Protein AF-0000000066665441 (afdb_homodimer)

Sequence (392 aa):
MKVRSIVLSLPLTESAHLGPLEPWQAEEFAAHLDRAREHIRPWVSAAFVTDDVAGARGTLRRYADGQAADGRRLYGIWRHGVLVGGVLFVDFDATTGSCELGCWLEPAGEGHGLVTAACGALLDWAFGVRGLHRAEWHCRADNERSSAVAERLGMTLEGVSRAAWRYGGAWHDEQIWAILATEWTAPSAITRGTGRMKVRSIVLSLPLTESAHLGPLEPWQAEEFAAHLDRAREHIRPWVSAAFVTDDVAGARGTLRRYADGQAADGRRLYGIWRHGVLVGGVLFVDFDATTGSCELGCWLEPAGEGHGLVTAACGALLDWAFGVRGLHRAEWHCRADNERSSAVAERLGMTLEGVSRAAWRYGGAWHDEQIWAILATEWTAPSAITRGTGR

pLDDT: mean 92.37, std 16.15, range [20.16, 98.88]

Radius of gyration: 22.3 Å; Cα contacts (8 Å, |Δi|>4): 744; chains: 2; bounding box: 41×68×62 Å

Nearest PDB structures (foldseek):
  1nsl-assembly1_F  TM=9.091E-01  e=3.702E-17  Bacillus subtilis
  1s7l-assembly1_A  TM=9.188E-01  e=3.556E-16  Salmonella enterica subsp. enterica serovar Typhimurium str. LT2
  1nsl-assembly1_E  TM=9.004E-01  e=3.136E-16  Bacillus subtilis
  1z9u-assembly1_A  TM=9.028E-01  e=3.637E-15  Salmonella enterica subsp. enterica serovar Typhimurium str. LT2
  3r96-assembly1_A  TM=8.700E-01  e=5.302E-15  Escherichia coli

Solvent-accessible surface area (backbone atoms only — not comparable to full-atom values): 21148 Å² total; per-residue (Å²): 127,80,70,79,57,58,63,40,37,29,79,70,50,98,54,26,32,38,30,81,48,51,38,86,43,13,62,62,50,27,55,40,33,71,73,18,41,82,75,39,54,87,76,49,61,71,84,72,63,52,92,38,45,68,48,30,24,50,51,28,35,54,28,33,51,24,40,42,67,58,36,21,34,55,34,27,28,29,46,79,85,35,70,30,36,34,41,29,33,76,35,39,36,73,88,84,17,37,34,25,48,46,71,50,56,24,79,91,44,59,93,67,59,52,65,56,50,52,50,49,40,51,48,42,21,42,35,71,70,68,59,28,48,37,41,32,39,72,40,50,64,83,40,60,72,59,53,50,45,42,49,74,72,64,34,42,81,76,47,69,41,76,62,66,38,80,51,95,90,38,66,32,38,25,31,37,28,34,41,41,43,91,71,62,68,73,74,67,69,81,67,76,73,74,77,128,126,79,69,77,55,56,64,41,36,30,78,68,50,97,55,26,33,37,30,80,50,52,37,86,44,15,61,62,49,30,57,39,33,72,74,18,41,82,76,37,51,87,75,48,61,72,86,71,62,52,91,39,46,69,48,30,25,50,51,29,35,53,28,33,51,24,40,42,68,60,35,21,33,55,33,29,28,28,46,79,86,37,72,32,35,32,41,30,34,76,35,40,36,72,88,83,17,37,34,26,49,46,72,50,57,24,80,90,45,59,93,68,59,52,64,56,51,51,50,49,40,52,49,42,21,41,36,71,70,66,58,28,48,38,39,31,38,71,41,51,64,83,40,57,71,58,54,48,44,42,49,75,72,64,34,42,80,75,46,71,42,75,62,66,37,79,51,94,90,38,67,31,38,25,30,38,28,32,40,41,43,91,71,62,67,74,74,66,69,80,66,74,72,74,76,127

Foldseek 3Di:
DPLPCDVDWADLDPFKIKFADALVCLVLQLVLLVQFVVVCVQKDDPQCRDNDSVSSSVNRVVQVVQVVVVWKHKMFMDGNNHTFKIKIFPTDDLVQLETEIDMGGGPVPPPPCRHLSRVLVVLCCSCVPSNGFKYKYKTFPPPPVRVVSLVSQVWDFPDKAFQPRDDPRGGTIMTMTMDTSVRGDRDPPPPPPPDD/DPQPCDVDWADLDPFKIKFADALVCLVLQLVLLVQAVVVCVQKDDPLCRDNDSVSSSVNRVVQVVQVVVVWKHKMFMDGNNHTFKTKIFPTDDLVQLETEIDMGGGPVPPPPCRHLSRVLVVLCCSCVPSNGFKYKYKTFPPPPVRVVSLVSQVWDFPDKAFQPRDDPRGGTIMTMTMDTSVRGDRDDPPPPPPPD

Secondary structure (DSSP, 8-state):
------SSBEEEETTEEEEE--GGGHHHHHHHHHHHHHHHTTTS-GGG--SSHHHHHHHHHHHHHHHHTTS-EEEEEEETTEEEEEEEEEEEETTTTEEEEEEEE-GGGTTSSHHHHHHHHHHIIIIIIS--SEEEEEEETT-HHHHHHHHHTT-EEEEEEEEEEEETTEEEEEEEEEEEGGG-------------/------SSBEEEETTEEEEE--GGGHHHHHHHHHHHHHHHTTTS-GGG--SSHHHHHHHHHHHHHHHHTTS-EEEEEEETTEEEEEEEEEEEETTTTEEEEEEEE-GGGTTSSHHHHHHHHHHIIIIIIS--SEEEEEEETT-HHHHHHHHHTT-EEEEEEEEEEEETTEEEEEEEEEEEGGG-------------

InterPro domains:
  IPR000182 GNAT domain [PF13302] (21-156)
  IPR000182 GNAT domain [PS51186] (27-182)
  IPR016181 Acyl-CoA N-acyltransferase [SSF55729] (13-180)
  IPR051908 Ribosomal-protein N-acetyltransferase [PTHR43441] (10-185)

Structure (mmCIF, N/CA/C/O backbone):
data_AF-0000000066665441-model_v1
#
loop_
_entity.id
_entity.type
_entity.pdbx_description
1 polymer Acetyltransferase
#
loop_
_atom_site.group_PDB
_atom_site.id
_atom_site.type_symbol
_atom_site.label_atom_id
_atom_site.label_alt_id
_atom_site.label_comp_id
_atom_site.label_asym_id
_atom_site.label_entity_id
_atom_site.label_seq_id
_atom_site.pdbx_PDB_ins_code
_atom_site.Cartn_x
_atom_site.Cartn_y
_atom_site.Cartn_z
_atom_site.occupancy
_atom_site.B_iso_or_equiv
_atom_site.auth_seq_id
_atom_site.auth_comp_id
_atom_site.auth_asym_id
_atom_site.auth_atom_id
_atom_site.pdbx_PDB_model_num
ATOM 1 N N . MET A 1 1 ? -15.273 -6.492 16.766 1 27.75 1 MET A N 1
ATOM 2 C CA . MET A 1 1 ? -15.508 -5.98 15.414 1 27.75 1 MET A CA 1
ATOM 3 C C . MET A 1 1 ? -14.289 -6.223 14.523 1 27.75 1 MET A C 1
ATOM 5 O O . MET A 1 1 ? -13.188 -5.773 14.836 1 27.75 1 MET A O 1
ATOM 9 N N . LYS A 1 2 ? -14.32 -7.27 13.852 1 37.88 2 LYS A N 1
ATOM 10 C CA . LYS A 1 2 ? -13.18 -7.73 13.07 1 37.88 2 LYS A CA 1
ATOM 11 C C . LYS A 1 2 ? -12.641 -6.613 12.18 1 37.88 2 LYS A C 1
ATOM 13 O O . LYS A 1 2 ? -13.391 -6 11.422 1 37.88 2 LYS A O 1
ATOM 18 N N . VAL A 1 3 ? -11.766 -5.77 12.664 1 45.25 3 VAL A N 1
ATOM 19 C CA . VAL A 1 3 ? -11.141 -4.777 11.805 1 45.25 3 VAL A CA 1
ATOM 20 C C . VAL A 1 3 ? -11.086 -5.293 10.367 1 45.25 3 VAL A C 1
ATOM 22 O O . VAL A 1 3 ? -10.656 -6.422 10.125 1 45.25 3 VAL A O 1
ATOM 25 N N . ARG A 1 4 ? -12.125 -4.824 9.633 1 53.47 4 ARG A N 1
ATOM 26 C CA . ARG A 1 4 ? -12.078 -5.141 8.203 1 53.47 4 ARG A CA 1
ATOM 27 C C . ARG A 1 4 ? -10.648 -5.133 7.684 1 53.47 4 ARG A C 1
ATOM 29 O O . ARG A 1 4 ? -9.914 -4.168 7.895 1 53.47 4 ARG A O 1
ATOM 36 N N . SER A 1 5 ? -10.125 -6.316 7.395 1 63.75 5 SER A N 1
ATOM 37 C CA . SER A 1 5 ? -8.758 -6.75 7.117 1 63.75 5 SER A CA 1
ATOM 38 C C . SER A 1 5 ? -8.195 -6.055 5.883 1 63.75 5 SER A C 1
ATOM 40 O O . SER A 1 5 ? -8.727 -6.219 4.781 1 63.75 5 SER A O 1
ATOM 42 N N . ILE A 1 6 ? -7.777 -4.754 6.074 1 75.94 6 ILE A N 1
ATOM 43 C CA . ILE A 1 6 ? -6.941 -4.203 5.012 1 75.94 6 ILE A CA 1
ATOM 44 C C . ILE A 1 6 ? -5.695 -5.066 4.84 1 75.94 6 ILE A C 1
ATOM 46 O O . ILE A 1 6 ? -5.195 -5.645 5.805 1 75.94 6 ILE A O 1
ATOM 50 N N . VAL A 1 7 ? -5.477 -5.254 3.592 1 86.81 7 VAL A N 1
ATOM 51 C CA . VAL A 1 7 ? -4.367 -6.16 3.314 1 86.81 7 VAL A CA 1
ATOM 52 C C . VAL A 1 7 ? -3.121 -5.691 4.062 1 86.81 7 VAL A C 1
ATOM 54 O O . VAL A 1 7 ? -2.518 -6.457 4.82 1 86.81 7 VAL A O 1
ATOM 57 N N . LEU A 1 8 ? -2.77 -4.484 3.889 1 94.5 8 LEU A N 1
ATOM 58 C CA . LEU A 1 8 ? -1.616 -3.877 4.543 1 94.5 8 LEU A CA 1
ATOM 59 C C . LEU A 1 8 ? -2.049 -2.738 5.457 1 94.5 8 LEU A C 1
ATOM 61 O O . LEU A 1 8 ? -2.801 -1.853 5.043 1 94.5 8 LEU A O 1
ATOM 65 N N . SER A 1 9 ? -1.646 -2.721 6.684 1 94.69 9 SER A N 1
ATOM 66 C CA . SER A 1 9 ? -2.006 -1.703 7.664 1 94.69 9 SER A CA 1
ATOM 67 C C . SER A 1 9 ? -0.915 -1.541 8.719 1 94.69 9 SER A C 1
ATOM 69 O O . SER A 1 9 ? -0.016 -2.379 8.82 1 94.69 9 SER A O 1
ATOM 71 N N . LEU A 1 10 ? -0.913 -0.447 9.391 1 95.5 10 LEU A N 1
ATOM 72 C CA . LEU A 1 10 ? -0.065 -0.165 10.539 1 95.5 10 LEU A CA 1
ATOM 73 C C . LEU A 1 10 ? -0.902 0.264 11.742 1 95.5 10 LEU A C 1
ATOM 75 O O . LEU A 1 10 ? -1.534 1.322 11.719 1 95.5 10 LEU A O 1
ATOM 79 N N . PRO A 1 11 ? -0.963 -0.6 12.742 1 94.88 11 PRO A N 1
ATOM 80 C CA . PRO A 1 11 ? -1.656 -0.128 13.938 1 94.88 11 PRO A CA 1
ATOM 81 C C . PRO A 1 11 ? -1.008 1.114 14.547 1 94.88 11 PRO A C 1
ATOM 83 O O . PRO A 1 11 ? 0.215 1.164 14.703 1 94.88 11 PRO A O 1
ATOM 86 N N . LEU A 1 12 ? -1.784 2.139 14.812 1 96.31 12 LEU A N 1
ATOM 87 C CA . LEU A 1 12 ? -1.301 3.352 15.461 1 96.31 12 LEU A CA 1
ATOM 88 C C . LEU A 1 12 ? -1.604 3.322 16.953 1 96.31 12 LEU A C 1
ATOM 90 O O . LEU A 1 12 ? -0.764 3.711 17.766 1 96.31 12 LEU A O 1
ATOM 94 N N . THR A 1 13 ? -2.826 3.008 17.266 1 95.5 13 THR A N 1
ATOM 95 C CA . THR A 1 13 ? -3.318 2.725 18.609 1 95.5 13 THR A CA 1
ATOM 96 C C . THR A 1 13 ? -4.156 1.449 18.625 1 95.5 13 THR A C 1
ATOM 98 O O . THR A 1 13 ? -4.25 0.752 17.609 1 95.5 13 THR A O 1
ATOM 101 N N . GLU A 1 14 ? -4.715 1.171 19.75 1 93.62 14 GLU A N 1
ATOM 102 C CA . GLU A 1 14 ? -5.566 -0.009 19.859 1 93.62 14 GLU A CA 1
ATOM 103 C C . GLU A 1 14 ? -6.789 0.108 18.953 1 93.62 14 GLU A C 1
ATOM 105 O O . GLU A 1 14 ? -7.316 -0.901 18.469 1 93.62 14 GLU A O 1
ATOM 110 N N . SER A 1 15 ? -7.148 1.348 18.734 1 95.38 15 SER A N 1
ATOM 111 C CA . SER A 1 15 ? -8.414 1.516 18.016 1 95.38 15 SER A CA 1
ATOM 112 C C . SER A 1 15 ? -8.211 2.242 16.688 1 95.38 15 SER A C 1
ATOM 114 O O . SER A 1 15 ? -9.188 2.646 16.047 1 95.38 15 SER A O 1
ATOM 116 N N . ALA A 1 16 ? -6.93 2.445 16.344 1 97.25 16 ALA A N 1
ATOM 117 C CA . ALA A 1 16 ? -6.688 3.223 15.125 1 97.25 16 ALA A CA 1
ATOM 118 C C . ALA A 1 16 ? -5.578 2.594 14.281 1 97.25 16 ALA A C 1
ATOM 120 O O . ALA A 1 16 ? -4.648 1.991 14.82 1 97.25 16 ALA A O 1
ATOM 121 N N . HIS A 1 17 ? -5.699 2.744 12.977 1 96.94 17 HIS A N 1
ATOM 122 C CA . HIS A 1 17 ? -4.676 2.213 12.078 1 96.94 17 HIS A CA 1
ATOM 123 C C . HIS A 1 17 ? -4.465 3.127 10.875 1 96.94 17 HIS A C 1
ATOM 125 O O . HIS A 1 17 ? -5.328 3.951 10.562 1 96.94 17 HIS A O 1
ATOM 131 N N . LEU A 1 18 ? -3.309 3.023 10.383 1 98 18 LEU A N 1
ATOM 132 C CA . LEU A 1 18 ? -2.924 3.645 9.117 1 98 18 LEU A CA 1
ATOM 133 C C . LEU A 1 18 ? -3.07 2.66 7.961 1 98 18 LEU A C 1
ATOM 135 O O . LEU A 1 18 ? -2.717 1.486 8.094 1 98 18 LEU A O 1
ATOM 139 N N . GLY A 1 19 ? -3.641 3.086 6.859 1 97.56 19 GLY A N 1
ATOM 140 C CA . GLY A 1 19 ? -3.779 2.219 5.699 1 97.56 19 GLY A CA 1
ATOM 141 C C . GLY A 1 19 ? -3.838 2.98 4.391 1 97.56 19 GLY A C 1
ATOM 142 O O . GLY A 1 19 ? -3.857 4.211 4.383 1 97.56 19 GLY A O 1
ATOM 143 N N . PRO A 1 20 ? -3.844 2.188 3.314 1 96.81 20 PRO A N 1
ATOM 144 C CA . PRO A 1 20 ? -3.996 2.855 2.02 1 96.81 20 PRO A CA 1
ATOM 145 C C . PRO A 1 20 ? -5.352 3.539 1.865 1 96.81 20 PRO A C 1
ATOM 147 O O . PRO A 1 20 ? -6.371 3.014 2.322 1 96.81 20 PRO A O 1
ATOM 150 N N . LEU A 1 21 ? -5.336 4.715 1.348 1 98 21 LEU A N 1
ATOM 151 C CA . LEU A 1 21 ? -6.535 5.41 0.896 1 98 21 LEU A CA 1
ATOM 152 C C . LEU A 1 21 ? -6.52 5.602 -0.617 1 98 21 LEU A C 1
ATOM 154 O O . LEU A 1 21 ? -5.793 6.453 -1.132 1 98 21 LEU A O 1
ATOM 158 N N . GLU A 1 22 ? -7.301 4.797 -1.301 1 97.69 22 GLU A N 1
ATOM 159 C CA . GLU A 1 22 ? -7.184 4.637 -2.748 1 97.69 22 GLU A CA 1
ATOM 160 C C . GLU A 1 22 ? -8.406 5.207 -3.465 1 97.69 22 GLU A C 1
ATOM 162 O O . GLU A 1 22 ? -9.438 5.465 -2.842 1 97.69 22 GLU A O 1
ATOM 167 N N . PRO A 1 23 ? -8.32 5.332 -4.816 1 97.94 23 PRO A N 1
ATOM 168 C CA . PRO A 1 23 ? -9.391 5.965 -5.59 1 97.94 23 PRO A CA 1
ATOM 169 C C . PRO A 1 23 ? -10.727 5.238 -5.445 1 97.94 23 PRO A C 1
ATOM 171 O O . PRO A 1 23 ? -11.789 5.871 -5.488 1 97.94 23 PRO A O 1
ATOM 174 N N . TRP A 1 24 ? -10.695 3.953 -5.211 1 96.62 24 TRP A N 1
ATOM 175 C CA . TRP A 1 24 ? -11.953 3.221 -5.102 1 96.62 24 TRP A CA 1
ATOM 176 C C . TRP A 1 24 ? -12.703 3.611 -3.832 1 96.62 24 TRP A C 1
ATOM 178 O O . TRP A 1 24 ? -13.898 3.354 -3.707 1 96.62 24 TRP A O 1
ATOM 188 N N . GLN A 1 25 ? -12.055 4.344 -2.91 1 98.06 25 GLN A N 1
ATOM 189 C CA . GLN A 1 25 ? -12.664 4.762 -1.655 1 98.06 25 GLN A CA 1
ATOM 190 C C . GLN A 1 25 ? -13.141 6.211 -1.733 1 98.06 25 GLN A C 1
ATOM 192 O O . GLN A 1 25 ? -13.297 6.875 -0.707 1 98.06 25 GLN A O 1
ATOM 197 N N . ALA A 1 26 ? -13.391 6.695 -2.908 1 98.38 26 ALA A N 1
ATOM 198 C CA . ALA A 1 26 ? -13.734 8.094 -3.139 1 98.38 26 ALA A CA 1
ATOM 199 C C . ALA A 1 26 ? -14.992 8.484 -2.365 1 98.38 26 ALA A C 1
ATOM 201 O O . ALA A 1 26 ? -15.086 9.586 -1.826 1 98.38 26 ALA A O 1
ATOM 202 N N . GLU A 1 27 ? -15.969 7.578 -2.312 1 98.19 27 GLU A N 1
ATOM 203 C CA . GLU A 1 27 ? -17.188 7.887 -1.583 1 98.19 27 GLU A CA 1
ATOM 204 C C . GLU A 1 27 ? -16.922 8.047 -0.091 1 98.19 27 GLU A C 1
ATOM 206 O O . GLU A 1 27 ? -17.438 8.969 0.543 1 98.19 27 GLU A O 1
ATOM 211 N N . GLU A 1 28 ? -16.125 7.148 0.439 1 98.25 28 GLU A N 1
ATOM 212 C CA . GLU A 1 28 ? -15.758 7.242 1.849 1 98.25 28 GLU A CA 1
ATOM 213 C C . GLU A 1 28 ? -14.992 8.531 2.135 1 98.25 28 GLU A C 1
ATOM 215 O O . GLU A 1 28 ? -15.242 9.203 3.137 1 98.25 28 GLU A O 1
ATOM 220 N N . PHE A 1 29 ? -14.117 8.883 1.244 1 98.69 29 PHE A N 1
ATOM 221 C CA . PHE A 1 29 ? -13.305 10.086 1.403 1 98.69 29 PHE A CA 1
ATOM 222 C C . PHE A 1 29 ? -14.164 11.336 1.288 1 98.69 29 PHE A C 1
ATOM 224 O O . PHE A 1 29 ? -14.016 12.281 2.072 1 98.69 29 PHE A O 1
ATOM 231 N N . ALA A 1 30 ? -15.047 11.359 0.371 1 98.5 30 ALA A N 1
ATOM 232 C CA . ALA A 1 30 ? -15.953 12.492 0.228 1 98.5 30 ALA A CA 1
ATOM 233 C C . ALA A 1 30 ? -16.797 12.68 1.482 1 98.5 30 ALA A C 1
ATOM 235 O O . ALA A 1 30 ? -16.984 13.805 1.955 1 98.5 30 ALA A O 1
ATOM 236 N N . ALA A 1 31 ? -17.312 11.547 2.008 1 98.19 31 ALA A N 1
ATOM 237 C CA . ALA A 1 31 ? -18.094 11.602 3.238 1 98.19 31 ALA A CA 1
ATOM 238 C C . ALA A 1 31 ? -17.25 12.148 4.395 1 98.19 31 ALA A C 1
ATOM 240 O O . ALA A 1 31 ? -17.75 12.93 5.211 1 98.19 31 ALA A O 1
ATOM 241 N N . HIS A 1 32 ? -16.062 11.758 4.469 1 98.5 32 HIS A N 1
ATOM 242 C CA . HIS A 1 32 ? -15.141 12.289 5.473 1 98.5 32 HIS A CA 1
ATOM 243 C C . HIS A 1 32 ? -14.953 13.789 5.309 1 98.5 32 HIS A C 1
ATOM 245 O O . HIS A 1 32 ? -14.984 14.539 6.289 1 98.5 32 HIS A O 1
ATOM 251 N N . LEU A 1 33 ? -14.758 14.188 4.082 1 97.69 33 LEU A N 1
ATOM 252 C CA . LEU A 1 33 ? -14.547 15.609 3.83 1 97.69 33 LEU A CA 1
ATOM 253 C C . LEU A 1 33 ? -15.789 16.422 4.191 1 97.69 33 LEU A C 1
ATOM 255 O O . LEU A 1 33 ? -15.68 17.562 4.637 1 97.69 33 LEU A O 1
ATOM 259 N N . ASP A 1 34 ? -16.938 15.805 4.062 1 96.81 34 ASP A N 1
ATOM 260 C CA . ASP A 1 34 ? -18.156 16.484 4.48 1 96.81 34 ASP A CA 1
ATOM 261 C C . ASP A 1 34 ? -18.109 16.844 5.965 1 96.81 34 ASP A C 1
ATOM 263 O O . ASP A 1 34 ? -18.609 17.891 6.367 1 96.81 34 ASP A O 1
ATOM 267 N N . ARG A 1 35 ? -17.484 15.992 6.691 1 97 35 ARG A N 1
ATOM 268 C CA . ARG A 1 35 ? -17.375 16.219 8.125 1 97 35 ARG A CA 1
ATOM 269 C C . ARG A 1 35 ? -16.188 17.141 8.445 1 97 35 ARG A C 1
ATOM 271 O O . ARG A 1 35 ? -16.234 17.891 9.43 1 97 35 ARG A O 1
ATOM 278 N N . ALA A 1 36 ? -15.18 17.109 7.598 1 97.44 36 ALA A N 1
ATOM 279 C CA . ALA A 1 36 ? -13.875 17.656 7.977 1 97.44 36 ALA A CA 1
ATOM 280 C C . ALA A 1 36 ? -13.617 18.984 7.277 1 97.44 36 ALA A C 1
ATOM 282 O O . ALA A 1 36 ? -12.789 19.781 7.727 1 97.44 36 ALA A O 1
ATOM 283 N N . ARG A 1 37 ? -14.25 19.234 6.152 1 95.44 37 ARG A N 1
ATOM 284 C CA . ARG A 1 37 ? -13.781 20.25 5.203 1 95.44 37 ARG A CA 1
ATOM 285 C C . ARG A 1 37 ? -13.719 21.625 5.848 1 95.44 37 ARG A C 1
ATOM 287 O O . ARG A 1 37 ? -12.734 22.344 5.688 1 95.44 37 ARG A O 1
ATOM 294 N N . GLU A 1 38 ? -14.711 22.016 6.629 1 95.25 38 GLU A N 1
ATOM 295 C CA . GLU A 1 38 ? -14.703 23.328 7.242 1 95.25 38 GLU A CA 1
ATOM 296 C C . GLU A 1 38 ? -13.578 23.453 8.273 1 95.25 38 GLU A C 1
ATOM 298 O O . GLU A 1 38 ? -12.977 24.516 8.414 1 95.25 38 GLU A O 1
ATOM 303 N N . HIS A 1 39 ? -13.344 22.375 8.891 1 96.69 39 HIS A N 1
ATOM 304 C CA . HIS A 1 39 ? -12.32 22.344 9.93 1 96.69 39 HIS A CA 1
ATOM 305 C C . HIS A 1 39 ? -10.922 22.422 9.336 1 96.69 39 HIS A C 1
ATOM 307 O O . HIS A 1 39 ? -10.031 23.062 9.906 1 96.69 39 HIS A O 1
ATOM 313 N N . ILE A 1 40 ? -10.672 21.859 8.125 1 97 40 ILE A N 1
ATOM 314 C CA . ILE A 1 40 ? -9.297 21.719 7.652 1 97 40 ILE A CA 1
ATOM 315 C C . ILE A 1 40 ? -9 22.781 6.598 1 97 40 ILE A C 1
ATOM 317 O O . ILE A 1 40 ? -7.84 23.047 6.285 1 97 40 ILE A O 1
ATOM 321 N N . ARG A 1 41 ? -9.914 23.516 6.109 1 95.69 41 ARG A N 1
ATOM 322 C CA . ARG A 1 41 ? -9.805 24.438 4.973 1 95.69 41 ARG A CA 1
ATOM 323 C C . ARG A 1 41 ? -8.719 25.484 5.207 1 95.69 41 ARG A C 1
ATOM 325 O O . ARG A 1 41 ? -7.957 25.797 4.297 1 95.69 41 ARG A O 1
ATOM 332 N N . PRO A 1 42 ? -8.625 25.969 6.41 1 95.94 42 PRO A N 1
ATOM 333 C CA . PRO A 1 42 ? -7.609 27 6.586 1 95.94 42 PRO A CA 1
ATOM 334 C C . PRO A 1 42 ? -6.188 26.453 6.523 1 95.94 42 PRO A C 1
ATOM 336 O O . PRO A 1 42 ? -5.23 27.219 6.395 1 95.94 42 PRO A O 1
ATOM 339 N N . TRP A 1 43 ? -6.074 25.141 6.562 1 96.62 43 TRP A N 1
ATOM 340 C CA . TRP A 1 43 ? -4.762 24.594 6.891 1 96.62 43 TRP A CA 1
ATOM 341 C C . TRP A 1 43 ? -4.207 23.781 5.723 1 96.62 43 TRP A C 1
ATOM 343 O O . TRP A 1 43 ? -3.031 23.406 5.719 1 96.62 43 TRP A O 1
ATOM 353 N N . VAL A 1 44 ? -5.07 23.469 4.75 1 95.44 44 VAL A N 1
ATOM 354 C CA . VAL A 1 44 ? -4.656 22.656 3.611 1 95.44 44 VAL A CA 1
ATOM 355 C C . VAL A 1 44 ? -4.844 23.438 2.316 1 95.44 44 VAL A C 1
ATOM 357 O O . VAL A 1 44 ? -5.492 24.5 2.307 1 95.44 44 VAL A O 1
ATOM 360 N N . SER A 1 45 ? -4.211 22.922 1.239 1 92 45 SER A N 1
ATOM 361 C CA . SER A 1 45 ? -4.379 23.562 -0.059 1 92 45 SER A CA 1
ATOM 362 C C . SER A 1 45 ? -5.84 23.547 -0.501 1 92 45 SER A C 1
ATOM 364 O O . SER A 1 45 ? -6.555 22.562 -0.248 1 92 45 SER A O 1
ATOM 366 N N . ALA A 1 46 ? -6.203 24.547 -1.203 1 89.94 46 ALA A N 1
ATOM 367 C CA . ALA A 1 46 ? -7.566 24.625 -1.723 1 89.94 46 ALA A CA 1
ATOM 368 C C . ALA A 1 46 ? -7.867 23.453 -2.648 1 89.94 46 ALA A C 1
ATOM 370 O O . ALA A 1 46 ? -9 22.953 -2.691 1 89.94 46 ALA A O 1
ATOM 371 N N . ALA A 1 47 ? -6.859 22.969 -3.305 1 90 47 ALA A N 1
ATOM 372 C CA . ALA A 1 47 ? -7.027 21.875 -4.266 1 90 47 ALA A CA 1
ATOM 373 C C . ALA A 1 47 ? -7.305 20.562 -3.555 1 90 47 ALA A C 1
ATOM 375 O O . ALA A 1 47 ? -7.789 19.609 -4.172 1 90 47 ALA A O 1
ATOM 376 N N . PHE A 1 48 ? -7.066 20.5 -2.293 1 93.62 48 PHE A N 1
ATOM 377 C CA . PHE A 1 48 ? -7.254 19.266 -1.53 1 93.62 48 PHE A CA 1
ATOM 378 C C . PHE A 1 48 ? -8.695 19.141 -1.055 1 93.62 48 PHE A C 1
ATOM 380 O O . PHE A 1 48 ? -9.195 18.031 -0.862 1 93.62 48 PHE A O 1
ATOM 387 N N . VAL A 1 49 ? -9.328 20.25 -0.847 1 92.5 49 VAL A N 1
ATOM 388 C CA . VAL A 1 49 ? -10.695 20.266 -0.33 1 92.5 49 VAL A CA 1
ATOM 389 C C . VAL A 1 49 ? -11.688 20.203 -1.488 1 92.5 49 VAL A C 1
ATOM 391 O O . VAL A 1 49 ? -11.758 21.125 -2.305 1 92.5 49 VAL A O 1
ATOM 394 N N . THR A 1 50 ? -12.359 19.109 -1.524 1 93.25 50 THR A N 1
ATOM 395 C CA . THR A 1 50 ? -13.344 18.922 -2.588 1 93.25 50 THR A CA 1
ATOM 396 C C . THR A 1 50 ? -14.75 18.797 -2.01 1 93.25 50 THR A C 1
ATOM 398 O O . THR A 1 50 ? -14.914 18.594 -0.808 1 93.25 50 THR A O 1
ATOM 401 N N . ASP A 1 51 ? -15.75 18.984 -2.957 1 93.19 51 ASP A N 1
ATOM 402 C CA . ASP A 1 51 ? -17.109 19.109 -2.449 1 93.19 51 ASP A CA 1
ATOM 403 C C . ASP A 1 51 ? -17.984 17.969 -2.941 1 93.19 51 ASP A C 1
ATOM 405 O O . ASP A 1 51 ? -19.188 17.922 -2.654 1 93.19 51 ASP A O 1
ATOM 409 N N . ASP A 1 52 ? -17.375 17.094 -3.73 1 96.5 52 ASP A N 1
ATOM 410 C CA . ASP A 1 52 ? -18.172 15.969 -4.203 1 96.5 52 ASP A CA 1
ATOM 411 C C . ASP A 1 52 ? -17.297 14.742 -4.445 1 96.5 52 ASP A C 1
ATOM 413 O O . ASP A 1 52 ? -16.062 14.805 -4.297 1 96.5 52 ASP A O 1
ATOM 417 N N . VAL A 1 53 ? -17.922 13.711 -4.793 1 98 53 VAL A N 1
ATOM 418 C CA . VAL A 1 53 ? -17.266 12.422 -4.938 1 98 53 VAL A CA 1
ATOM 419 C C . VAL A 1 53 ? -16.281 12.477 -6.105 1 98 53 VAL A C 1
ATOM 421 O O . VAL A 1 53 ? -15.188 11.898 -6.035 1 98 53 VAL A O 1
ATOM 424 N N . ALA A 1 54 ? -16.609 13.18 -7.188 1 97.81 54 ALA A N 1
ATOM 425 C CA . ALA A 1 54 ? -15.727 13.289 -8.344 1 97.81 54 ALA A CA 1
ATOM 426 C C . ALA A 1 54 ? -14.43 14.008 -7.98 1 97.81 54 ALA A C 1
ATOM 428 O O . ALA A 1 54 ? -13.344 13.586 -8.383 1 97.81 54 ALA A O 1
ATOM 429 N N . GLY A 1 55 ? -14.57 15.094 -7.246 1 97.44 55 GLY A N 1
ATOM 430 C CA . GLY A 1 55 ? -13.391 15.797 -6.762 1 97.44 55 GLY A CA 1
ATOM 431 C C . GLY A 1 55 ? -12.539 14.961 -5.824 1 97.44 55 GLY A C 1
ATOM 432 O O . GLY A 1 55 ? -11.312 14.953 -5.938 1 97.44 55 GLY A O 1
ATOM 433 N N . ALA A 1 56 ? -13.227 14.305 -4.914 1 98.06 56 ALA A N 1
ATOM 434 C CA . ALA A 1 56 ? -12.523 13.414 -3.992 1 98.06 56 ALA A CA 1
ATOM 435 C C . ALA A 1 56 ? -11.742 12.344 -4.75 1 98.06 56 ALA A C 1
ATOM 437 O O . ALA A 1 56 ? -10.578 12.078 -4.445 1 98.06 56 ALA A O 1
ATOM 438 N N . ARG A 1 57 ? -12.352 11.711 -5.727 1 98 57 ARG A N 1
ATOM 439 C CA . ARG A 1 57 ? -11.695 10.703 -6.555 1 98 57 ARG A CA 1
ATOM 440 C C . ARG A 1 57 ? -10.484 11.289 -7.273 1 98 57 ARG A C 1
ATOM 442 O O . ARG A 1 57 ? -9.445 10.633 -7.375 1 98 57 ARG A O 1
ATOM 449 N N . GLY A 1 58 ? -10.656 12.477 -7.793 1 97.75 58 GLY A N 1
ATOM 450 C CA . GLY A 1 58 ? -9.547 13.148 -8.453 1 97.75 58 GLY A CA 1
ATOM 451 C C . GLY A 1 58 ? -8.344 13.344 -7.555 1 97.75 58 GLY A C 1
ATOM 452 O O . GLY A 1 58 ? -7.207 13.102 -7.969 1 97.75 58 GLY A O 1
ATOM 453 N N . THR A 1 59 ? -8.625 13.773 -6.32 1 97.88 59 THR A N 1
ATOM 454 C CA . THR A 1 59 ? -7.547 13.945 -5.352 1 97.88 59 THR A CA 1
ATOM 455 C C . THR A 1 59 ? -6.84 12.617 -5.086 1 97.88 59 THR A C 1
ATOM 457 O O . THR A 1 59 ? -5.609 12.539 -5.16 1 97.88 59 THR A O 1
ATOM 460 N N . LEU A 1 60 ? -7.605 11.594 -4.828 1 98.44 60 LEU A N 1
ATOM 461 C CA . LEU A 1 60 ? -7.023 10.289 -4.531 1 98.44 60 LEU A CA 1
ATOM 462 C C . LEU A 1 60 ? -6.266 9.75 -5.738 1 98.44 60 LEU A C 1
ATOM 464 O O . LEU A 1 60 ? -5.211 9.125 -5.582 1 98.44 60 LEU A O 1
ATOM 468 N N . ARG A 1 61 ? -6.734 10.016 -6.934 1 97.94 61 ARG A N 1
ATOM 469 C CA . ARG A 1 61 ? -6.066 9.562 -8.148 1 97.94 61 ARG A CA 1
ATOM 470 C C . ARG A 1 61 ? -4.719 10.25 -8.32 1 97.94 61 ARG A C 1
ATOM 472 O O . ARG A 1 61 ? -3.738 9.625 -8.727 1 97.94 61 ARG A O 1
ATOM 479 N N . ARG A 1 62 ? -4.719 11.492 -8.055 1 97.44 62 ARG A N 1
ATOM 480 C CA . ARG A 1 62 ? -3.469 12.242 -8.164 1 97.44 62 ARG A CA 1
ATOM 481 C C . ARG A 1 62 ? -2.391 11.625 -7.273 1 97.44 62 ARG A C 1
ATOM 483 O O . ARG A 1 62 ? -1.249 11.453 -7.707 1 97.44 62 ARG A O 1
ATOM 490 N N . TYR A 1 63 ? -2.773 11.273 -6.121 1 98 63 TYR A N 1
ATOM 491 C CA . TYR A 1 63 ? -1.788 10.711 -5.203 1 98 63 TYR A CA 1
ATOM 492 C C . TYR A 1 63 ? -1.479 9.266 -5.559 1 98 63 TYR A C 1
ATOM 494 O O . TYR A 1 63 ? -0.348 8.805 -5.387 1 98 63 TYR A O 1
ATOM 502 N N . ALA A 1 64 ? -2.426 8.5 -6.051 1 97.88 64 ALA A N 1
ATOM 503 C CA . ALA A 1 64 ? -2.17 7.141 -6.531 1 97.88 64 ALA A CA 1
ATOM 504 C C . ALA A 1 64 ? -1.185 7.148 -7.695 1 97.88 64 ALA A C 1
ATOM 506 O O . ALA A 1 64 ? -0.255 6.34 -7.734 1 97.88 64 A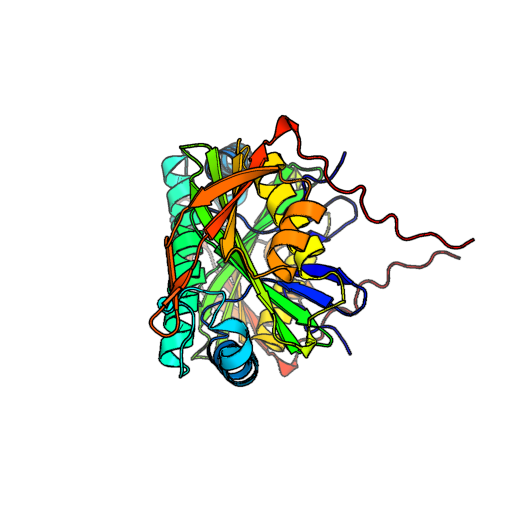LA A O 1
ATOM 507 N N . ASP A 1 65 ? -1.404 8.062 -8.602 1 97.5 65 ASP A N 1
ATOM 508 C CA . ASP A 1 65 ? -0.497 8.203 -9.734 1 97.5 65 ASP A CA 1
ATOM 509 C C . ASP A 1 65 ? 0.894 8.633 -9.273 1 97.5 65 ASP A C 1
ATOM 511 O O . ASP A 1 65 ? 1.902 8.164 -9.812 1 97.5 65 ASP A O 1
ATOM 515 N N . GLY A 1 66 ? 0.916 9.578 -8.352 1 97.94 66 GLY A N 1
ATOM 516 C CA . GLY A 1 66 ? 2.189 9.977 -7.773 1 97.94 66 GLY A CA 1
ATOM 517 C C . GLY A 1 66 ? 2.953 8.82 -7.16 1 97.94 66 GLY A C 1
ATOM 518 O O . GLY A 1 66 ? 4.16 8.688 -7.375 1 97.94 66 GLY A O 1
ATOM 519 N N . GLN A 1 67 ? 2.23 8.023 -6.391 1 97 67 GLN A N 1
ATOM 520 C CA . GLN A 1 67 ? 2.852 6.867 -5.754 1 97 67 GLN A CA 1
ATOM 521 C C . GLN A 1 67 ? 3.4 5.895 -6.793 1 97 67 GLN A C 1
ATOM 523 O O . GLN A 1 67 ? 4.516 5.387 -6.648 1 97 67 GLN A O 1
ATOM 528 N N . ALA A 1 68 ? 2.699 5.645 -7.84 1 95.81 68 ALA A N 1
ATOM 529 C CA . ALA A 1 68 ? 3.137 4.762 -8.914 1 95.81 68 ALA A CA 1
ATOM 530 C C . ALA A 1 68 ? 4.402 5.293 -9.586 1 95.81 68 ALA A C 1
ATOM 532 O O . ALA A 1 68 ? 5.23 4.52 -10.062 1 95.81 68 ALA A O 1
ATOM 533 N N . ALA A 1 69 ? 4.547 6.566 -9.516 1 96.12 69 ALA A N 1
ATOM 534 C CA . ALA A 1 69 ? 5.688 7.23 -10.141 1 96.12 69 ALA A CA 1
ATOM 535 C C . ALA A 1 69 ? 6.797 7.492 -9.125 1 96.12 69 ALA A C 1
ATOM 537 O O . ALA A 1 69 ? 7.738 8.242 -9.406 1 96.12 69 ALA A O 1
ATOM 538 N N . ASP A 1 70 ? 6.66 6.934 -7.98 1 96.75 70 ASP A N 1
ATOM 539 C CA . ASP A 1 70 ? 7.641 7.059 -6.906 1 96.75 70 ASP A CA 1
ATOM 540 C C . ASP A 1 70 ? 7.727 8.5 -6.398 1 96.75 70 ASP A C 1
ATOM 542 O O . ASP A 1 70 ? 8.82 9.008 -6.145 1 96.75 70 ASP A O 1
ATOM 546 N N . GLY A 1 71 ? 6.594 9.156 -6.297 1 97.38 71 GLY A N 1
ATOM 547 C CA . GLY A 1 71 ? 6.477 10.523 -5.805 1 97.38 71 GLY A CA 1
ATOM 548 C C . GLY A 1 71 ? 5.547 10.648 -4.613 1 97.38 71 GLY A C 1
ATOM 549 O O . GLY A 1 71 ? 5.648 9.883 -3.654 1 97.38 71 GLY A O 1
ATOM 550 N N . ARG A 1 72 ? 4.676 11.688 -4.633 1 97.75 72 ARG A N 1
ATOM 551 C CA . ARG A 1 72 ? 3.715 11.945 -3.566 1 97.75 72 ARG A CA 1
ATOM 552 C C . ARG A 1 72 ? 2.824 10.734 -3.322 1 97.75 72 ARG A C 1
ATOM 554 O O . ARG A 1 72 ? 2.533 9.969 -4.25 1 97.75 72 ARG A O 1
ATOM 561 N N . ARG A 1 73 ? 2.42 10.523 -2.109 1 97.62 73 ARG A N 1
ATOM 562 C CA . ARG A 1 73 ? 1.526 9.438 -1.721 1 97.62 73 ARG A CA 1
ATOM 563 C C . ARG A 1 73 ? 0.752 9.789 -0.455 1 97.62 73 ARG A C 1
ATOM 565 O O . ARG A 1 73 ? 1.187 10.633 0.328 1 97.62 73 ARG A O 1
ATOM 572 N N . LEU A 1 74 ? -0.407 9.188 -0.316 1 98 74 LEU A N 1
ATOM 573 C CA . LEU A 1 74 ? -1.395 9.539 0.698 1 98 74 LEU A CA 1
ATOM 574 C C . LEU A 1 74 ? -1.894 8.297 1.426 1 98 74 LEU A C 1
ATOM 576 O O . LEU A 1 74 ? -2.125 7.262 0.801 1 98 74 LEU A O 1
ATOM 580 N N . TYR A 1 75 ? -2.035 8.375 2.756 1 98.56 75 TYR A N 1
ATOM 581 C CA . TYR A 1 75 ? -2.561 7.316 3.615 1 98.56 75 TYR A CA 1
ATOM 582 C C . TYR A 1 75 ? -3.727 7.828 4.453 1 98.56 75 TYR A C 1
ATOM 584 O O . TYR A 1 75 ? -3.76 9 4.84 1 98.56 75 TYR A O 1
ATOM 592 N N . GLY A 1 76 ? -4.629 6.898 4.742 1 98.69 76 GLY A N 1
ATOM 593 C CA . GLY A 1 76 ? -5.746 7.23 5.613 1 98.69 76 GLY A CA 1
ATOM 594 C C . GLY A 1 76 ? -5.555 6.738 7.035 1 98.69 76 GLY A C 1
ATOM 595 O O . GLY A 1 76 ? -4.883 5.734 7.266 1 98.69 76 GLY A O 1
ATOM 596 N N . ILE A 1 77 ? -6.137 7.449 7.941 1 98.69 77 ILE A N 1
ATOM 597 C CA . ILE A 1 77 ? -6.215 7.039 9.336 1 98.69 77 ILE A CA 1
ATOM 598 C C . ILE A 1 77 ? -7.66 6.695 9.695 1 98.69 77 ILE A C 1
ATOM 600 O O . ILE A 1 77 ? -8.555 7.527 9.539 1 98.69 77 ILE A O 1
ATOM 604 N N . TRP A 1 78 ? -7.859 5.473 10.109 1 98.38 78 TRP A N 1
ATOM 605 C CA . TRP A 1 78 ? -9.172 5.051 10.586 1 98.38 78 TRP A CA 1
ATOM 606 C C . TRP A 1 78 ? -9.172 4.859 12.102 1 98.38 78 TRP A C 1
ATOM 608 O O . TRP A 1 78 ? -8.219 4.301 12.664 1 98.38 78 TRP A O 1
ATOM 618 N N . ARG A 1 79 ? -10.133 5.352 12.766 1 97.81 79 ARG A N 1
ATOM 619 C CA . ARG A 1 79 ? -10.398 5.125 14.188 1 97.81 79 ARG A CA 1
ATOM 620 C C . ARG A 1 79 ? -11.781 4.5 14.391 1 97.81 79 ARG A C 1
ATOM 622 O O . ARG A 1 79 ? -12.781 5.027 13.898 1 97.81 79 ARG A O 1
ATOM 629 N N . HIS A 1 80 ? -11.75 3.359 15.047 1 96.5 80 HIS A N 1
ATOM 630 C CA . HIS A 1 80 ? -12.984 2.598 15.234 1 96.5 80 HIS A CA 1
ATOM 631 C C . HIS A 1 80 ? -13.703 2.367 13.906 1 96.5 80 HIS A C 1
ATOM 633 O O . HIS A 1 80 ? -14.914 2.566 13.812 1 96.5 80 HIS A O 1
ATOM 639 N N . GLY A 1 81 ? -12.898 2.162 12.859 1 95.19 81 GLY A N 1
ATOM 640 C CA . GLY A 1 81 ? -13.43 1.779 11.562 1 95.19 81 GLY A CA 1
ATOM 641 C C . GLY A 1 81 ? -13.867 2.965 10.727 1 95.19 81 GLY A C 1
ATOM 642 O O . GLY A 1 81 ? -14.305 2.797 9.586 1 95.19 81 GLY A O 1
ATOM 643 N N . VAL A 1 82 ? -13.68 4.18 11.297 1 97.62 82 VAL A N 1
ATOM 644 C CA . VAL A 1 82 ? -14.117 5.387 10.594 1 97.62 82 VAL A CA 1
ATOM 645 C C . VAL A 1 82 ? -12.898 6.199 10.164 1 97.62 82 VAL A C 1
ATOM 647 O O . VAL A 1 82 ? -11.969 6.398 10.945 1 97.62 82 VAL A O 1
ATOM 650 N N . LEU A 1 83 ? -12.93 6.582 8.852 1 98.44 83 LEU A N 1
ATOM 651 C CA . LEU A 1 83 ? -11.867 7.461 8.367 1 98.44 83 LEU A CA 1
ATOM 652 C C . LEU A 1 83 ? -11.914 8.805 9.086 1 98.44 83 LEU A C 1
ATOM 654 O O . LEU A 1 83 ? -12.906 9.531 9 1 98.44 83 LEU A O 1
ATOM 658 N N . VAL A 1 84 ? -10.812 9.195 9.781 1 98.75 84 VAL A N 1
ATOM 659 C CA . VAL A 1 84 ? -10.852 10.422 10.578 1 98.75 84 VAL A CA 1
ATOM 660 C C . VAL A 1 84 ? -9.789 11.398 10.07 1 98.75 84 VAL A C 1
ATOM 662 O O . VAL A 1 84 ? -9.688 12.523 10.57 1 98.75 84 VAL A O 1
ATOM 665 N N . GLY A 1 85 ? -8.969 11.016 9.156 1 98.69 85 GLY A N 1
ATOM 666 C CA . GLY A 1 85 ? -7.918 11.859 8.617 1 98.69 85 GLY A CA 1
ATOM 667 C C . GLY A 1 85 ? -6.895 11.094 7.805 1 98.69 85 GLY A C 1
ATOM 668 O O . GLY A 1 85 ? -7.207 10.047 7.23 1 98.69 85 GLY A O 1
ATOM 669 N N . GLY A 1 86 ? -5.715 11.742 7.707 1 98.69 86 GLY A N 1
ATOM 670 C CA . GLY A 1 86 ? -4.648 11.117 6.938 1 98.69 86 GLY A CA 1
ATOM 671 C C . GLY A 1 86 ? -3.332 11.867 7.031 1 98.69 86 GLY A C 1
ATOM 672 O O . GLY A 1 86 ? -3.252 12.914 7.676 1 98.69 86 GLY A O 1
ATOM 673 N N . VAL A 1 87 ? -2.318 11.195 6.535 1 98.81 87 VAL A N 1
ATOM 674 C CA . VAL A 1 87 ? -0.986 11.758 6.348 1 98.81 87 VAL A CA 1
ATOM 675 C C . VAL A 1 87 ? -0.518 11.516 4.914 1 98.81 87 VAL A C 1
ATOM 677 O O . VAL A 1 87 ? -1.075 10.68 4.207 1 98.81 87 VAL A O 1
ATOM 680 N N . LEU A 1 88 ? 0.417 12.312 4.508 1 98.62 88 LEU A N 1
ATOM 681 C CA . LEU A 1 88 ? 0.867 12.164 3.127 1 98.62 88 LEU A CA 1
ATOM 682 C C . LEU A 1 88 ? 2.26 12.758 2.943 1 98.62 88 LEU A C 1
ATOM 684 O O . LEU A 1 88 ? 2.73 13.523 3.793 1 98.62 88 LEU A O 1
ATOM 688 N N . PHE A 1 89 ? 2.965 12.273 1.984 1 98.69 89 PHE A N 1
ATOM 689 C CA . PHE A 1 89 ? 4.031 13.07 1.382 1 98.69 89 PHE A CA 1
ATOM 690 C C . PHE A 1 89 ? 3.469 14.062 0.373 1 98.69 89 PHE A C 1
ATOM 692 O O . PHE A 1 89 ? 3.104 13.68 -0.742 1 98.69 89 PHE A O 1
ATOM 699 N N . VAL A 1 90 ? 3.416 15.336 0.762 1 98 90 VAL A N 1
ATOM 700 C CA . VAL A 1 90 ? 2.971 16.391 -0.137 1 98 90 VAL A CA 1
ATOM 701 C C . VAL A 1 90 ? 3.891 16.453 -1.355 1 98 90 VAL A C 1
ATOM 703 O O . VAL A 1 90 ? 3.428 16.672 -2.479 1 98 90 VAL A O 1
ATOM 706 N N . ASP A 1 91 ? 5.105 16.25 -1.021 1 97.69 91 ASP A N 1
ATOM 707 C CA . ASP A 1 91 ? 6.164 16.141 -2.02 1 97.69 91 ASP A CA 1
ATOM 708 C C . ASP A 1 91 ? 7.16 15.047 -1.646 1 97.69 91 ASP A C 1
ATOM 710 O O . ASP A 1 91 ? 7.434 14.828 -0.463 1 97.69 91 ASP A O 1
ATOM 714 N N . PHE A 1 92 ? 7.676 14.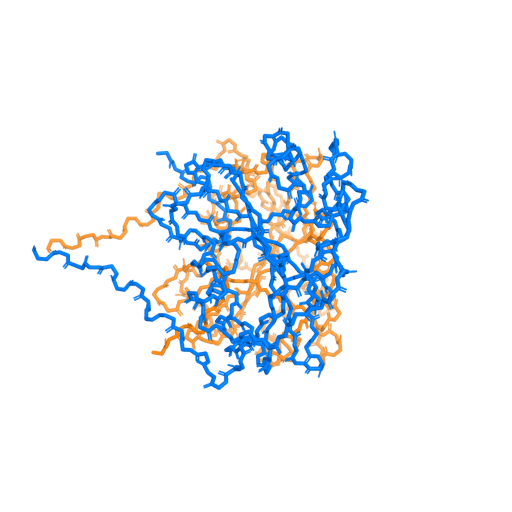391 -2.637 1 98.62 92 PHE A N 1
ATOM 715 C CA . PHE A 1 92 ? 8.648 13.32 -2.463 1 98.62 92 PHE A CA 1
ATOM 716 C C . PHE A 1 92 ? 9.57 13.219 -3.672 1 98.62 92 PHE A C 1
ATOM 718 O O . PHE A 1 92 ? 9.117 12.969 -4.789 1 98.62 92 PHE A O 1
ATOM 725 N N . ASP A 1 93 ? 10.797 13.445 -3.424 1 98 93 ASP A N 1
ATOM 726 C CA . ASP A 1 93 ? 11.789 13.406 -4.496 1 98 93 ASP A CA 1
ATOM 727 C C . ASP A 1 93 ? 13 12.562 -4.094 1 98 93 ASP A C 1
ATOM 729 O O . ASP A 1 93 ? 13.914 13.055 -3.432 1 98 93 ASP A O 1
ATOM 733 N N . ALA A 1 94 ? 13.047 11.383 -4.559 1 96.44 94 ALA A N 1
ATOM 734 C CA . ALA A 1 94 ? 14.125 10.453 -4.215 1 96.44 94 ALA A CA 1
ATOM 735 C C . ALA A 1 94 ? 15.453 10.906 -4.82 1 96.44 94 ALA A C 1
ATOM 737 O O . ALA A 1 94 ? 16.516 10.617 -4.273 1 96.44 94 ALA A O 1
ATOM 738 N N . THR A 1 95 ? 15.414 11.578 -5.914 1 96.31 95 THR A N 1
ATOM 739 C CA . THR A 1 95 ? 16.625 12.031 -6.586 1 96.31 95 THR A CA 1
ATOM 740 C C . THR A 1 95 ? 17.328 13.109 -5.766 1 96.31 95 THR A C 1
ATOM 742 O O . THR A 1 95 ? 18.531 13.023 -5.523 1 96.31 95 THR A O 1
ATOM 745 N N . THR A 1 96 ? 16.594 14.07 -5.262 1 96.75 96 THR A N 1
ATOM 746 C CA . THR A 1 96 ? 17.172 15.133 -4.461 1 96.75 96 THR A CA 1
ATOM 747 C C . THR A 1 96 ? 17.281 14.719 -2.996 1 96.75 96 THR A C 1
ATOM 749 O O . THR A 1 96 ? 17.938 15.383 -2.197 1 96.75 96 THR A O 1
ATOM 752 N N . GLY A 1 97 ? 16.578 13.586 -2.666 1 98 97 GLY A N 1
ATOM 753 C CA . GLY A 1 97 ? 16.625 13.055 -1.314 1 98 97 GLY A CA 1
ATOM 754 C C . GLY A 1 97 ? 15.82 13.867 -0.32 1 98 97 GLY A C 1
ATOM 755 O O . GLY A 1 97 ? 16.234 14.031 0.831 1 98 97 GLY A O 1
ATOM 756 N N . SER A 1 98 ? 14.656 14.406 -0.729 1 98.56 98 SER A N 1
ATOM 757 C CA . SER A 1 98 ? 13.859 15.258 0.153 1 98.56 98 SER A CA 1
ATOM 758 C C . SER A 1 98 ? 12.375 14.969 0.007 1 98.56 98 SER A C 1
ATOM 760 O O . SER A 1 98 ? 11.93 14.461 -1.028 1 98.56 98 SER A O 1
ATOM 762 N N . CYS A 1 99 ? 11.625 15.258 1.106 1 98.81 99 CYS A N 1
ATOM 763 C CA . CYS A 1 99 ? 10.172 15.156 1.06 1 98.81 99 CYS A CA 1
ATOM 764 C C . CYS A 1 99 ? 9.516 16.203 1.95 1 98.81 99 CYS A C 1
ATOM 766 O O . CYS A 1 99 ? 10.195 16.859 2.74 1 98.81 99 CYS A O 1
ATOM 768 N N . GLU A 1 100 ? 8.305 16.438 1.707 1 98.88 100 GLU A N 1
ATOM 769 C CA . GLU A 1 100 ? 7.434 17.234 2.564 1 98.88 100 GLU A CA 1
ATOM 770 C C . GLU A 1 100 ? 6.273 16.406 3.105 1 98.88 100 GLU A C 1
ATOM 772 O O . GLU A 1 100 ? 5.578 15.734 2.344 1 98.88 100 GLU A O 1
ATOM 777 N N . LEU A 1 101 ? 6.137 16.422 4.445 1 98.75 101 LEU A N 1
ATOM 778 C CA . LEU A 1 101 ? 5.016 15.727 5.074 1 98.75 101 LEU A CA 1
ATOM 779 C C . LEU A 1 101 ? 3.822 16.656 5.238 1 98.75 101 LEU A C 1
ATOM 781 O O . LEU A 1 101 ? 3.992 17.875 5.336 1 98.75 101 LEU A O 1
ATOM 785 N N . GLY A 1 102 ? 2.682 16.094 5.258 1 98.44 102 GLY A N 1
ATOM 786 C CA . GLY A 1 102 ? 1.432 16.766 5.574 1 98.44 102 GLY A CA 1
ATOM 787 C C . GLY A 1 102 ? 0.432 15.875 6.277 1 98.44 102 GLY A C 1
ATOM 788 O O . GLY A 1 102 ? 0.667 14.672 6.43 1 98.44 102 GLY A O 1
ATOM 789 N N . CYS A 1 103 ? -0.644 16.516 6.727 1 98.62 103 CYS A N 1
ATOM 790 C CA . CYS A 1 103 ? -1.682 15.781 7.438 1 98.62 103 CYS A CA 1
ATOM 791 C C . CYS A 1 103 ? -3 16.547 7.426 1 98.62 103 CYS A C 1
ATOM 793 O O . CYS A 1 103 ? -3.041 17.719 7.035 1 98.62 103 CYS A O 1
ATOM 795 N N . TRP A 1 104 ? -4.051 15.836 7.75 1 98.19 104 TRP A N 1
ATOM 796 C CA . TRP A 1 104 ? -5.336 16.438 8.086 1 98.19 104 TRP A CA 1
ATOM 797 C C . TRP A 1 104 ? -6.125 15.531 9.031 1 98.19 104 TRP A C 1
ATOM 799 O O . TRP A 1 104 ? -5.953 14.305 9.016 1 98.19 104 TRP A O 1
ATOM 809 N N . LEU A 1 105 ? -6.895 16.125 9.875 1 98.12 105 LEU A N 1
ATOM 810 C CA . LEU A 1 105 ? -7.797 15.398 10.766 1 98.12 105 LEU A CA 1
ATOM 811 C C . LEU A 1 105 ? -9.141 16.109 10.859 1 98.12 105 LEU A C 1
ATOM 813 O O . LEU A 1 105 ? -9.203 17.344 10.898 1 98.12 105 LEU A O 1
ATOM 817 N N . GLU A 1 106 ? -10.18 15.273 10.969 1 98.12 106 GLU A N 1
ATOM 818 C CA . GLU A 1 106 ? -11.406 15.836 11.531 1 98.12 106 GLU A CA 1
ATOM 819 C C . GLU A 1 106 ? -11.32 15.938 13.055 1 98.12 106 GLU A C 1
ATOM 821 O O . GLU A 1 106 ? -10.469 15.297 13.68 1 98.12 106 GLU A O 1
ATOM 826 N N . PRO A 1 107 ? -12.18 16.734 13.695 1 97.19 107 PRO A N 1
ATOM 827 C CA . PRO A 1 107 ? -12.094 16.938 15.141 1 97.19 107 PRO A CA 1
ATOM 828 C C . PRO A 1 107 ? -12.148 15.625 15.922 1 97.19 107 PRO A C 1
ATOM 830 O O . PRO A 1 107 ? -11.406 15.453 16.891 1 97.19 107 PRO A O 1
ATOM 833 N N . ALA A 1 108 ? -12.844 14.625 15.469 1 96.25 108 ALA A N 1
ATOM 834 C CA . ALA A 1 108 ? -13.016 13.359 16.172 1 96.25 108 ALA A CA 1
ATOM 835 C C . ALA A 1 108 ? -11.703 12.578 16.234 1 96.25 108 ALA A C 1
ATOM 837 O O . ALA A 1 108 ? -11.555 11.664 17.047 1 96.25 108 ALA A O 1
ATOM 838 N N . GLY A 1 109 ? -10.781 12.93 15.383 1 96.88 109 GLY A N 1
ATOM 839 C CA . GLY A 1 109 ? -9.5 12.234 15.352 1 96.88 109 GLY A CA 1
ATOM 840 C C . GLY A 1 109 ? -8.414 12.945 16.141 1 96.88 109 GLY A C 1
ATOM 841 O O . GLY A 1 109 ? -7.32 12.414 16.312 1 96.88 109 GLY A O 1
ATOM 842 N N . GLU A 1 110 ? -8.688 14.109 16.672 1 96.19 110 GLU A N 1
ATOM 843 C CA . GLU A 1 110 ? -7.672 14.93 17.328 1 96.19 110 GLU A CA 1
ATOM 844 C C . GLU A 1 110 ? -7.441 14.461 18.766 1 96.19 110 GLU A C 1
ATOM 846 O O . GLU A 1 110 ? -8.336 13.883 19.391 1 96.19 110 GLU A O 1
ATOM 851 N N . GLY A 1 111 ? -6.227 14.648 19.25 1 94.81 111 GLY A N 1
ATOM 852 C CA . GLY A 1 111 ? -5.938 14.453 20.656 1 94.81 111 GLY A CA 1
ATOM 853 C C . GLY A 1 111 ? -5.613 13.016 21 1 94.81 111 GLY A C 1
ATOM 854 O O . GLY A 1 111 ? -5.625 12.633 22.172 1 94.81 111 GLY A O 1
ATOM 855 N N . HIS A 1 112 ? -5.281 12.188 19.953 1 95.56 112 HIS A N 1
ATOM 856 C CA . HIS A 1 112 ? -5.023 10.773 20.188 1 95.56 112 HIS A CA 1
ATOM 857 C C . HIS A 1 112 ? -3.621 10.383 19.734 1 95.56 112 HIS A C 1
ATOM 859 O O . HIS A 1 112 ? -3.281 9.203 19.703 1 95.56 112 HIS A O 1
ATOM 865 N N . GLY A 1 113 ? -2.828 11.352 19.297 1 96.5 113 GLY A N 1
ATOM 866 C CA . GLY A 1 113 ? -1.46 11.094 18.891 1 96.5 113 GLY A CA 1
ATOM 867 C C . GLY A 1 113 ? -1.365 10.414 17.531 1 96.5 113 GLY A C 1
ATOM 868 O O . GLY A 1 113 ? -0.316 9.875 17.172 1 96.5 113 GLY A O 1
ATOM 869 N N . LEU A 1 114 ? -2.406 10.422 16.766 1 98 114 LEU A N 1
ATOM 870 C CA . LEU A 1 114 ? -2.486 9.648 15.539 1 98 114 LEU A CA 1
ATOM 871 C C . LEU A 1 114 ? -1.542 10.211 14.484 1 98 114 LEU A C 1
ATOM 873 O O . LEU A 1 114 ? -0.809 9.461 13.836 1 98 114 LEU A O 1
ATOM 877 N N . VAL A 1 115 ? -1.521 11.539 14.359 1 98.19 115 VAL A N 1
ATOM 878 C CA . VAL A 1 115 ? -0.723 12.172 13.312 1 98.19 115 VAL A CA 1
ATOM 879 C C . VAL A 1 115 ? 0.763 11.992 13.617 1 98.19 115 VAL A C 1
ATOM 881 O O . VAL A 1 115 ? 1.545 11.633 12.734 1 98.19 115 VAL A O 1
ATOM 884 N N . THR A 1 116 ? 1.135 12.219 14.852 1 97.38 116 THR A N 1
ATOM 885 C CA . THR A 1 116 ? 2.543 12.078 15.211 1 97.38 116 THR A CA 1
ATOM 886 C C . THR A 1 116 ? 3.023 10.648 14.969 1 97.38 116 THR A C 1
ATOM 888 O O . THR A 1 116 ? 4.09 10.438 14.391 1 97.38 116 THR A O 1
ATOM 891 N N . ALA A 1 117 ? 2.217 9.703 15.375 1 96.75 117 ALA A N 1
ATOM 892 C CA . ALA A 1 117 ? 2.566 8.297 15.172 1 96.75 117 ALA A CA 1
ATOM 893 C C . ALA A 1 117 ? 2.676 7.969 13.688 1 96.75 117 ALA A C 1
ATOM 895 O O . ALA A 1 117 ? 3.641 7.332 13.25 1 96.75 117 ALA A O 1
ATOM 896 N N . ALA A 1 118 ? 1.713 8.406 12.945 1 98.06 118 ALA A N 1
ATOM 897 C CA . ALA A 1 118 ? 1.678 8.109 11.516 1 98.06 118 ALA A CA 1
ATOM 898 C C . ALA A 1 118 ? 2.842 8.781 10.789 1 98.06 118 ALA A C 1
ATOM 900 O O . ALA A 1 118 ? 3.518 8.148 9.977 1 98.06 118 ALA A O 1
ATOM 901 N N . CYS A 1 119 ? 3.104 10.023 11.109 1 98.19 119 CYS A N 1
ATOM 902 C CA . CYS A 1 119 ? 4.207 10.742 10.477 1 98.19 119 CYS A CA 1
ATOM 903 C C . CYS A 1 119 ? 5.551 10.148 10.883 1 98.19 119 CYS A C 1
ATOM 905 O O . CYS A 1 119 ? 6.496 10.141 10.094 1 98.19 119 CYS A O 1
ATOM 907 N N . GLY A 1 120 ? 5.625 9.711 12.109 1 97.44 120 GLY A N 1
ATOM 908 C CA . GLY A 1 120 ? 6.828 9 12.516 1 97.44 120 GLY A CA 1
ATOM 909 C C . GLY A 1 120 ? 7.125 7.793 11.648 1 97.44 120 GLY A C 1
ATOM 910 O O . GLY A 1 120 ? 8.273 7.566 11.258 1 97.44 120 GLY A O 1
ATOM 911 N N . ALA A 1 121 ? 6.113 7.031 11.336 1 96.75 121 ALA A N 1
ATOM 912 C CA . ALA A 1 121 ? 6.277 5.863 10.477 1 96.75 121 ALA A CA 1
ATOM 913 C C . ALA A 1 121 ? 6.727 6.273 9.078 1 96.75 121 ALA A C 1
ATOM 915 O O . ALA A 1 121 ? 7.543 5.59 8.453 1 96.75 121 ALA A O 1
ATOM 916 N N . LEU A 1 122 ? 6.164 7.41 8.562 1 98.12 122 LEU A N 1
ATOM 917 C CA . LEU A 1 122 ? 6.562 7.895 7.246 1 98.12 122 LEU A CA 1
ATOM 918 C C . LEU A 1 122 ? 8.023 8.336 7.25 1 98.12 122 LEU A C 1
ATOM 920 O O . LEU A 1 122 ? 8.758 8.078 6.293 1 98.12 122 LEU A O 1
ATOM 924 N N . LEU A 1 123 ? 8.422 8.945 8.312 1 97.88 123 LEU A N 1
ATOM 925 C CA . LEU A 1 123 ? 9.805 9.391 8.414 1 97.88 123 LEU A CA 1
ATOM 926 C C . LEU A 1 123 ? 10.75 8.195 8.523 1 97.88 123 LEU A C 1
ATOM 928 O O . LEU A 1 123 ? 11.828 8.195 7.926 1 97.88 123 LEU A O 1
ATOM 932 N N . ASP A 1 124 ? 10.328 7.191 9.289 1 96.56 124 ASP A N 1
ATOM 933 C CA . ASP A 1 124 ? 11.125 5.969 9.375 1 96.56 124 ASP A CA 1
ATOM 934 C C . ASP A 1 124 ? 11.367 5.379 7.984 1 96.56 124 ASP A C 1
ATOM 936 O O . ASP A 1 124 ? 12.477 4.949 7.672 1 96.56 124 ASP A O 1
ATOM 940 N N . TRP A 1 125 ? 10.414 5.391 7.285 1 97.38 125 TRP A N 1
ATOM 941 C CA . TRP A 1 125 ? 10.5 4.828 5.941 1 97.38 125 TRP A CA 1
ATOM 942 C C . TRP A 1 125 ? 11.344 5.723 5.031 1 97.38 125 TRP A C 1
ATOM 944 O O . TRP A 1 125 ? 12.219 5.238 4.32 1 97.38 125 TRP A O 1
ATOM 954 N N . ALA A 1 126 ? 11.055 7.031 5.02 1 97.81 126 ALA A N 1
ATOM 955 C CA . ALA A 1 126 ? 11.734 7.98 4.145 1 97.81 126 ALA A CA 1
ATOM 956 C C . ALA A 1 126 ? 13.234 7.977 4.395 1 97.81 126 ALA A C 1
ATOM 958 O O . ALA A 1 126 ? 14.031 7.953 3.447 1 97.81 126 ALA A O 1
ATOM 959 N N . PHE A 1 127 ? 13.586 7.938 5.641 1 97.19 127 PHE A N 1
ATOM 960 C CA . PHE A 1 127 ? 15 8.016 5.98 1 97.19 127 PHE A CA 1
ATOM 961 C C . PHE A 1 127 ? 15.633 6.621 6.004 1 97.19 127 PHE A C 1
ATOM 963 O O . PHE A 1 127 ? 16.719 6.422 5.477 1 97.19 127 PHE A O 1
ATOM 970 N N . GLY A 1 128 ? 14.977 5.688 6.539 1 95 128 GLY A N 1
ATOM 971 C CA . GLY A 1 128 ? 15.555 4.371 6.77 1 95 128 GLY A CA 1
ATOM 972 C C . GLY A 1 128 ? 15.523 3.479 5.543 1 95 128 GLY A C 1
ATOM 973 O O . GLY A 1 128 ? 16.469 2.723 5.293 1 95 128 GLY A O 1
ATOM 974 N N . VAL A 1 129 ? 14.469 3.564 4.777 1 95.19 129 VAL A N 1
ATOM 975 C CA . VAL A 1 129 ? 14.266 2.654 3.652 1 95.19 129 VAL A CA 1
ATOM 976 C C . VAL A 1 129 ? 14.586 3.373 2.344 1 95.19 129 VAL A C 1
ATOM 978 O O . VAL A 1 129 ? 15.352 2.865 1.519 1 95.19 129 VAL A O 1
ATOM 981 N N . ARG A 1 130 ? 14.141 4.602 2.201 1 97.12 130 ARG A N 1
ATOM 982 C CA . ARG A 1 130 ? 14.289 5.305 0.93 1 97.12 130 ARG A CA 1
ATOM 983 C C . ARG A 1 130 ? 15.594 6.102 0.898 1 97.12 130 ARG A C 1
ATOM 985 O O . ARG A 1 130 ? 16.016 6.574 -0.161 1 97.12 130 ARG A O 1
ATOM 992 N N . GLY A 1 131 ? 16.156 6.254 2.059 1 96.88 131 GLY A N 1
ATOM 993 C CA . GLY A 1 131 ? 17.469 6.879 2.135 1 96.88 131 GLY A CA 1
ATOM 994 C C . GLY A 1 131 ? 17.438 8.367 1.861 1 96.88 131 GLY A C 1
ATOM 995 O O . GLY A 1 131 ? 18.406 8.93 1.353 1 96.88 131 GLY A O 1
ATOM 996 N N . LEU A 1 132 ? 16.344 9.031 2.113 1 98 132 LEU A N 1
ATOM 997 C CA . LEU A 1 132 ? 16.281 10.477 1.939 1 98 132 LEU A CA 1
ATOM 998 C C . LEU A 1 132 ? 17.156 11.188 2.969 1 98 132 LEU A C 1
ATOM 1000 O O . LEU A 1 132 ? 17.484 10.609 4.004 1 98 132 LEU A O 1
ATOM 1004 N N . HIS A 1 133 ? 17.453 12.445 2.689 1 98.25 133 HIS A N 1
ATOM 1005 C CA . HIS A 1 133 ? 18.359 13.211 3.539 1 98.25 133 HIS A CA 1
ATOM 1006 C C . HIS A 1 133 ? 17.594 14.227 4.379 1 98.25 133 HIS A C 1
ATOM 1008 O O . HIS A 1 133 ? 18.062 14.625 5.453 1 98.25 133 HIS A O 1
ATOM 1014 N N . ARG A 1 134 ? 16.406 14.633 3.836 1 98.75 134 ARG A N 1
ATOM 1015 C CA . ARG A 1 134 ? 15.727 15.781 4.434 1 98.75 134 ARG A CA 1
ATOM 1016 C C . ARG A 1 134 ? 14.211 15.664 4.297 1 98.75 134 ARG A C 1
ATOM 1018 O O . ARG A 1 134 ? 13.711 15.242 3.254 1 98.75 134 ARG A O 1
ATOM 1025 N N . ALA A 1 135 ? 13.492 15.984 5.367 1 98.88 135 ALA A N 1
ATOM 1026 C CA . ALA A 1 135 ? 12.031 16.094 5.344 1 98.88 135 ALA A CA 1
ATOM 1027 C C . ALA A 1 135 ? 11.578 17.453 5.855 1 98.88 135 ALA A C 1
ATOM 1029 O O . ALA A 1 135 ? 12.156 18 6.805 1 98.88 135 ALA A O 1
ATOM 1030 N N . GLU A 1 136 ? 10.523 17.953 5.234 1 98.88 136 GLU A N 1
ATOM 1031 C CA . GLU A 1 136 ? 10 19.266 5.602 1 98.88 136 GLU A CA 1
ATOM 1032 C C . GLU A 1 136 ? 8.539 19.172 6.051 1 98.88 136 GLU A C 1
ATOM 1034 O O . GLU A 1 136 ? 7.859 18.188 5.762 1 98.88 136 GLU A O 1
ATOM 1039 N N . TRP A 1 137 ? 8.141 20.156 6.797 1 98.81 137 TRP A N 1
ATOM 1040 C CA . TRP A 1 137 ? 6.789 20.406 7.277 1 98.81 137 TRP A CA 1
ATOM 1041 C C . TRP A 1 137 ? 6.438 21.891 7.164 1 98.81 137 TRP A C 1
ATOM 1043 O O . TRP A 1 137 ? 7.102 22.734 7.766 1 98.81 137 TRP A O 1
ATOM 1053 N N . HIS A 1 138 ? 5.453 22.141 6.312 1 98.69 138 HIS A N 1
ATOM 1054 C CA . HIS A 1 138 ? 4.984 23.516 6.129 1 98.69 138 HIS A CA 1
ATOM 1055 C C . HIS A 1 138 ? 3.613 23.719 6.766 1 98.69 138 HIS A C 1
ATOM 1057 O O . HIS A 1 138 ? 2.709 22.906 6.578 1 98.69 138 HIS A O 1
ATOM 1063 N N . CYS A 1 139 ? 3.496 24.781 7.527 1 98.5 139 CYS A N 1
ATOM 1064 C CA . CYS A 1 139 ? 2.191 25.078 8.109 1 98.5 139 CYS A CA 1
ATOM 1065 C C . CYS A 1 139 ? 2.018 26.578 8.297 1 98.5 139 CYS A C 1
ATOM 1067 O O . CYS A 1 139 ? 3 27.328 8.359 1 98.5 139 CYS A O 1
ATOM 1069 N N . ARG A 1 140 ? 0.797 26.953 8.289 1 98.12 140 ARG A N 1
ATOM 1070 C CA . ARG A 1 140 ? 0.529 28.344 8.648 1 98.12 140 ARG A CA 1
ATOM 1071 C C . ARG A 1 140 ? 1.048 28.672 10.047 1 98.12 140 ARG A C 1
ATOM 1073 O O . ARG A 1 140 ? 0.932 27.844 10.961 1 98.12 140 ARG A O 1
ATOM 1080 N N . ALA A 1 141 ? 1.522 29.875 10.234 1 98 141 ALA A N 1
ATOM 1081 C CA . ALA A 1 141 ? 2.271 30.219 11.445 1 98 141 ALA A CA 1
ATOM 1082 C C . ALA A 1 141 ? 1.362 30.219 12.672 1 98 141 ALA A C 1
ATOM 1084 O O . ALA A 1 141 ? 1.825 30.016 13.789 1 98 141 ALA A O 1
ATOM 1085 N N . ASP A 1 142 ? 0.079 30.391 12.422 1 97.31 142 ASP A N 1
ATOM 1086 C CA . ASP A 1 142 ? -0.836 30.438 13.555 1 97.31 142 ASP A CA 1
ATOM 1087 C C . ASP A 1 142 ? -1.469 29.078 13.812 1 97.31 142 ASP A C 1
ATOM 1089 O O . ASP A 1 142 ? -2.379 28.953 14.633 1 97.31 142 ASP A O 1
ATOM 1093 N N . ASN A 1 143 ? -1.118 28.062 13.07 1 97.81 143 ASN A N 1
ATOM 1094 C CA . ASN A 1 143 ? -1.577 26.703 13.32 1 97.81 143 ASN A CA 1
ATOM 1095 C C . ASN A 1 143 ? -0.723 26.016 14.375 1 97.81 143 ASN A C 1
ATOM 1097 O O . ASN A 1 143 ? 0.1 25.156 14.055 1 97.81 143 ASN A O 1
ATOM 1101 N N . GLU A 1 144 ? -1.003 26.312 15.594 1 97.25 144 GLU A N 1
ATOM 1102 C CA . GLU A 1 144 ? -0.205 25.812 16.719 1 97.25 144 GLU A CA 1
ATOM 1103 C C . GLU A 1 144 ? -0.248 24.297 16.797 1 97.25 144 GLU A C 1
ATOM 1105 O O . GLU A 1 144 ? 0.738 23.656 17.172 1 97.25 144 GLU A O 1
ATOM 1110 N N . ARG A 1 145 ? -1.382 23.766 16.5 1 96.62 145 ARG A N 1
ATOM 1111 C CA . ARG A 1 145 ? -1.499 22.312 16.531 1 96.62 145 ARG A CA 1
ATOM 1112 C C . ARG A 1 145 ? -0.553 21.672 15.523 1 96.62 145 ARG A C 1
ATOM 1114 O O . ARG A 1 145 ? 0.064 20.641 15.812 1 96.62 145 ARG A O 1
ATOM 1121 N N . SER A 1 146 ? -0.44 22.25 14.367 1 97.81 146 SER A N 1
ATOM 1122 C CA . SER A 1 146 ? 0.437 21.734 13.328 1 97.81 146 SER A CA 1
ATOM 1123 C C . SER A 1 146 ? 1.904 21.891 13.703 1 97.81 146 SER A C 1
ATOM 1125 O O . SER A 1 146 ? 2.691 20.953 13.57 1 97.81 146 SER A O 1
ATOM 1127 N N . SER A 1 147 ? 2.27 23.078 14.203 1 98.38 147 SER A N 1
ATOM 1128 C CA . SER A 1 147 ? 3.658 23.281 14.602 1 98.38 147 SER A CA 1
ATOM 1129 C C . SER A 1 147 ? 4.043 22.359 15.758 1 98.38 147 SER A C 1
ATOM 1131 O O . SER A 1 147 ? 5.188 21.922 15.859 1 98.38 147 SER A O 1
ATOM 1133 N N . ALA A 1 148 ? 3.121 22.047 16.609 1 98.25 148 ALA A N 1
ATOM 1134 C CA . ALA A 1 148 ? 3.381 21.125 17.719 1 98.25 148 ALA A CA 1
ATOM 1135 C C . ALA A 1 148 ? 3.742 19.734 17.203 1 98.25 148 ALA A C 1
ATOM 1137 O O . ALA A 1 148 ? 4.574 19.047 17.797 1 98.25 148 ALA A O 1
ATOM 1138 N N . VAL A 1 149 ? 3.133 19.281 16.109 1 97.88 149 VAL A N 1
ATOM 1139 C CA . VAL A 1 149 ? 3.479 18 15.5 1 97.88 149 VAL A CA 1
ATOM 1140 C C . VAL A 1 149 ? 4.93 18.016 15.023 1 97.88 149 VAL A C 1
ATOM 1142 O O . VAL A 1 149 ? 5.695 17.094 15.297 1 97.88 149 VAL A O 1
ATOM 1145 N N . ALA A 1 150 ? 5.301 19.078 14.336 1 98.31 150 ALA A N 1
ATOM 1146 C CA . ALA A 1 150 ? 6.672 19.219 13.852 1 98.31 150 ALA A CA 1
ATOM 1147 C C . ALA A 1 150 ? 7.668 19.156 15.008 1 98.31 150 ALA A C 1
ATOM 1149 O O . ALA A 1 150 ? 8.688 18.453 14.922 1 98.31 150 ALA A O 1
ATOM 1150 N N . GLU A 1 151 ? 7.301 19.828 16.062 1 98 151 GLU A N 1
ATOM 1151 C CA . GLU A 1 151 ? 8.156 19.828 17.25 1 98 151 GLU A CA 1
ATOM 1152 C C . GLU A 1 151 ? 8.273 18.422 17.828 1 98 151 GLU A C 1
ATOM 1154 O O . GLU A 1 151 ? 9.367 17.969 18.172 1 98 151 GLU A O 1
ATOM 1159 N N . ARG A 1 152 ? 7.133 17.719 17.969 1 97.12 152 ARG A N 1
ATOM 1160 C CA . ARG A 1 152 ? 7.133 16.375 18.531 1 97.12 152 ARG A CA 1
ATOM 1161 C C . ARG A 1 152 ? 7.953 15.422 17.656 1 97.12 152 ARG A C 1
ATOM 1163 O O . ARG A 1 152 ? 8.539 14.461 18.156 1 97.12 152 ARG A O 1
ATOM 1170 N N . LEU A 1 153 ? 8.039 15.711 16.422 1 97.38 153 LEU A N 1
ATOM 1171 C CA . LEU A 1 153 ? 8.781 14.875 15.484 1 97.38 153 LEU A CA 1
ATOM 1172 C C . LEU A 1 153 ? 10.266 15.227 15.508 1 97.38 153 LEU A C 1
ATOM 1174 O O . LEU A 1 153 ? 11.07 14.602 14.812 1 97.38 153 LEU A O 1
ATOM 1178 N N . GLY A 1 154 ? 10.617 16.25 16.266 1 97.69 154 GLY A N 1
ATOM 1179 C CA . GLY A 1 154 ? 12.016 16.625 16.422 1 97.69 154 GLY A CA 1
ATOM 1180 C C . GLY A 1 154 ? 12.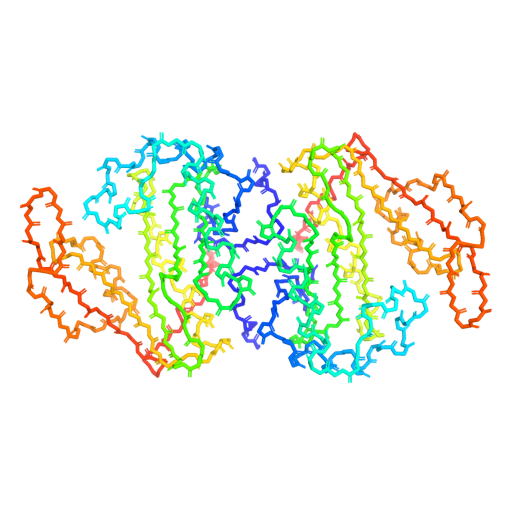5 17.578 15.344 1 97.69 154 GLY A C 1
ATOM 1181 O O . GLY A 1 154 ? 13.703 17.719 15.148 1 97.69 154 GLY A O 1
ATOM 1182 N N . MET A 1 155 ? 11.609 18.234 14.68 1 98.56 155 MET A N 1
ATOM 1183 C CA . MET A 1 155 ? 12.008 19.125 13.586 1 98.56 155 MET A CA 1
ATOM 1184 C C . MET A 1 155 ? 12.453 20.484 14.117 1 98.56 155 MET A C 1
ATOM 1186 O O . MET A 1 155 ? 12.078 20.875 15.219 1 98.56 155 MET A O 1
ATOM 1190 N N . THR A 1 156 ? 13.211 21.141 13.25 1 98.75 156 THR A N 1
ATOM 1191 C CA . THR A 1 156 ? 13.703 22.484 13.547 1 98.75 156 THR A CA 1
ATOM 1192 C C . THR A 1 156 ? 12.984 23.516 12.695 1 98.75 156 THR A C 1
ATOM 1194 O O . THR A 1 156 ? 12.789 23.328 11.5 1 98.75 156 THR A O 1
ATOM 1197 N N . LEU A 1 157 ? 12.57 24.578 13.312 1 98.81 157 LEU A N 1
ATOM 1198 C CA . LEU A 1 157 ? 12.039 25.703 12.547 1 98.81 157 LEU A CA 1
ATOM 1199 C C . LEU A 1 157 ? 13.141 26.406 11.773 1 98.81 157 LEU A C 1
ATOM 1201 O O . LEU A 1 157 ? 13.984 27.094 12.375 1 98.81 157 LEU A O 1
ATOM 1205 N N . GLU A 1 158 ? 13.07 26.266 10.539 1 98.62 158 GLU A N 1
ATOM 1206 C CA . GLU A 1 158 ? 14.156 26.812 9.742 1 98.62 158 GLU A CA 1
ATOM 1207 C C . GLU A 1 158 ? 13.828 28.234 9.266 1 98.62 158 GLU A C 1
ATOM 1209 O O . GLU A 1 158 ? 14.734 29 8.914 1 98.62 158 GLU A O 1
ATOM 1214 N N . GLY A 1 159 ? 12.508 28.562 9.156 1 98.38 159 GLY A N 1
ATOM 1215 C CA . GLY A 1 159 ? 12.18 29.922 8.734 1 98.38 159 GLY A CA 1
ATOM 1216 C C . GLY A 1 159 ? 10.688 30.172 8.664 1 98.38 159 GLY A C 1
ATOM 1217 O O . GLY A 1 159 ? 9.883 29.25 8.867 1 98.38 159 GLY A O 1
ATOM 1218 N N . VAL A 1 160 ? 10.422 31.422 8.539 1 98.38 160 VAL A N 1
ATOM 1219 C CA . VAL A 1 160 ? 9.055 31.891 8.352 1 98.38 160 VAL A CA 1
ATOM 1220 C C . VAL A 1 160 ? 8.953 32.688 7.051 1 98.38 160 VAL A C 1
ATOM 1222 O O . VAL A 1 160 ? 9.695 33.656 6.852 1 98.38 160 VAL A O 1
ATOM 1225 N N . SER A 1 161 ? 8.148 32.188 6.133 1 98.12 161 SER A N 1
ATOM 1226 C CA . SER A 1 161 ? 7.848 32.938 4.922 1 98.12 161 SER A CA 1
ATOM 1227 C C . SER A 1 161 ? 6.707 33.938 5.156 1 98.12 161 SER A C 1
ATOM 1229 O O . SER A 1 161 ? 5.578 33.531 5.441 1 98.12 161 SER A O 1
ATOM 1231 N N . ARG A 1 162 ? 7.039 35.188 4.98 1 98.06 162 ARG A N 1
ATOM 1232 C CA . ARG A 1 162 ? 6.031 36.219 5.23 1 98.06 162 ARG A CA 1
ATOM 1233 C C . ARG A 1 1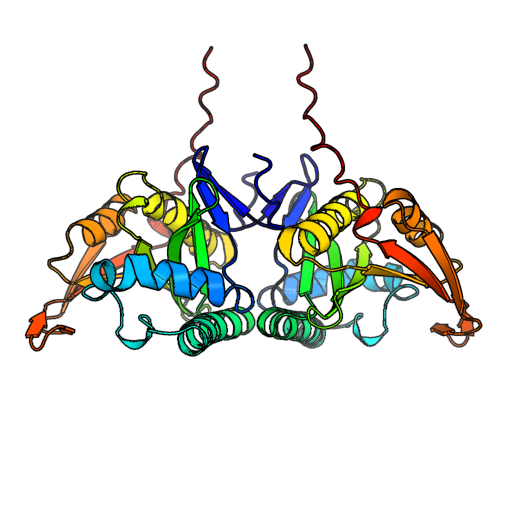62 ? 4.961 36.219 4.145 1 98.06 162 ARG A C 1
ATOM 1235 O O . ARG A 1 162 ? 5.277 36.125 2.955 1 98.06 162 ARG A O 1
ATOM 1242 N N . ALA A 1 163 ? 3.705 36.312 4.512 1 97.62 163 ALA A N 1
ATOM 1243 C CA . ALA A 1 163 ? 2.557 36.438 3.615 1 97.62 163 ALA A CA 1
ATOM 1244 C C . ALA A 1 163 ? 2.605 35.375 2.516 1 97.62 163 ALA A C 1
ATOM 1246 O O . ALA A 1 163 ? 2.457 35.688 1.334 1 97.62 163 ALA A O 1
ATOM 1247 N N . ALA A 1 164 ? 2.83 34.062 2.871 1 97.19 164 ALA A N 1
ATOM 1248 C CA . ALA A 1 164 ? 3.057 33 1.896 1 97.19 164 ALA A CA 1
ATOM 1249 C C . ALA A 1 164 ? 1.896 32.031 1.885 1 97.19 164 ALA A C 1
ATOM 1251 O O . ALA A 1 164 ? 1.866 31.094 1.068 1 97.19 164 ALA A O 1
ATOM 1252 N N . TRP A 1 165 ? 0.919 32.188 2.777 1 95.94 165 TRP A N 1
ATOM 1253 C CA . TRP A 1 165 ? -0.247 31.312 2.879 1 95.94 165 TRP A CA 1
ATOM 1254 C C . TRP A 1 165 ? -1.537 32.094 2.703 1 95.94 165 TRP A C 1
ATOM 1256 O O . TRP A 1 165 ? -1.938 32.844 3.596 1 95.94 165 TRP A O 1
ATOM 1266 N N . ARG A 1 166 ? -2.174 31.922 1.541 1 94.25 166 ARG A N 1
ATOM 1267 C CA . ARG A 1 166 ? -3.385 32.688 1.268 1 94.25 166 ARG A CA 1
ATOM 1268 C C . ARG A 1 166 ? -4.629 31.922 1.703 1 94.25 166 ARG A C 1
ATOM 1270 O O . ARG A 1 166 ? -4.836 30.781 1.29 1 94.25 166 ARG A O 1
ATOM 1277 N N . TYR A 1 167 ? -5.449 32.594 2.541 1 94.75 167 TYR A N 1
ATOM 1278 C CA . TYR A 1 167 ? -6.723 32.031 2.963 1 94.75 167 TYR A CA 1
ATOM 1279 C C . TYR A 1 167 ? -7.695 33.125 3.4 1 94.75 167 TYR A C 1
ATOM 1281 O O . TYR A 1 167 ? -7.312 34.062 4.109 1 94.75 167 TYR A O 1
ATOM 1289 N N . GLY A 1 168 ? -8.914 32.969 2.928 1 92.62 168 GLY A N 1
ATOM 1290 C CA . GLY A 1 168 ? -9.961 33.875 3.359 1 92.62 168 GLY A CA 1
ATOM 1291 C C . GLY A 1 168 ? -9.672 35.312 2.988 1 92.62 168 GLY A C 1
ATOM 1292 O O . GLY A 1 168 ? -9.914 36.219 3.785 1 92.62 168 GLY A O 1
ATOM 1293 N N . GLY A 1 169 ? -8.953 35.438 2.004 1 93.5 169 GLY A N 1
ATOM 1294 C CA . GLY A 1 169 ? -8.703 36.781 1.511 1 93.5 169 GLY A CA 1
ATOM 1295 C C . GLY A 1 169 ? -7.523 37.469 2.189 1 93.5 169 GLY A C 1
ATOM 1296 O O . GLY A 1 169 ? -7.219 38.625 1.909 1 93.5 169 GLY A O 1
ATOM 1297 N N . ALA A 1 170 ? -6.906 36.719 3.049 1 96.25 170 ALA A N 1
ATOM 1298 C CA . ALA A 1 170 ? -5.766 37.312 3.766 1 96.25 170 ALA A CA 1
ATOM 1299 C C . ALA A 1 170 ? -4.504 36.469 3.535 1 96.25 170 ALA A C 1
ATOM 1301 O O . ALA A 1 170 ? -4.586 35.281 3.188 1 96.25 170 ALA A O 1
ATOM 1302 N N . TRP A 1 171 ? -3.424 37.156 3.631 1 96.94 171 TRP A N 1
ATOM 1303 C CA . TRP A 1 171 ? -2.123 36.5 3.586 1 96.94 171 TRP A CA 1
ATOM 1304 C C . TRP A 1 171 ? -1.607 36.219 4.992 1 96.94 171 TRP A C 1
ATOM 1306 O O . TRP A 1 171 ? -1.646 37.094 5.863 1 96.94 171 TRP A O 1
ATOM 1316 N N . HIS A 1 172 ? -1.226 34.969 5.191 1 97.88 172 HIS A N 1
ATOM 1317 C CA . HIS A 1 172 ? -0.654 34.531 6.461 1 97.88 172 HIS A CA 1
ATOM 1318 C C . HIS A 1 172 ? 0.793 34.094 6.289 1 97.88 172 HIS A C 1
ATOM 1320 O O . HIS A 1 172 ? 1.209 33.719 5.184 1 97.88 172 HIS A O 1
ATOM 1326 N N . ASP A 1 173 ? 1.458 34.188 7.34 1 98.5 173 ASP A N 1
ATOM 1327 C CA . ASP A 1 173 ? 2.824 33.688 7.324 1 98.5 173 ASP A CA 1
ATOM 1328 C C . ASP A 1 173 ? 2.836 32.156 7.336 1 98.5 173 ASP A C 1
ATOM 1330 O O . ASP A 1 173 ? 1.892 31.531 7.816 1 98.5 173 ASP A O 1
ATOM 1334 N N . GLU A 1 174 ? 3.887 31.547 6.742 1 98.56 174 GLU A N 1
ATOM 1335 C CA . GLU A 1 174 ? 4.086 30.109 6.684 1 98.56 174 GLU A CA 1
ATOM 1336 C C . GLU A 1 174 ? 5.379 29.703 7.383 1 98.56 174 GLU A C 1
ATOM 1338 O O . GLU A 1 174 ? 6.445 30.266 7.105 1 98.56 174 GLU A O 1
ATOM 1343 N N . GLN A 1 175 ? 5.27 28.812 8.297 1 98.81 175 GLN A N 1
ATOM 1344 C CA . GLN A 1 175 ? 6.457 28.234 8.93 1 98.81 175 GLN A CA 1
ATOM 1345 C C . GLN A 1 175 ? 6.988 27.047 8.133 1 98.81 175 GLN A C 1
ATOM 1347 O O . GLN A 1 175 ? 6.215 26.234 7.633 1 98.81 175 GLN A O 1
ATOM 1352 N N . ILE A 1 176 ? 8.297 26.984 8.031 1 98.81 176 ILE A N 1
ATOM 1353 C CA . ILE A 1 176 ? 8.984 25.859 7.402 1 98.81 176 ILE A CA 1
ATOM 1354 C C . ILE A 1 176 ? 9.828 25.125 8.445 1 98.81 176 ILE A C 1
ATOM 1356 O O . ILE A 1 176 ? 10.789 25.688 8.984 1 98.81 176 ILE A O 1
ATOM 1360 N N . TRP A 1 177 ? 9.422 23.922 8.758 1 98.81 177 TRP A N 1
ATOM 1361 C CA . TRP A 1 177 ? 10.148 23.031 9.656 1 98.81 177 TRP A CA 1
ATOM 1362 C C . TRP A 1 177 ? 10.867 21.938 8.867 1 98.81 177 TRP A C 1
ATOM 1364 O O . TRP A 1 177 ? 10.414 21.547 7.793 1 98.81 177 TRP A O 1
ATOM 1374 N N . ALA A 1 178 ? 12 21.484 9.43 1 98.88 178 ALA A N 1
ATOM 1375 C CA . ALA A 1 178 ? 12.711 20.406 8.734 1 98.88 178 ALA A CA 1
ATOM 1376 C C . ALA A 1 178 ? 13.438 19.5 9.727 1 98.88 178 ALA A C 1
ATOM 1378 O O . ALA A 1 178 ? 13.688 19.891 10.867 1 98.88 178 ALA A O 1
ATOM 1379 N N . ILE A 1 179 ? 13.727 18.359 9.328 1 98.69 179 ILE A N 1
ATOM 1380 C CA . ILE A 1 179 ? 14.578 17.406 10.055 1 98.69 179 ILE A CA 1
ATOM 1381 C C . ILE A 1 179 ? 15.469 16.656 9.07 1 98.69 179 ILE A C 1
ATOM 1383 O O . ILE A 1 179 ? 15.039 16.328 7.961 1 98.69 179 ILE A O 1
ATOM 1387 N N . LEU A 1 180 ? 16.703 16.422 9.477 1 98.56 180 LEU A N 1
ATOM 1388 C CA . LEU A 1 180 ? 17.656 15.672 8.68 1 98.56 180 LEU A CA 1
ATOM 1389 C C . LEU A 1 180 ? 17.688 14.211 9.102 1 98.56 180 LEU A C 1
ATOM 1391 O O . LEU A 1 180 ? 17.453 13.891 10.266 1 98.56 180 LEU A O 1
ATOM 1395 N N . ALA A 1 181 ? 18.031 13.414 8.141 1 97.75 181 ALA A N 1
ATOM 1396 C CA . ALA A 1 181 ? 18.141 11.984 8.422 1 97.75 181 ALA A CA 1
ATOM 1397 C C . ALA A 1 181 ? 19.062 11.734 9.625 1 97.75 181 ALA A C 1
ATOM 1399 O O . ALA A 1 181 ? 18.781 10.852 10.438 1 97.75 181 ALA A O 1
ATOM 1400 N N . THR A 1 182 ? 20.094 12.469 9.812 1 97.31 182 THR A N 1
ATOM 1401 C CA . THR A 1 182 ? 21.078 12.281 10.867 1 97.31 182 THR A CA 1
ATOM 1402 C C . THR A 1 182 ? 20.5 12.664 12.227 1 97.31 182 THR A C 1
ATOM 1404 O O . THR A 1 182 ? 21.031 12.281 13.266 1 97.31 182 THR A O 1
ATOM 1407 N N . GLU A 1 183 ? 19.422 13.375 12.219 1 97.31 183 GLU A N 1
ATOM 1408 C CA . GLU A 1 183 ? 18.781 13.836 13.453 1 97.31 183 GLU A CA 1
ATOM 1409 C C . GLU A 1 183 ? 17.641 12.914 13.859 1 97.31 183 GLU A C 1
ATOM 1411 O O . GLU A 1 183 ? 17.172 12.945 15 1 97.31 183 GLU A O 1
ATOM 1416 N N . TRP A 1 184 ? 17.219 12.133 12.844 1 94.94 184 TRP A N 1
ATOM 1417 C CA . TRP A 1 184 ? 16.016 11.344 13.07 1 94.94 184 TRP A CA 1
ATOM 1418 C C . TRP A 1 184 ? 16.344 10.078 13.867 1 94.94 184 TRP A C 1
ATOM 1420 O O . TRP A 1 184 ? 17.266 9.336 13.516 1 94.94 184 TRP A O 1
ATOM 1430 N N . THR A 1 185 ? 15.688 9.953 15.008 1 84 185 THR A N 1
ATOM 1431 C CA . THR A 1 185 ? 15.734 8.727 15.797 1 84 185 THR A CA 1
ATOM 1432 C C . THR A 1 185 ? 14.344 8.094 15.883 1 84 185 THR A C 1
ATOM 1434 O O . THR A 1 185 ? 13.406 8.703 16.406 1 84 185 THR A O 1
ATOM 1437 N N . ALA A 1 186 ? 14.25 6.922 15.203 1 71.31 186 ALA A N 1
ATOM 1438 C CA . ALA A 1 186 ? 12.953 6.242 15.211 1 71.31 186 ALA A CA 1
ATOM 1439 C C . ALA A 1 186 ? 12.445 6.047 16.641 1 71.31 186 ALA A C 1
ATOM 1441 O O . ALA A 1 186 ? 13.211 5.68 17.531 1 71.31 186 ALA A O 1
ATOM 1442 N N . PRO A 1 187 ? 11.242 6.641 16.812 1 60.62 187 PRO A N 1
ATOM 1443 C CA . PRO A 1 187 ? 10.742 6.395 18.172 1 60.62 187 PRO A CA 1
ATOM 1444 C C . PRO A 1 187 ? 10.773 4.918 18.547 1 60.62 187 PRO A C 1
ATOM 1446 O O . PRO A 1 187 ? 10.609 4.051 17.688 1 60.62 187 PRO A O 1
ATOM 1449 N N . SER A 1 188 ? 11.578 4.547 19.578 1 50.12 188 SER A N 1
ATOM 1450 C CA . SER A 1 188 ? 11.562 3.168 20.047 1 50.12 188 SER A CA 1
ATOM 1451 C C . SER A 1 188 ? 10.172 2.555 19.922 1 50.12 188 SER A C 1
ATOM 1453 O O . SER A 1 188 ? 9.164 3.25 20.062 1 50.12 188 SER A O 1
ATOM 1455 N N . ALA A 1 189 ? 10.086 1.579 19.141 1 44.47 189 ALA A N 1
ATOM 1456 C CA . ALA A 1 189 ? 8.812 0.865 19.109 1 44.47 189 ALA A CA 1
ATOM 1457 C C . ALA A 1 189 ? 8.031 1.092 20.406 1 44.47 189 ALA A C 1
ATOM 1459 O O . ALA A 1 189 ? 8.609 1.049 21.5 1 44.47 189 ALA A O 1
ATOM 1460 N N . ILE A 1 190 ? 6.98 1.946 20.484 1 35.97 190 ILE A N 1
ATOM 1461 C CA . 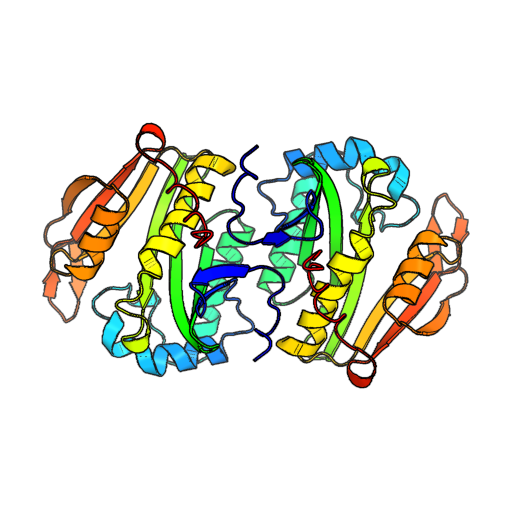ILE A 1 190 ? 6.227 1.872 21.734 1 35.97 190 ILE A CA 1
ATOM 1462 C C . ILE A 1 190 ? 6.266 0.446 22.266 1 35.97 190 ILE A C 1
ATOM 1464 O O . ILE A 1 190 ? 5.781 -0.486 21.625 1 35.97 190 ILE A O 1
ATOM 1468 N N . THR A 1 191 ? 7.281 0.029 22.906 1 31.48 191 THR A N 1
ATOM 1469 C CA . THR A 1 191 ? 7.184 -1.199 23.688 1 31.48 191 THR A CA 1
ATOM 1470 C C . THR A 1 191 ? 5.812 -1.314 24.359 1 31.48 191 THR A C 1
ATOM 1472 O O . THR A 1 191 ? 5.383 -0.406 25.062 1 31.48 191 THR A O 1
ATOM 1475 N N . ARG A 1 192 ? 4.859 -1.952 23.703 1 31.36 192 ARG A N 1
ATOM 1476 C CA . ARG A 1 192 ? 3.705 -2.42 24.469 1 31.36 192 ARG A CA 1
ATOM 1477 C C . ARG A 1 192 ? 4.113 -2.828 25.875 1 31.36 192 ARG A C 1
ATOM 1479 O O . ARG A 1 192 ? 5.031 -3.629 26.062 1 31.36 192 ARG A O 1
ATOM 1486 N N . GLY A 1 193 ? 4.074 -1.867 26.719 1 30.38 193 GLY A N 1
ATOM 1487 C CA . GLY A 1 193 ? 4.211 -2.168 28.125 1 30.38 193 GLY A CA 1
ATOM 1488 C C . GLY A 1 193 ? 3.605 -3.502 28.516 1 30.38 193 GLY A C 1
ATOM 1489 O O . GLY A 1 193 ? 2.439 -3.771 28.219 1 30.38 193 GLY A O 1
ATOM 1490 N N . THR A 1 194 ? 4.375 -4.582 28.516 1 27.09 194 THR A N 1
ATOM 1491 C CA . THR A 1 194 ? 4.02 -5.734 29.328 1 27.09 194 THR A CA 1
ATOM 1492 C C . THR A 1 194 ? 3.66 -5.297 30.75 1 27.09 194 THR A C 1
ATOM 1494 O O . THR A 1 194 ? 4.496 -4.738 31.469 1 27.09 194 THR A O 1
ATOM 1497 N N . GLY A 1 195 ? 2.564 -4.648 31.031 1 22.66 195 GLY A N 1
ATOM 1498 C CA . GLY A 1 195 ? 2.158 -4.68 32.438 1 22.66 195 GLY A CA 1
ATOM 1499 C C . GLY A 1 195 ? 2.404 -6.02 33.094 1 22.66 195 GLY A C 1
ATOM 1500 O O . GLY A 1 195 ? 1.987 -7.059 32.594 1 22.66 195 GLY A O 1
ATOM 1501 N N . ARG A 1 196 ? 3.406 -6.145 34 1 20.16 196 ARG A N 1
ATOM 1502 C CA . ARG A 1 196 ? 3.385 -7.035 35.156 1 20.16 196 ARG A CA 1
ATOM 1503 C C . ARG A 1 196 ? 2.111 -6.844 35.969 1 20.16 196 ARG A C 1
ATOM 1505 O O . ARG A 1 196 ? 1.682 -5.711 36.188 1 20.16 196 ARG A O 1
ATOM 1512 N N . MET B 1 1 ? 17.047 -7.68 14.461 1 29.64 1 MET B N 1
ATOM 1513 C CA . MET B 1 1 ? 17.156 -6.895 13.242 1 29.64 1 MET B CA 1
ATOM 1514 C C . MET B 1 1 ? 15.883 -6.113 12.969 1 29.64 1 MET B C 1
ATOM 1516 O O . MET B 1 1 ? 14.797 -6.695 12.891 1 29.64 1 MET B O 1
ATOM 1520 N N . LYS B 1 2 ? 15.883 -4.91 13.32 1 38.16 2 LYS B N 1
ATOM 1521 C CA . LYS B 1 2 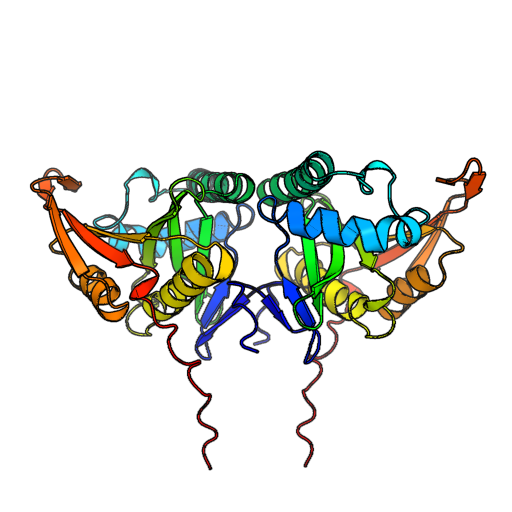? 14.695 -4.059 13.258 1 38.16 2 LYS B CA 1
ATOM 1522 C C . LYS B 1 2 ? 14.023 -4.152 11.891 1 38.16 2 LYS B C 1
ATOM 1524 O O . LYS B 1 2 ? 14.672 -3.973 10.859 1 38.16 2 LYS B O 1
ATOM 1529 N N . VAL B 1 3 ? 13.195 -5.082 11.656 1 44.75 3 VAL B N 1
ATOM 1530 C CA . VAL B 1 3 ? 12.438 -5.129 10.414 1 44.75 3 VAL B CA 1
ATOM 1531 C C . VAL B 1 3 ? 12.305 -3.725 9.828 1 44.75 3 VAL B C 1
ATOM 1533 O O . VAL B 1 3 ? 11.898 -2.791 10.523 1 44.75 3 VAL B O 1
ATOM 1536 N N . ARG B 1 4 ? 13.273 -3.516 8.891 1 53.41 4 ARG B N 1
ATOM 1537 C CA . ARG B 1 4 ? 13.141 -2.244 8.188 1 53.41 4 ARG B CA 1
ATOM 1538 C C . ARG B 1 4 ? 11.672 -1.907 7.938 1 53.41 4 ARG B C 1
ATOM 1540 O O . ARG B 1 4 ? 10.914 -2.748 7.453 1 53.41 4 ARG B O 1
ATOM 1547 N N . SER B 1 5 ? 11.188 -0.889 8.641 1 63.72 5 SER B N 1
ATOM 1548 C CA . SER B 1 5 ? 9.836 -0.402 8.906 1 63.72 5 SER B CA 1
ATOM 1549 C C . SER B 1 5 ? 9.141 0.016 7.613 1 63.72 5 SER B C 1
ATOM 1551 O O . SER B 1 5 ? 9.578 0.95 6.941 1 63.72 5 SER B O 1
ATOM 1553 N N . ILE B 1 6 ? 8.695 -1.025 6.828 1 76.38 6 ILE B N 1
ATOM 1554 C CA . ILE B 1 6 ? 7.75 -0.641 5.789 1 76.38 6 ILE B CA 1
ATOM 1555 C C . ILE B 1 6 ? 6.523 0.01 6.426 1 76.38 6 ILE B C 1
ATOM 1557 O O . ILE B 1 6 ? 6.133 -0.346 7.539 1 76.38 6 ILE B O 1
ATOM 1561 N N . VAL B 1 7 ? 6.191 1.045 5.773 1 87.06 7 VAL B N 1
ATOM 1562 C CA . VAL B 1 7 ? 5.094 1.807 6.359 1 87.06 7 VAL B CA 1
ATOM 1563 C C . VAL B 1 7 ? 3.902 0.885 6.613 1 87.06 7 VAL B C 1
ATOM 1565 O O . VAL B 1 7 ? 3.4 0.803 7.734 1 87.06 7 VAL B O 1
ATOM 1568 N N . LEU B 1 8 ? 3.492 0.198 5.625 1 94.56 8 LEU B N 1
ATOM 1569 C CA . LEU B 1 8 ? 2.383 -0.745 5.707 1 94.56 8 LEU B CA 1
ATOM 1570 C C . LEU B 1 8 ? 2.855 -2.166 5.426 1 94.56 8 LEU B C 1
ATOM 1572 O O . LEU B 1 8 ? 3.533 -2.414 4.426 1 94.56 8 LEU B O 1
ATOM 1576 N N . SER B 1 9 ? 2.559 -3.102 6.262 1 94.75 9 SER B N 1
ATOM 1577 C CA . SER B 1 9 ? 2.965 -4.496 6.121 1 94.75 9 SER B CA 1
ATOM 1578 C C . SER B 1 9 ? 1.972 -5.43 6.805 1 94.75 9 SER B C 1
ATOM 1580 O O . SER B 1 9 ? 1.124 -4.988 7.578 1 94.75 9 SER B O 1
ATOM 1582 N N . LEU B 1 10 ? 1.994 -6.672 6.438 1 95.44 10 LEU B N 1
ATOM 1583 C CA . LEU B 1 10 ? 1.244 -7.75 7.074 1 95.44 10 LEU B CA 1
ATOM 1584 C C . LEU B 1 10 ? 2.17 -8.898 7.477 1 95.44 10 LEU B C 1
ATOM 1586 O O . LEU B 1 10 ? 2.756 -9.555 6.617 1 95.44 10 LEU B O 1
ATOM 1590 N N . PRO B 1 11 ? 2.35 -9.055 8.773 1 94.81 11 PRO B N 1
ATOM 1591 C CA . PRO B 1 11 ? 3.129 -10.234 9.156 1 94.81 11 PRO B CA 1
ATOM 1592 C C . PRO B 1 11 ? 2.488 -11.539 8.695 1 94.81 11 PRO B C 1
ATOM 1594 O O . PRO B 1 11 ? 1.283 -11.742 8.867 1 94.81 11 PRO B O 1
ATOM 1597 N N . LEU B 1 12 ? 3.25 -12.383 8.047 1 96.38 12 LEU B N 1
ATOM 1598 C CA . LEU B 1 12 ? 2.779 -13.703 7.617 1 96.38 12 LEU B CA 1
ATOM 1599 C C . LEU B 1 12 ? 3.221 -14.781 8.602 1 96.38 12 LEU B C 1
ATOM 1601 O O . LEU B 1 12 ? 2.443 -15.68 8.93 1 96.38 12 LEU B O 1
ATOM 1605 N N . THR B 1 13 ? 4.477 -14.758 8.93 1 95.5 13 THR B N 1
ATOM 1606 C CA . THR B 1 13 ? 5.102 -15.547 9.984 1 95.5 13 THR B CA 1
ATOM 1607 C C . THR B 1 13 ? 5.988 -14.672 10.859 1 95.5 13 THR B C 1
ATOM 1609 O O . THR B 1 13 ? 6.016 -13.453 10.703 1 95.5 13 THR B O 1
ATOM 1612 N N . GLU B 1 14 ? 6.66 -15.305 11.758 1 93.5 14 GLU B N 1
ATOM 1613 C CA . GLU B 1 14 ? 7.562 -14.562 12.633 1 93.5 14 GLU B CA 1
ATOM 1614 C C . GLU B 1 14 ? 8.695 -13.914 11.836 1 93.5 14 GLU B C 1
ATOM 1616 O O . GLU B 1 14 ? 9.219 -12.867 12.227 1 93.5 14 GLU B O 1
ATOM 1621 N N . SER B 1 15 ? 8.977 -14.562 10.734 1 95.38 15 SER B N 1
ATOM 1622 C CA . SER B 1 15 ? 10.164 -14.094 10.023 1 95.38 15 SER B CA 1
ATOM 1623 C C . SER B 1 15 ? 9.812 -13.609 8.625 1 95.38 15 SER B C 1
ATOM 1625 O O . SER B 1 15 ? 10.703 -13.359 7.805 1 95.38 15 SER B O 1
ATOM 1627 N N . ALA B 1 16 ? 8.484 -13.523 8.359 1 97.19 16 ALA B N 1
ATOM 1628 C CA . ALA B 1 16 ? 8.102 -13.156 7 1 97.19 16 ALA B CA 1
ATOM 1629 C C . ALA B 1 16 ? 6.949 -12.156 7.008 1 97.19 16 ALA B C 1
ATOM 1631 O O . ALA B 1 16 ? 6.098 -12.188 7.898 1 97.19 16 ALA B O 1
ATOM 1632 N N . HIS B 1 17 ? 6.949 -11.281 6.016 1 96.88 17 HIS B N 1
ATOM 1633 C CA . HIS B 1 17 ? 5.875 -10.297 5.914 1 96.88 17 HIS B CA 1
ATOM 1634 C C . HIS B 1 17 ? 5.516 -10.023 4.457 1 96.88 17 HIS B C 1
ATOM 1636 O O . HIS B 1 17 ? 6.309 -10.305 3.553 1 96.88 17 HIS B O 1
ATOM 1642 N N . LEU B 1 18 ? 4.324 -9.625 4.301 1 98 18 LEU B N 1
ATOM 1643 C CA . LEU B 1 18 ? 3.797 -9.117 3.037 1 98 18 LEU B CA 1
ATOM 1644 C C . LEU B 1 18 ? 3.873 -7.598 2.988 1 98 18 LEU B C 1
ATOM 1646 O O . LEU B 1 18 ? 3.576 -6.922 3.979 1 98 18 LEU B O 1
ATOM 1650 N N . GLY B 1 19 ? 4.328 -7.047 1.89 1 97.5 19 GLY B N 1
ATOM 1651 C CA . GLY B 1 19 ? 4.391 -5.602 1.752 1 97.5 19 GLY B CA 1
ATOM 1652 C C . GLY B 1 19 ? 4.297 -5.133 0.311 1 97.5 19 GLY B C 1
ATOM 1653 O O . GLY B 1 19 ? 4.273 -5.953 -0.611 1 97.5 19 GLY B O 1
ATOM 1654 N N . PRO B 1 20 ? 4.227 -3.809 0.183 1 96.69 20 PRO B N 1
ATOM 1655 C CA . PRO B 1 20 ? 4.234 -3.285 -1.186 1 96.69 20 PRO B CA 1
ATOM 1656 C C . PRO B 1 20 ? 5.543 -3.57 -1.92 1 96.69 20 PRO B C 1
ATOM 1658 O O . PRO B 1 20 ? 6.617 -3.514 -1.317 1 96.69 20 PRO B O 1
ATOM 1661 N N . LEU B 1 21 ? 5.438 -3.967 -3.131 1 98 21 LEU B N 1
ATOM 1662 C CA . LEU B 1 21 ? 6.562 -4.047 -4.055 1 98 21 LEU B CA 1
ATOM 1663 C C . LEU B 1 21 ? 6.398 -3.045 -5.195 1 98 21 LEU B C 1
ATOM 1665 O O . LEU B 1 21 ? 5.598 -3.262 -6.109 1 98 21 LEU B O 1
ATOM 1669 N N . GLU B 1 22 ? 7.137 -1.967 -5.113 1 97.69 22 GLU B N 1
ATOM 1670 C CA . GLU B 1 22 ? 6.898 -0.788 -5.941 1 97.69 22 GLU B CA 1
ATOM 1671 C C . GLU B 1 22 ? 8.023 -0.586 -6.953 1 97.69 22 GLU B C 1
ATOM 1673 O O . GLU B 1 22 ? 9.102 -1.174 -6.82 1 97.69 22 GLU B O 1
ATOM 1678 N N . PRO B 1 23 ? 7.816 0.325 -7.938 1 97.94 23 PRO B N 1
ATOM 1679 C CA . PRO B 1 23 ? 8.789 0.523 -9.016 1 97.94 23 PRO B CA 1
ATOM 1680 C C . PRO B 1 23 ? 10.156 0.957 -8.508 1 97.94 23 PRO B C 1
ATOM 1682 O O . PRO B 1 23 ? 11.18 0.613 -9.102 1 97.94 23 PRO B O 1
ATOM 1685 N N . TRP B 1 24 ? 10.195 1.64 -7.391 1 96.62 24 TRP B N 1
ATOM 1686 C CA . TRP B 1 24 ? 11.484 2.1 -6.887 1 96.62 24 TRP B CA 1
ATOM 1687 C C . TRP B 1 24 ? 12.328 0.924 -6.41 1 96.62 24 TRP B C 1
ATOM 1689 O O . TRP B 1 24 ? 13.547 1.054 -6.242 1 96.62 24 TRP B O 1
ATOM 1699 N N . GLN B 1 25 ? 11.742 -0.281 -6.285 1 98.06 25 GLN B N 1
ATOM 1700 C CA . GLN B 1 25 ? 12.445 -1.471 -5.824 1 98.06 25 GLN B CA 1
ATOM 1701 C C . GLN B 1 25 ? 12.859 -2.357 -6.996 1 98.06 25 GLN B C 1
ATOM 1703 O O . GLN B 1 25 ? 13.078 -3.557 -6.824 1 98.06 25 GLN B O 1
ATOM 1708 N N . ALA B 1 26 ? 12.977 -1.791 -8.148 1 98.31 26 ALA B N 1
ATOM 1709 C CA . ALA B 1 26 ? 13.242 -2.537 -9.375 1 98.31 26 ALA B CA 1
ATOM 1710 C C . ALA B 1 26 ? 14.547 -3.32 -9.266 1 98.31 26 ALA B C 1
ATOM 1712 O O . ALA B 1 26 ? 14.641 -4.453 -9.742 1 98.31 26 ALA B O 1
ATOM 1713 N N . GLU B 1 27 ? 15.562 -2.715 -8.648 1 98.19 27 GLU B N 1
ATOM 1714 C CA . GLU B 1 27 ? 16.828 -3.412 -8.508 1 98.19 27 GLU B CA 1
ATOM 1715 C C . GLU B 1 27 ? 16.703 -4.641 -7.613 1 98.19 27 GLU B C 1
ATOM 1717 O O . GLU B 1 27 ? 17.234 -5.707 -7.926 1 98.19 27 GLU B O 1
ATOM 1722 N N . GLU B 1 28 ? 15.984 -4.473 -6.527 1 98.19 28 GLU B N 1
ATOM 1723 C CA . GLU B 1 28 ? 15.75 -5.598 -5.625 1 98.19 28 GLU B CA 1
ATOM 1724 C C . GLU B 1 28 ? 14.953 -6.699 -6.32 1 98.19 28 GLU B C 1
ATOM 1726 O O . GLU B 1 28 ? 15.273 -7.883 -6.176 1 98.19 28 GLU B O 1
ATOM 1731 N N . PHE B 1 29 ? 13.992 -6.32 -7.094 1 98.69 29 PHE B N 1
ATOM 1732 C CA . PHE B 1 29 ? 13.156 -7.273 -7.809 1 98.69 29 PHE B CA 1
ATOM 1733 C C . PHE B 1 29 ? 13.945 -7.988 -8.891 1 98.69 29 PHE B C 1
ATOM 1735 O O . PHE B 1 29 ? 13.836 -9.203 -9.062 1 98.69 29 PHE B O 1
ATOM 1742 N N . ALA B 1 30 ? 14.734 -7.277 -9.602 1 98.5 30 ALA B N 1
ATOM 1743 C CA . ALA B 1 30 ? 15.586 -7.883 -10.617 1 98.5 30 ALA B CA 1
ATOM 1744 C C . ALA B 1 30 ? 16.531 -8.906 -10 1 98.5 30 ALA B C 1
ATOM 1746 O O . ALA B 1 30 ? 16.719 -10 -10.539 1 98.5 30 ALA B O 1
ATOM 1747 N N . ALA B 1 31 ? 17.125 -8.523 -8.852 1 98.12 31 ALA B N 1
ATOM 1748 C CA . ALA B 1 31 ? 18.016 -9.445 -8.156 1 98.12 31 ALA B CA 1
ATOM 1749 C C . ALA B 1 31 ? 17.281 -10.703 -7.715 1 98.12 31 ALA B C 1
ATOM 1751 O O . ALA B 1 31 ? 17.812 -11.812 -7.801 1 98.12 31 ALA B O 1
ATOM 1752 N N . HIS B 1 32 ? 16.125 -10.547 -7.27 1 98.44 32 HIS B N 1
ATOM 1753 C CA . HIS B 1 32 ? 15.281 -11.688 -6.914 1 98.44 32 HIS B CA 1
ATOM 1754 C C . HIS B 1 32 ? 15.016 -12.578 -8.125 1 98.44 32 HIS B C 1
ATOM 1756 O O . HIS B 1 32 ? 15.109 -13.805 -8.031 1 98.44 32 HIS B O 1
ATOM 1762 N N . LEU B 1 33 ? 14.688 -11.938 -9.219 1 97.62 33 LEU B N 1
ATOM 1763 C CA . LEU B 1 33 ? 14.398 -12.703 -10.422 1 97.62 33 LEU B CA 1
ATOM 1764 C C . LEU B 1 33 ? 15.633 -13.461 -10.898 1 97.62 33 LEU B C 1
ATOM 1766 O O . LEU B 1 33 ? 15.523 -14.562 -11.445 1 97.62 33 LEU B O 1
ATOM 1770 N N . ASP B 1 34 ? 16.781 -12.914 -10.633 1 96.75 34 ASP B N 1
ATOM 1771 C CA . ASP B 1 34 ? 18.016 -13.625 -10.977 1 96.75 34 ASP B CA 1
ATOM 1772 C C . ASP B 1 34 ? 18.094 -14.969 -10.258 1 96.75 34 ASP B C 1
ATOM 1774 O O . ASP B 1 34 ? 18.594 -15.953 -10.812 1 96.75 34 ASP B O 1
ATOM 1778 N N . ARG B 1 35 ? 17.562 -14.961 -9.078 1 96.88 35 ARG B N 1
ATOM 1779 C CA . ARG B 1 35 ? 17.578 -16.188 -8.289 1 96.88 35 ARG B CA 1
ATOM 1780 C C . ARG B 1 35 ? 16.406 -17.094 -8.648 1 96.88 35 ARG B C 1
ATOM 1782 O O . ARG B 1 35 ? 16.5 -18.312 -8.547 1 96.88 35 ARG B O 1
ATOM 1789 N N . ALA B 1 36 ? 15.328 -16.484 -9.102 1 97.44 36 ALA B N 1
ATOM 1790 C CA . ALA B 1 36 ? 14.047 -17.188 -9.141 1 97.44 36 ALA B CA 1
ATOM 1791 C C . ALA B 1 36 ? 13.672 -17.578 -10.57 1 97.44 36 ALA B C 1
ATOM 1793 O O . ALA B 1 36 ? 12.852 -18.469 -10.781 1 97.44 36 ALA B O 1
ATOM 1794 N N . ARG B 1 37 ? 14.18 -16.875 -11.562 1 95.38 37 ARG B N 1
ATOM 1795 C CA . ARG B 1 37 ? 13.578 -16.859 -12.891 1 95.38 37 ARG B CA 1
ATOM 1796 C C . ARG B 1 37 ? 13.523 -18.266 -13.484 1 95.38 37 ARG B C 1
ATOM 1798 O O . ARG B 1 37 ? 12.5 -18.672 -14.039 1 95.38 37 ARG B O 1
ATOM 1805 N N . GLU B 1 38 ? 14.57 -19.062 -13.336 1 95.25 38 GLU B N 1
ATOM 1806 C CA . GLU B 1 38 ? 14.562 -20.406 -13.914 1 95.25 38 GLU B CA 1
ATOM 1807 C C . GLU B 1 38 ? 13.531 -21.297 -13.219 1 95.25 38 GLU B C 1
ATOM 1809 O O . GLU B 1 38 ? 12.898 -22.125 -13.867 1 95.25 38 GLU B O 1
ATOM 1814 N N . HIS B 1 39 ? 13.391 -21.047 -11.992 1 96.75 39 HIS B N 1
ATOM 1815 C CA . HIS B 1 39 ? 12.469 -21.844 -11.188 1 96.75 39 HIS B CA 1
ATOM 1816 C C . HIS B 1 39 ? 11.023 -21.5 -11.508 1 96.75 39 HIS B C 1
ATOM 1818 O O . HIS B 1 39 ? 10.164 -22.391 -11.531 1 96.75 39 HIS B O 1
ATOM 1824 N N . ILE B 1 40 ? 10.688 -20.25 -11.867 1 97 40 ILE B N 1
ATOM 1825 C CA . ILE B 1 40 ? 9.281 -19.859 -11.945 1 97 40 ILE B CA 1
ATOM 1826 C C . ILE B 1 40 ? 8.844 -19.797 -13.406 1 97 40 ILE B C 1
ATOM 1828 O O . ILE B 1 40 ? 7.645 -19.797 -13.703 1 97 40 ILE B O 1
ATOM 1832 N N . ARG B 1 41 ? 9.672 -19.891 -14.359 1 95.69 41 ARG B N 1
ATOM 1833 C CA . ARG B 1 41 ? 9.422 -19.656 -15.781 1 95.69 41 ARG B CA 1
ATOM 1834 C C . ARG B 1 41 ? 8.32 -20.562 -16.297 1 95.69 41 ARG B C 1
ATOM 1836 O O . ARG B 1 41 ? 7.465 -20.141 -17.078 1 95.69 41 ARG B O 1
ATOM 1843 N N . PRO B 1 42 ? 8.312 -21.797 -15.859 1 95.94 42 PRO B N 1
ATOM 1844 C CA . PRO B 1 42 ? 7.273 -22.656 -16.422 1 95.94 42 PRO B CA 1
ATOM 1845 C C . PRO B 1 42 ? 5.875 -22.312 -15.922 1 95.94 42 PRO B C 1
ATOM 1847 O O . PRO B 1 42 ? 4.879 -22.766 -16.484 1 95.94 42 PRO B O 1
ATOM 1850 N N . TRP B 1 43 ? 5.828 -21.453 -14.906 1 96.62 43 TRP B N 1
ATOM 1851 C CA . TRP B 1 43 ? 4.578 -21.391 -14.156 1 96.62 43 TRP B CA 1
ATOM 1852 C C . TRP B 1 43 ? 3.953 -20 -14.273 1 96.62 43 TRP B C 1
ATOM 1854 O O . TRP B 1 43 ? 2.797 -19.797 -13.891 1 96.62 43 TRP B O 1
ATOM 1864 N N . VAL B 1 44 ? 4.734 -19.047 -14.773 1 95.44 44 VAL B N 1
ATOM 1865 C CA . VAL B 1 44 ? 4.25 -17.672 -14.883 1 95.44 44 VAL B CA 1
ATOM 1866 C C . VAL B 1 44 ? 4.285 -17.219 -16.344 1 95.44 44 VAL B C 1
ATOM 1868 O O . VAL B 1 44 ? 4.895 -17.875 -17.188 1 95.44 44 VAL B O 1
ATOM 1871 N N . SER B 1 45 ? 3.566 -16.094 -16.609 1 91.75 45 SER B N 1
ATOM 1872 C CA . SER B 1 45 ? 3.588 -15.555 -17.969 1 91.75 45 SER B CA 1
ATOM 1873 C C . SER B 1 45 ? 4.996 -15.141 -18.375 1 91.75 45 SER B C 1
ATOM 1875 O O . SER B 1 45 ? 5.77 -14.648 -17.547 1 91.75 45 SER B O 1
ATOM 1877 N N . ALA B 1 46 ? 5.258 -15.273 -19.625 1 89.69 46 ALA B N 1
ATOM 1878 C CA . ALA B 1 46 ? 6.562 -14.883 -20.141 1 89.69 46 ALA B CA 1
ATOM 1879 C C . ALA B 1 46 ? 6.824 -13.391 -19.922 1 89.69 46 ALA B C 1
ATOM 1881 O O . ALA B 1 46 ? 7.965 -12.984 -19.688 1 89.69 46 ALA B O 1
ATOM 1882 N N . ALA B 1 47 ? 5.77 -12.617 -19.906 1 89.94 47 ALA B N 1
ATOM 1883 C CA . ALA B 1 47 ? 5.891 -11.172 -19.75 1 89.94 47 ALA B CA 1
ATOM 1884 C C . ALA B 1 47 ? 6.289 -10.805 -18.312 1 89.94 47 ALA B C 1
ATOM 1886 O O . ALA B 1 47 ? 6.75 -9.695 -18.062 1 89.94 47 ALA B O 1
ATOM 1887 N N . PHE B 1 48 ? 6.191 -11.734 -17.422 1 93.5 48 PHE B N 1
ATOM 1888 C CA . PHE B 1 48 ? 6.5 -11.477 -16.016 1 93.5 48 PHE B CA 1
ATOM 1889 C C . PHE B 1 48 ? 7.98 -11.688 -15.734 1 93.5 48 PHE B C 1
ATOM 1891 O O . PHE B 1 48 ? 8.539 -11.07 -14.828 1 93.5 48 PHE B O 1
ATOM 1898 N N . VAL B 1 49 ? 8.586 -12.539 -16.484 1 92.5 49 VAL B N 1
ATOM 1899 C CA . VAL B 1 49 ? 9.984 -12.883 -16.266 1 92.5 49 VAL B CA 1
ATOM 1900 C C . VAL B 1 49 ? 10.875 -11.938 -17.078 1 92.5 49 VAL B C 1
ATOM 1902 O O . VAL B 1 49 ? 10.828 -11.93 -18.312 1 92.5 49 VAL B O 1
ATOM 1905 N N . THR B 1 50 ? 11.578 -11.156 -16.359 1 93.19 50 THR B N 1
ATOM 1906 C CA . THR B 1 50 ? 12.469 -10.195 -17.016 1 93.19 50 THR B CA 1
ATOM 1907 C C . THR B 1 50 ? 13.922 -10.484 -16.672 1 93.19 50 THR B C 1
ATOM 1909 O O . THR B 1 50 ? 14.211 -11.219 -15.719 1 93.19 50 THR B O 1
ATOM 1912 N N . ASP B 1 51 ? 14.828 -9.859 -17.531 1 93.12 51 ASP B N 1
ATOM 1913 C CA . ASP B 1 51 ? 16.219 -10.266 -17.406 1 93.12 51 ASP B CA 1
ATOM 1914 C C . ASP B 1 51 ? 17.094 -9.102 -16.969 1 93.12 51 ASP B C 1
ATOM 1916 O O . ASP B 1 51 ? 18.312 -9.234 -16.859 1 93.12 51 ASP B O 1
ATOM 1920 N N . ASP B 1 52 ? 16.438 -7.957 -16.781 1 96.44 52 ASP B N 1
ATOM 1921 C CA . ASP B 1 52 ? 17.234 -6.82 -16.328 1 96.44 52 ASP B CA 1
ATOM 1922 C C . ASP B 1 52 ? 16.391 -5.855 -15.492 1 96.44 52 ASP B C 1
ATOM 1924 O O . ASP B 1 52 ? 15.18 -6.059 -15.328 1 96.44 52 ASP B O 1
ATOM 1928 N N . VAL B 1 53 ? 17.031 -4.891 -15.031 1 98.06 53 VAL B N 1
ATOM 1929 C CA . VAL B 1 53 ? 16.406 -3.945 -14.109 1 98.06 53 VAL B CA 1
ATOM 1930 C C . VAL B 1 53 ? 15.32 -3.156 -14.836 1 98.06 53 VAL B C 1
ATOM 1932 O O . VAL B 1 53 ? 14.266 -2.865 -14.258 1 98.06 53 VAL B O 1
ATOM 1935 N N . ALA B 1 54 ? 15.531 -2.805 -16.094 1 97.75 54 ALA B N 1
ATOM 1936 C CA . ALA B 1 54 ? 14.539 -2.059 -16.875 1 97.75 54 ALA B CA 1
ATOM 1937 C C . ALA B 1 54 ? 13.258 -2.861 -17.047 1 97.75 54 ALA B C 1
ATOM 1939 O O . ALA B 1 54 ? 12.156 -2.326 -16.891 1 97.75 54 ALA B O 1
ATOM 1940 N N . GLY B 1 55 ? 13.414 -4.121 -17.375 1 97.44 55 GLY B N 1
ATOM 1941 C CA . GLY B 1 55 ? 12.258 -5 -17.469 1 97.44 55 GLY B CA 1
ATOM 1942 C C . GLY B 1 55 ? 11.531 -5.176 -16.156 1 97.44 55 GLY B C 1
ATOM 1943 O O . GLY B 1 55 ? 10.297 -5.145 -16.109 1 97.44 55 GLY B O 1
ATOM 1944 N N . ALA B 1 56 ? 12.32 -5.391 -15.125 1 98.06 56 ALA B N 1
ATOM 1945 C CA . ALA B 1 56 ? 11.742 -5.512 -13.789 1 98.06 56 ALA B CA 1
ATOM 1946 C C . ALA B 1 56 ? 10.945 -4.266 -13.422 1 98.06 56 ALA B C 1
ATOM 1948 O O . ALA B 1 56 ? 9.82 -4.363 -12.914 1 98.06 56 ALA B O 1
ATOM 1949 N N . ARG B 1 57 ? 11.477 -3.096 -13.664 1 97.94 57 ARG B N 1
ATOM 1950 C CA . ARG B 1 57 ? 10.789 -1.835 -13.398 1 97.94 57 ARG B CA 1
ATOM 1951 C C . ARG B 1 57 ? 9.492 -1.739 -14.195 1 97.94 57 ARG B C 1
ATOM 1953 O O . ARG B 1 57 ? 8.477 -1.275 -13.688 1 97.94 57 ARG B O 1
ATOM 1960 N N . GLY B 1 58 ? 9.578 -2.141 -15.438 1 97.75 58 GLY B N 1
ATOM 1961 C CA . GLY B 1 58 ? 8.383 -2.141 -16.281 1 97.75 58 GLY B CA 1
ATOM 1962 C C . GLY B 1 58 ? 7.262 -2.99 -15.711 1 97.75 58 GLY B C 1
ATOM 1963 O O . GLY B 1 58 ? 6.105 -2.572 -15.703 1 97.75 58 GLY B O 1
ATOM 1964 N N . THR B 1 59 ? 7.645 -4.184 -15.242 1 97.88 59 THR B N 1
ATOM 1965 C CA . THR B 1 59 ? 6.66 -5.066 -14.633 1 97.88 59 THR B CA 1
ATOM 1966 C C . THR B 1 59 ? 6.031 -4.406 -13.406 1 97.88 59 THR B C 1
ATOM 1968 O O . THR B 1 59 ? 4.809 -4.352 -13.281 1 97.88 59 THR B O 1
ATOM 1971 N N . LEU B 1 60 ? 6.859 -3.877 -12.539 1 98.44 60 LEU B N 1
ATOM 1972 C CA . LEU B 1 60 ? 6.363 -3.25 -11.32 1 98.44 60 LEU B CA 1
ATOM 1973 C C . LEU B 1 60 ? 5.516 -2.023 -11.648 1 98.44 60 LEU B C 1
ATOM 1975 O O . LEU B 1 60 ? 4.504 -1.768 -10.984 1 98.44 60 LEU B O 1
ATOM 1979 N N . ARG B 1 61 ? 5.852 -1.29 -12.68 1 97.94 61 ARG B N 1
ATOM 1980 C CA . ARG B 1 61 ? 5.09 -0.113 -13.086 1 97.94 61 ARG B CA 1
ATOM 1981 C C . ARG B 1 61 ? 3.707 -0.504 -13.602 1 97.94 61 ARG B C 1
ATOM 1983 O O . ARG B 1 61 ? 2.721 0.175 -13.312 1 97.94 61 ARG B O 1
ATOM 1990 N N . ARG B 1 62 ? 3.691 -1.54 -14.336 1 97.44 62 ARG B N 1
ATOM 1991 C CA . ARG B 1 62 ? 2.408 -2.014 -14.844 1 97.44 62 ARG B CA 1
ATOM 1992 C C . ARG B 1 62 ? 1.44 -2.309 -13.703 1 97.44 62 ARG B C 1
ATOM 1994 O O . ARG B 1 62 ? 0.271 -1.92 -13.758 1 97.44 62 ARG B O 1
ATOM 2001 N N . TYR B 1 63 ? 1.935 -2.912 -12.719 1 97.94 63 TYR B N 1
ATOM 2002 C CA . TYR B 1 63 ? 1.062 -3.256 -11.602 1 97.94 63 TYR B CA 1
ATOM 2003 C C . TYR B 1 63 ? 0.78 -2.037 -10.727 1 97.94 63 TYR B C 1
ATOM 2005 O O . TYR B 1 63 ? -0.311 -1.903 -10.172 1 97.94 63 TYR B O 1
ATOM 2013 N N . ALA B 1 64 ? 1.706 -1.116 -10.578 1 97.88 64 ALA B N 1
ATOM 2014 C CA . ALA B 1 64 ? 1.465 0.134 -9.859 1 97.88 64 ALA B CA 1
ATOM 2015 C C . ALA B 1 64 ? 0.377 0.957 -10.547 1 97.88 64 ALA B C 1
ATOM 2017 O O . ALA B 1 64 ? -0.519 1.486 -9.883 1 97.88 64 ALA B O 1
ATOM 2018 N N . ASP B 1 65 ? 0.477 1.033 -11.852 1 97.5 65 ASP B N 1
ATOM 2019 C CA . ASP B 1 65 ? -0.535 1.744 -12.625 1 97.5 65 ASP B CA 1
ATOM 2020 C C . ASP B 1 65 ? -1.895 1.059 -12.516 1 97.5 65 ASP B C 1
ATOM 2022 O O . ASP B 1 65 ? -2.928 1.726 -12.43 1 97.5 65 ASP B O 1
ATOM 2026 N N . GLY B 1 66 ? -1.868 -0.259 -12.602 1 97.94 66 GLY B N 1
ATOM 2027 C CA . GLY B 1 66 ? -3.098 -1.008 -12.391 1 97.94 66 GLY B CA 1
ATOM 2028 C C . GLY B 1 66 ? -3.754 -0.721 -11.055 1 97.94 66 GLY B C 1
ATOM 2029 O O . GLY B 1 66 ? -4.969 -0.518 -10.984 1 97.94 66 GLY B O 1
ATOM 2030 N N . GLN B 1 67 ? -2.936 -0.735 -10.023 1 97 67 GLN B N 1
ATOM 2031 C CA . GLN B 1 67 ? -3.447 -0.465 -8.688 1 97 67 GLN B CA 1
ATOM 2032 C C . GLN B 1 67 ? -4.047 0.936 -8.602 1 97 67 GLN B C 1
ATOM 2034 O O . GLN B 1 67 ? -5.121 1.123 -8.023 1 97 67 GLN B O 1
ATOM 2039 N N . ALA B 1 68 ? -3.438 1.912 -9.172 1 95.81 68 ALA B N 1
ATOM 2040 C CA . ALA B 1 68 ? -3.936 3.285 -9.188 1 95.81 68 ALA B CA 1
ATOM 2041 C C . ALA B 1 68 ? -5.277 3.375 -9.914 1 95.81 68 ALA B C 1
ATOM 2043 O O . ALA B 1 68 ? -6.113 4.219 -9.578 1 95.81 68 ALA B O 1
ATOM 2044 N N . ALA B 1 69 ? -5.461 2.469 -10.805 1 96.12 69 ALA B N 1
ATOM 2045 C CA . ALA B 1 69 ? -6.684 2.449 -11.609 1 96.12 69 ALA B CA 1
ATOM 2046 C C . ALA B 1 69 ? -7.707 1.478 -11.023 1 96.12 69 ALA B C 1
ATOM 2048 O O . ALA B 1 69 ? -8.703 1.154 -11.68 1 96.12 69 ALA B O 1
ATOM 2049 N N . ASP B 1 70 ? -7.441 1 -9.867 1 96.75 70 ASP B N 1
ATOM 2050 C CA . ASP B 1 70 ? -8.32 0.081 -9.156 1 96.75 70 ASP B CA 1
ATOM 2051 C C . ASP B 1 70 ? -8.414 -1.262 -9.875 1 96.75 70 ASP B C 1
ATOM 2053 O O . ASP B 1 70 ? -9.5 -1.841 -9.977 1 96.75 70 ASP B O 1
ATOM 2057 N N . GLY B 1 71 ? -7.312 -1.735 -10.398 1 97.44 71 GLY B N 1
ATOM 2058 C CA . GLY B 1 71 ? -7.207 -3.008 -11.094 1 97.44 71 GLY B CA 1
ATOM 2059 C C . GLY B 1 71 ? -6.176 -3.939 -10.484 1 97.44 71 GLY B C 1
ATOM 2060 O O . GLY B 1 71 ? -6.156 -4.145 -9.266 1 97.44 71 GLY B O 1
ATOM 2061 N N . ARG B 1 72 ? -5.355 -4.578 -11.352 1 97.75 72 ARG B N 1
ATOM 2062 C CA . ARG B 1 72 ? -4.312 -5.508 -10.93 1 97.75 72 ARG B CA 1
ATOM 2063 C C . ARG B 1 72 ? -3.348 -4.844 -9.953 1 97.75 72 ARG B C 1
ATOM 2065 O O . ARG B 1 72 ? -3.104 -3.637 -10.039 1 97.75 72 ARG B O 1
ATOM 2072 N N . ARG B 1 73 ? -2.834 -5.586 -9.023 1 97.62 73 ARG B N 1
ATOM 2073 C CA . ARG B 1 73 ? -1.864 -5.109 -8.039 1 97.62 73 ARG B CA 1
ATOM 2074 C C . ARG B 1 73 ? -0.993 -6.258 -7.535 1 97.62 73 ARG B C 1
ATOM 2076 O O . ARG B 1 73 ? -1.391 -7.422 -7.602 1 97.62 73 ARG B O 1
ATOM 2083 N N . LEU B 1 74 ? 0.205 -5.914 -7.105 1 98 74 LEU B N 1
ATOM 2084 C CA . LEU B 1 74 ? 1.266 -6.863 -6.785 1 98 74 LEU B CA 1
ATOM 2085 C C . LEU B 1 74 ? 1.88 -6.555 -5.422 1 98 74 LEU B C 1
ATOM 2087 O O . LEU B 1 74 ? 2.102 -5.387 -5.086 1 98 74 LEU B O 1
ATOM 2091 N N . TYR B 1 75 ? 2.137 -7.594 -4.602 1 98.56 75 TYR B N 1
ATOM 2092 C CA . TYR B 1 75 ? 2.781 -7.508 -3.299 1 98.56 75 TYR B CA 1
ATOM 2093 C C . TYR B 1 75 ? 3.996 -8.422 -3.227 1 98.56 75 TYR B C 1
ATOM 2095 O O . TYR B 1 75 ? 4.012 -9.492 -3.844 1 98.56 75 TYR B O 1
ATOM 2103 N N . GLY B 1 76 ? 4.961 -7.973 -2.436 1 98.69 76 GLY B N 1
ATOM 2104 C CA . GLY B 1 76 ? 6.137 -8.797 -2.205 1 98.69 76 GLY B CA 1
ATOM 2105 C C . GLY B 1 76 ? 6.098 -9.531 -0.879 1 98.69 76 GLY B C 1
ATOM 2106 O O . GLY B 1 76 ? 5.488 -9.062 0.082 1 98.69 76 GLY B O 1
ATOM 2107 N N . ILE B 1 77 ? 6.734 -10.664 -0.854 1 98.69 77 ILE B N 1
ATOM 2108 C CA . ILE B 1 77 ? 6.957 -11.422 0.371 1 98.69 77 ILE B CA 1
ATOM 2109 C C . ILE B 1 77 ? 8.445 -11.398 0.728 1 98.69 77 ILE B C 1
ATOM 2111 O O . ILE B 1 77 ? 9.289 -11.805 -0.076 1 98.69 77 ILE B O 1
ATOM 2115 N N . TRP B 1 78 ? 8.727 -10.883 1.892 1 98.31 78 TRP B N 1
ATOM 2116 C CA . TRP B 1 78 ? 10.094 -10.906 2.402 1 98.31 78 TRP B CA 1
ATOM 2117 C C . TRP B 1 78 ? 10.227 -11.906 3.547 1 98.31 78 TRP B C 1
ATOM 2119 O O . TRP B 1 78 ? 9.359 -11.984 4.414 1 98.31 78 TRP B O 1
ATOM 2129 N N . ARG B 1 79 ? 11.234 -12.688 3.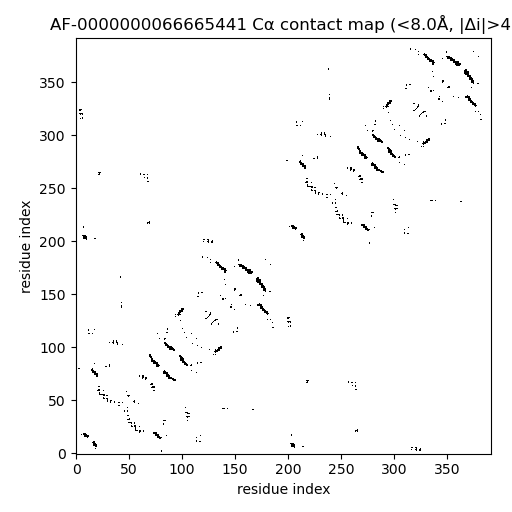531 1 97.81 79 ARG B N 1
ATOM 2130 C CA . ARG B 1 79 ? 11.641 -13.586 4.609 1 97.81 79 ARG B CA 1
ATOM 2131 C C . ARG B 1 79 ? 13.055 -13.258 5.086 1 97.81 79 ARG B C 1
ATOM 2133 O O . ARG B 1 79 ? 13.984 -13.211 4.281 1 97.81 79 ARG B O 1
ATOM 2140 N N . HIS B 1 80 ? 13.141 -12.992 6.379 1 96.5 80 HIS B N 1
ATOM 2141 C CA . HIS B 1 80 ? 14.414 -12.578 6.961 1 96.5 80 HIS B CA 1
ATOM 2142 C C . HIS B 1 80 ? 15.016 -11.406 6.191 1 96.5 80 HIS B C 1
ATOM 2144 O O . HIS B 1 80 ? 16.203 -11.422 5.867 1 96.5 80 HIS B O 1
ATOM 2150 N N . GLY B 1 81 ? 14.133 -10.531 5.707 1 95.12 81 GLY B N 1
ATOM 2151 C CA . GLY B 1 81 ? 14.562 -9.289 5.086 1 95.12 81 GLY B CA 1
ATOM 2152 C C . GLY B 1 81 ? 14.867 -9.438 3.609 1 95.12 81 GLY B C 1
ATOM 2153 O O . GLY B 1 81 ? 15.211 -8.453 2.939 1 95.12 81 GLY B O 1
ATOM 2154 N N . VAL B 1 82 ? 14.672 -10.672 3.107 1 97.56 82 VAL B N 1
ATOM 2155 C CA . VAL B 1 82 ? 14.992 -10.938 1.708 1 97.56 82 VAL B CA 1
ATOM 2156 C C . VAL B 1 82 ? 13.703 -11.203 0.929 1 97.56 82 VAL B C 1
ATOM 2158 O O . VAL B 1 82 ? 12.844 -11.961 1.382 1 97.56 82 VAL B O 1
ATOM 2161 N N . LEU B 1 83 ? 13.602 -10.477 -0.227 1 98.44 83 LEU B N 1
ATOM 2162 C CA . LEU B 1 83 ? 12.461 -10.75 -1.1 1 98.44 83 LEU B CA 1
ATOM 2163 C C . LEU B 1 83 ? 12.516 -12.172 -1.637 1 98.44 83 LEU B C 1
ATOM 2165 O O . LEU B 1 83 ? 13.469 -12.547 -2.328 1 98.44 83 LEU B O 1
ATOM 2169 N N . VAL B 1 84 ? 11.469 -13 -1.371 1 98.69 84 VAL B N 1
ATOM 2170 C CA . VAL B 1 84 ? 11.531 -14.406 -1.762 1 98.69 84 VAL B CA 1
ATOM 2171 C C . VAL B 1 84 ? 10.398 -14.727 -2.727 1 98.69 84 VAL B C 1
ATOM 2173 O O . VAL B 1 84 ? 10.289 -15.852 -3.219 1 98.69 84 VAL B O 1
ATOM 2176 N N . GLY B 1 85 ? 9.516 -13.836 -2.969 1 98.62 85 GLY B N 1
ATOM 2177 C CA . GLY B 1 85 ? 8.383 -14.039 -3.859 1 98.62 85 GLY B CA 1
ATOM 2178 C C . GLY B 1 85 ? 7.32 -12.969 -3.73 1 98.62 85 GLY B C 1
ATOM 2179 O O . GLY B 1 85 ? 7.617 -11.828 -3.361 1 98.62 85 GLY B O 1
ATOM 2180 N N . GLY B 1 86 ? 6.117 -13.383 -4.168 1 98.69 86 GLY B N 1
ATOM 2181 C CA . GLY B 1 86 ? 5.008 -12.445 -4.113 1 98.69 86 GLY B CA 1
ATOM 2182 C C . GLY B 1 86 ? 3.678 -13.062 -4.492 1 98.69 86 GLY B C 1
ATOM 2183 O O . GLY B 1 86 ? 3.613 -14.25 -4.828 1 98.69 86 GLY B O 1
ATOM 2184 N N . VAL B 1 87 ? 2.656 -12.273 -4.227 1 98.81 87 VAL B N 1
ATOM 2185 C CA . VAL B 1 87 ? 1.291 -12.562 -4.652 1 98.81 87 VAL B CA 1
ATOM 2186 C C . VAL B 1 87 ? 0.705 -11.352 -5.379 1 98.81 87 VAL B C 1
ATOM 2188 O O . VAL B 1 87 ? 1.229 -10.242 -5.27 1 98.81 87 VAL B O 1
ATOM 2191 N N . LEU B 1 88 ? -0.3 -11.625 -6.152 1 98.62 88 LEU B N 1
ATOM 2192 C CA . LEU B 1 88 ? -0.869 -10.523 -6.918 1 98.62 88 LEU B CA 1
ATOM 2193 C C . LEU B 1 88 ? -2.295 -10.844 -7.355 1 98.62 88 LEU B C 1
ATOM 2195 O O . LEU B 1 88 ? -2.715 -12 -7.32 1 98.62 88 LEU B O 1
ATOM 2199 N N . PHE B 1 89 ? -3.066 -9.836 -7.559 1 98.69 89 PHE B N 1
ATOM 2200 C CA . PHE B 1 89 ? -4.219 -9.961 -8.445 1 98.69 89 PHE B CA 1
ATOM 2201 C C . PHE B 1 89 ? -3.789 -9.852 -9.906 1 98.69 89 PHE B C 1
ATOM 2203 O O . PHE B 1 89 ? -3.508 -8.758 -10.391 1 98.69 89 PHE B O 1
ATOM 2210 N N . VAL B 1 90 ? -3.756 -10.992 -10.602 1 98 90 VAL B N 1
ATOM 2211 C CA . VAL B 1 90 ? -3.441 -11.016 -12.023 1 98 90 VAL B CA 1
ATOM 2212 C C . VAL B 1 90 ? -4.473 -10.188 -12.797 1 98 90 VAL B C 1
ATOM 2214 O O . VAL B 1 90 ? -4.125 -9.477 -13.742 1 98 90 VAL B O 1
ATOM 2217 N N . ASP B 1 91 ? -5.648 -10.352 -12.312 1 97.62 91 ASP B N 1
ATOM 2218 C CA . ASP B 1 91 ? -6.785 -9.57 -12.789 1 97.62 91 ASP B CA 1
ATOM 2219 C C . ASP B 1 91 ? -7.699 -9.164 -11.641 1 97.62 91 ASP B C 1
ATOM 2221 O O . ASP B 1 91 ? -7.852 -9.906 -10.664 1 97.62 91 ASP B O 1
ATOM 2225 N N . PHE B 1 92 ? -8.273 -8.008 -11.758 1 98.62 92 PHE B N 1
ATOM 2226 C CA . PHE B 1 92 ? -9.18 -7.465 -10.75 1 98.62 92 PHE B CA 1
ATOM 2227 C C . PHE B 1 92 ? -10.203 -6.543 -11.391 1 98.62 92 PHE B C 1
ATOM 2229 O O . PHE B 1 92 ? -9.844 -5.52 -11.984 1 98.62 92 PHE B O 1
ATOM 2236 N N . ASP B 1 93 ? -11.422 -6.918 -11.281 1 98 93 ASP B N 1
ATOM 2237 C CA . ASP B 1 93 ? -12.5 -6.133 -11.867 1 98 93 ASP B CA 1
ATOM 2238 C C . ASP B 1 93 ? -13.633 -5.922 -10.867 1 98 93 ASP B C 1
ATOM 2240 O O . ASP B 1 93 ? -14.5 -6.785 -10.711 1 98 93 ASP B O 1
ATOM 2244 N N . ALA B 1 94 ? -13.688 -4.801 -10.305 1 96.5 94 ALA B N 1
ATOM 2245 C CA . ALA B 1 94 ? -14.688 -4.48 -9.281 1 96.5 94 ALA B CA 1
ATOM 2246 C C . ALA B 1 94 ? -16.078 -4.383 -9.898 1 96.5 94 ALA B C 1
ATOM 2248 O O . ALA B 1 94 ? -17.078 -4.637 -9.219 1 96.5 94 ALA B O 1
ATOM 2249 N N . THR B 1 95 ? -16.156 -4.012 -11.133 1 96.38 95 THR B N 1
ATOM 2250 C CA . THR B 1 95 ? -17.453 -3.865 -11.805 1 96.38 95 THR B CA 1
ATOM 2251 C C . THR B 1 95 ? -18.109 -5.223 -11.992 1 96.38 95 THR B C 1
ATOM 2253 O O . THR B 1 95 ? -19.281 -5.398 -11.656 1 96.38 95 THR B O 1
ATOM 2256 N N . THR B 1 96 ? -17.375 -6.207 -12.438 1 96.81 96 THR B N 1
ATOM 2257 C CA . THR B 1 96 ? -17.922 -7.543 -12.648 1 96.81 96 THR B CA 1
ATOM 2258 C C . THR B 1 96 ? -17.875 -8.359 -11.359 1 96.81 96 THR B C 1
ATOM 2260 O O . THR B 1 96 ? -18.484 -9.422 -11.258 1 96.81 96 THR B O 1
ATOM 2263 N N . GLY B 1 97 ? -17.109 -7.82 -10.359 1 98 97 GLY B N 1
ATOM 2264 C CA . GLY B 1 97 ? -17.016 -8.469 -9.062 1 98 97 GLY B CA 1
ATOM 2265 C C . GLY B 1 97 ? -16.141 -9.719 -9.078 1 98 97 GLY B C 1
ATOM 2266 O O . GLY B 1 97 ? -16.453 -10.703 -8.406 1 98 97 GLY B O 1
ATOM 2267 N N . SER B 1 98 ? -15.047 -9.727 -9.875 1 98.56 98 SER B N 1
ATOM 2268 C CA . SER B 1 98 ? -14.211 -10.914 -9.992 1 98.56 98 SER B CA 1
ATOM 2269 C C . SER B 1 98 ? -12.734 -10.547 -10.016 1 98.56 98 SER B C 1
ATOM 2271 O O . SER B 1 98 ? -12.367 -9.43 -10.375 1 98.56 98 SER B O 1
ATOM 2273 N N . CYS B 1 99 ? -11.898 -11.531 -9.562 1 98.81 99 CYS B N 1
ATOM 2274 C CA . CYS B 1 99 ? -10.453 -11.359 -9.648 1 98.81 99 CYS B CA 1
ATOM 2275 C C . CYS B 1 99 ? -9.766 -12.695 -9.898 1 98.81 99 CYS B C 1
ATOM 2277 O O . CYS B 1 99 ? -10.398 -13.75 -9.805 1 98.81 99 CYS B O 1
ATOM 2279 N N . GLU B 1 100 ? -8.586 -12.617 -10.344 1 98.88 100 GLU B N 1
ATOM 2280 C CA . GLU B 1 100 ? -7.676 -13.75 -10.453 1 98.88 100 GLU B CA 1
ATOM 2281 C C . GLU B 1 100 ? -6.438 -13.555 -9.586 1 98.88 100 GLU B C 1
ATOM 2283 O O . GLU B 1 100 ? -5.785 -12.508 -9.656 1 98.88 100 GLU B O 1
ATOM 2288 N N . LEU B 1 101 ? -6.172 -14.555 -8.727 1 98.75 101 LEU B N 1
ATOM 2289 C CA . LEU B 1 101 ? -4.973 -14.516 -7.895 1 98.75 101 LEU B CA 1
ATOM 2290 C C . LEU B 1 101 ? -3.809 -15.211 -8.594 1 98.75 101 LEU B C 1
ATOM 2292 O O . LEU B 1 101 ? -4.016 -16.109 -9.414 1 98.75 101 LEU B O 1
ATOM 2296 N N . GLY B 1 102 ? -2.658 -14.797 -8.266 1 98.44 102 GLY B N 1
ATOM 2297 C CA . GLY B 1 102 ? -1.412 -15.422 -8.672 1 98.44 102 GLY B CA 1
ATOM 2298 C C . GLY B 1 102 ? -0.316 -15.305 -7.625 1 98.44 102 GLY B C 1
ATOM 2299 O O . GLY B 1 102 ? -0.487 -14.625 -6.613 1 98.44 102 GLY B O 1
ATOM 2300 N N . CYS B 1 103 ? 0.776 -16.047 -7.91 1 98.62 103 CYS B N 1
ATOM 2301 C CA . CYS B 1 103 ? 1.903 -16.031 -6.984 1 98.62 103 CYS B CA 1
ATOM 2302 C C . CYS B 1 103 ? 3.184 -16.484 -7.68 1 98.62 103 CYS B C 1
ATOM 2304 O O . CYS B 1 103 ? 3.143 -16.969 -8.805 1 98.62 103 CYS B O 1
ATOM 2306 N N . TRP B 1 104 ? 4.285 -16.203 -7.031 1 98.19 104 TRP B N 1
ATOM 2307 C CA . TRP B 1 104 ? 5.574 -16.797 -7.363 1 98.19 104 TRP B CA 1
ATOM 2308 C C . TRP B 1 104 ? 6.48 -16.859 -6.141 1 98.19 104 TRP B C 1
ATOM 2310 O O . TRP B 1 104 ? 6.355 -16.047 -5.227 1 98.19 104 TRP B O 1
ATOM 2320 N N . LEU B 1 105 ? 7.301 -17.859 -6.086 1 98.06 105 LEU B N 1
ATOM 2321 C CA . LEU B 1 105 ? 8.312 -18.016 -5.039 1 98.06 105 LEU B CA 1
ATOM 2322 C C . LEU B 1 105 ? 9.633 -18.5 -5.625 1 98.06 105 LEU B C 1
ATOM 2324 O O . LEU B 1 105 ? 9.641 -19.359 -6.516 1 98.06 105 LEU B O 1
ATOM 2328 N N . GLU B 1 106 ? 10.703 -17.984 -5.023 1 98.12 106 GLU B N 1
ATOM 2329 C CA . GLU B 1 106 ? 11.953 -18.719 -5.184 1 98.12 106 GLU B CA 1
ATOM 2330 C C . GLU B 1 106 ? 12.008 -19.922 -4.246 1 98.12 106 GLU B C 1
ATOM 2332 O O . GLU B 1 106 ? 11.242 -20 -3.283 1 98.12 106 GLU B O 1
ATOM 2337 N N . PRO B 1 107 ? 12.914 -20.875 -4.5 1 97.12 107 PRO B N 1
ATOM 2338 C CA . PRO B 1 107 ? 12.953 -22.094 -3.689 1 97.12 107 PRO B CA 1
ATOM 2339 C C . PRO B 1 107 ? 13.133 -21.812 -2.201 1 97.12 107 PRO B C 1
ATOM 2341 O O . PRO B 1 107 ? 12.484 -22.453 -1.363 1 97.12 107 PRO B O 1
ATOM 2344 N N . ALA B 1 108 ? 13.82 -20.766 -1.824 1 96.25 108 ALA B N 1
ATOM 2345 C CA . ALA B 1 108 ? 14.109 -20.438 -0.43 1 96.25 108 ALA B CA 1
ATOM 2346 C C . ALA B 1 108 ? 12.836 -20.031 0.308 1 96.25 108 ALA B C 1
ATOM 2348 O O . ALA B 1 108 ? 12.797 -20.031 1.541 1 96.25 108 ALA B O 1
ATOM 2349 N N . GLY B 1 109 ? 11.82 -19.672 -0.41 1 96.81 109 GLY B N 1
ATOM 2350 C CA . GLY B 1 109 ? 10.578 -19.234 0.2 1 96.81 109 GLY B CA 1
ATOM 2351 C C . GLY B 1 109 ? 9.539 -20.344 0.293 1 96.81 109 GLY B C 1
ATOM 2352 O O . GLY B 1 109 ? 8.492 -20.172 0.907 1 96.81 109 GLY B O 1
ATOM 2353 N N . GLU B 1 110 ? 9.812 -21.516 -0.248 1 96.19 110 GLU B N 1
ATOM 2354 C CA . GLU B 1 110 ? 8.836 -22.594 -0.326 1 96.19 110 GLU B CA 1
ATOM 2355 C C . GLU B 1 110 ? 8.75 -23.359 0.991 1 96.19 110 GLU B C 1
ATOM 2357 O O . GLU B 1 110 ? 9.719 -23.391 1.756 1 96.19 110 GLU B O 1
ATOM 2362 N N . GLY B 1 111 ? 7.57 -23.891 1.276 1 94.88 111 GLY B N 1
ATOM 2363 C CA . GLY B 1 111 ? 7.418 -24.812 2.385 1 94.88 111 GLY B CA 1
ATOM 2364 C C . GLY B 1 111 ? 7.18 -24.125 3.713 1 94.88 111 GLY B C 1
ATOM 2365 O O . GLY B 1 111 ? 7.309 -24.734 4.773 1 94.88 111 GLY B O 1
ATOM 2366 N N . HIS B 1 112 ? 6.789 -22.797 3.652 1 95.56 112 HIS B N 1
ATOM 2367 C CA . HIS B 1 112 ? 6.613 -22.047 4.887 1 95.56 112 HIS B CA 1
ATOM 2368 C C . HIS B 1 112 ? 5.191 -21.5 5.004 1 95.56 112 HIS B C 1
ATOM 2370 O O . HIS B 1 112 ? 4.898 -20.703 5.891 1 95.56 112 HIS B O 1
ATOM 2376 N N . GLY B 1 113 ? 4.32 -21.844 4.066 1 96.62 113 GLY B N 1
ATOM 2377 C CA . GLY B 1 113 ? 2.932 -21.422 4.109 1 96.62 113 GLY B CA 1
ATOM 2378 C C . GLY B 1 113 ? 2.742 -19.969 3.729 1 96.62 113 GLY B C 1
ATOM 2379 O O . GLY B 1 113 ? 1.687 -19.391 3.986 1 96.62 113 GLY B O 1
ATOM 2380 N N . LEU B 1 114 ? 3.709 -19.375 3.121 1 98 114 LEU B N 1
ATOM 2381 C CA . LEU B 1 114 ? 3.707 -17.938 2.871 1 98 114 LEU B CA 1
ATOM 2382 C C . LEU B 1 114 ? 2.648 -17.562 1.839 1 98 114 LEU B C 1
ATOM 2384 O O . LEU B 1 114 ? 1.891 -16.609 2.037 1 98 114 LEU B O 1
ATOM 2388 N N . VAL B 1 115 ? 2.564 -18.344 0.78 1 98.25 115 VAL B N 1
ATOM 2389 C CA . VAL B 1 115 ? 1.65 -18.016 -0.312 1 98.25 115 VAL B CA 1
ATOM 2390 C C . VAL B 1 115 ? 0.207 -18.188 0.153 1 98.25 115 VAL B C 1
ATOM 2392 O O . VAL B 1 115 ? -0.638 -17.328 -0.088 1 98.25 115 VAL B O 1
ATOM 2395 N N . THR B 1 116 ? -0.068 -19.281 0.834 1 97.44 116 THR B N 1
ATOM 2396 C CA . THR B 1 116 ? -1.431 -19.516 1.299 1 97.44 116 THR B CA 1
ATOM 2397 C C . THR B 1 116 ? -1.876 -18.406 2.248 1 97.44 116 THR B C 1
ATOM 2399 O O . THR B 1 116 ? -2.982 -17.875 2.117 1 97.44 116 THR B O 1
ATOM 2402 N N . ALA B 1 117 ? -0.996 -18.031 3.141 1 96.75 117 ALA B N 1
ATOM 2403 C CA . ALA B 1 117 ? -1.306 -16.969 4.082 1 96.75 117 ALA B CA 1
ATOM 2404 C C . ALA B 1 117 ? -1.537 -15.648 3.355 1 96.75 117 ALA B C 1
ATOM 2406 O O . ALA B 1 117 ? -2.512 -14.938 3.629 1 96.75 117 ALA B O 1
ATOM 2407 N N . ALA B 1 118 ? -0.657 -15.344 2.459 1 98 118 ALA B N 1
ATOM 2408 C CA . ALA B 1 118 ? -0.74 -14.078 1.728 1 98 118 ALA B CA 1
ATOM 2409 C C . ALA B 1 118 ? -1.991 -14.031 0.855 1 98 118 ALA B C 1
ATOM 2411 O O . ALA B 1 118 ? -2.713 -13.031 0.846 1 98 118 ALA B O 1
ATOM 2412 N N . CYS B 1 119 ? -2.281 -15.117 0.172 1 98.25 119 CYS B N 1
ATOM 2413 C CA . CYS B 1 119 ? -3.467 -15.172 -0.678 1 98.25 119 CYS B CA 1
ATOM 2414 C C . CYS B 1 119 ? -4.738 -15.133 0.157 1 98.25 119 CYS B C 1
ATOM 2416 O O . CYS B 1 119 ? -5.75 -14.578 -0.272 1 98.25 119 CYS B O 1
ATOM 2418 N N . GLY B 1 120 ? -4.695 -15.758 1.293 1 97.44 120 GLY B N 1
ATOM 2419 C CA . GLY B 1 120 ? -5.824 -15.633 2.201 1 97.44 120 GLY B CA 1
ATOM 2420 C C . GLY B 1 120 ? -6.148 -14.195 2.555 1 97.44 120 GLY B C 1
ATOM 2421 O O . GLY B 1 120 ? -7.316 -13.805 2.57 1 97.44 120 GLY B O 1
ATOM 2422 N N . ALA B 1 121 ? -5.133 -13.414 2.816 1 96.69 121 ALA B N 1
ATOM 2423 C CA . ALA B 1 121 ? -5.328 -12 3.129 1 96.69 121 ALA B CA 1
ATOM 2424 C C . ALA B 1 121 ? -5.918 -11.25 1.938 1 96.69 121 ALA B C 1
ATOM 2426 O O . ALA B 1 121 ? -6.762 -10.367 2.109 1 96.69 121 ALA B O 1
ATOM 2427 N N . LEU B 1 122 ? -5.453 -11.602 0.708 1 98.12 122 LEU B N 1
ATOM 2428 C CA . LEU B 1 122 ? -5.996 -10.961 -0.487 1 98.12 122 LEU B CA 1
ATOM 2429 C C . LEU B 1 122 ? -7.465 -11.312 -0.676 1 98.12 122 LEU B C 1
ATOM 2431 O O . LEU B 1 122 ? -8.273 -10.461 -1.051 1 98.12 122 LEU B O 1
ATOM 2435 N N . LEU B 1 123 ? -7.781 -12.523 -0.385 1 97.88 123 LEU B N 1
ATOM 2436 C CA . LEU B 1 123 ? -9.172 -12.953 -0.524 1 97.88 123 LEU B CA 1
ATOM 2437 C C . LEU B 1 123 ? -10.055 -12.281 0.522 1 97.88 123 LEU B C 1
ATOM 2439 O O . LEU B 1 123 ? -11.18 -11.883 0.227 1 97.88 123 LEU B O 1
ATOM 2443 N N . ASP B 1 124 ? -9.523 -12.164 1.736 1 96.5 124 ASP B N 1
ATOM 2444 C CA . ASP B 1 124 ? -10.258 -11.445 2.771 1 96.5 124 ASP B CA 1
ATOM 2445 C C . ASP B 1 124 ? -10.602 -10.031 2.314 1 96.5 124 ASP B C 1
ATOM 2447 O O . ASP B 1 124 ? -11.719 -9.555 2.529 1 96.5 124 ASP B O 1
ATOM 2451 N N . TRP B 1 125 ? -9.711 -9.484 1.745 1 97.38 125 TRP B N 1
ATOM 2452 C CA . TRP B 1 125 ? -9.906 -8.109 1.283 1 97.38 125 TRP B CA 1
ATOM 2453 C C . TRP B 1 125 ? -10.859 -8.062 0.093 1 97.38 125 TRP B C 1
ATOM 2455 O O . TRP B 1 125 ? -11.781 -7.25 0.06 1 97.38 125 TRP B O 1
ATOM 2465 N N . ALA B 1 126 ? -10.625 -8.906 -0.906 1 97.81 126 ALA B N 1
ATOM 2466 C CA . ALA B 1 126 ? -11.422 -8.922 -2.131 1 97.81 126 ALA B CA 1
ATOM 2467 C C . ALA B 1 126 ? -12.898 -9.164 -1.823 1 97.81 126 ALA B C 1
ATOM 2469 O O . ALA B 1 126 ? -13.773 -8.477 -2.357 1 97.81 126 ALA B O 1
ATOM 2470 N N . PHE B 1 127 ? -13.133 -10.078 -0.93 1 97.19 127 PHE B N 1
ATOM 2471 C CA . PHE B 1 127 ? -14.516 -10.438 -0.63 1 97.19 127 PHE B CA 1
ATOM 2472 C C . PHE B 1 127 ? -15.078 -9.555 0.476 1 97.19 127 PHE B C 1
ATOM 2474 O O . PHE B 1 127 ? -16.219 -9.078 0.38 1 97.19 127 PHE B O 1
ATOM 2481 N N . GLY B 1 128 ? -14.344 -9.305 1.456 1 94.88 128 GLY B N 1
ATOM 2482 C CA . GLY B 1 128 ? -14.844 -8.625 2.641 1 94.88 128 GLY B CA 1
ATOM 2483 C C . GLY B 1 128 ? -14.891 -7.113 2.482 1 94.88 128 GLY B C 1
ATOM 2484 O O . GLY B 1 128 ? -15.828 -6.465 2.947 1 94.88 128 GLY B O 1
ATOM 2485 N N . VAL B 1 129 ? -13.898 -6.555 1.822 1 95.06 129 VAL B N 1
ATOM 2486 C CA . VAL B 1 129 ? -13.773 -5.105 1.734 1 95.06 129 VAL B CA 1
ATOM 2487 C C . VAL B 1 129 ? -14.234 -4.625 0.361 1 95.06 129 VAL B C 1
ATOM 2489 O O . VAL B 1 129 ? -15.047 -3.701 0.261 1 95.06 129 VAL B O 1
ATOM 2492 N N . ARG B 1 130 ? -13.852 -5.328 -0.676 1 97.12 130 ARG B N 1
ATOM 2493 C CA . ARG B 1 130 ? -14.148 -4.859 -2.027 1 97.12 130 ARG B CA 1
ATOM 2494 C C . ARG B 1 130 ? -15.477 -5.426 -2.523 1 97.12 130 ARG B C 1
ATOM 2496 O O . ARG B 1 130 ? -16 -4.973 -3.541 1 97.12 130 ARG B O 1
ATOM 2503 N N . GLY B 1 131 ? -15.961 -6.41 -1.83 1 96.81 131 GLY B N 1
ATOM 2504 C CA . GLY B 1 131 ? -17.281 -6.938 -2.123 1 96.81 131 GLY B CA 1
ATOM 2505 C C . GLY B 1 131 ? -17.344 -7.73 -3.416 1 96.81 131 GLY B C 1
ATOM 2506 O O . GLY B 1 131 ? -18.375 -7.773 -4.082 1 96.81 131 GLY B O 1
ATOM 2507 N N . LEU B 1 132 ? -16.234 -8.305 -3.83 1 98 132 LEU B N 1
ATOM 2508 C CA . LEU B 1 132 ? -16.25 -9.141 -5.027 1 98 132 LEU B CA 1
ATOM 2509 C C . LEU B 1 132 ? -17.062 -10.422 -4.789 1 98 132 LEU B C 1
ATOM 2511 O O . LEU B 1 132 ? -17.281 -10.812 -3.641 1 98 132 LEU B O 1
ATOM 2515 N N . HIS B 1 133 ? -17.422 -11.062 -5.891 1 98.19 133 HIS B N 1
ATOM 2516 C CA . HIS B 1 133 ? -18.281 -12.242 -5.816 1 98.19 133 HIS B CA 1
ATOM 2517 C C . HIS B 1 133 ? -17.484 -13.516 -6.082 1 98.19 133 HIS B C 1
ATOM 2519 O O . HIS B 1 133 ? -17.859 -14.594 -5.617 1 98.19 133 HIS B O 1
ATOM 2525 N N . ARG B 1 134 ? -16.375 -13.328 -6.848 1 98.75 134 ARG B N 1
ATOM 2526 C CA . ARG B 1 134 ? -15.695 -14.516 -7.367 1 98.75 134 ARG B CA 1
ATOM 2527 C C . ARG B 1 134 ? -14.195 -14.273 -7.508 1 98.75 134 ARG B C 1
ATOM 2529 O O . ARG B 1 134 ? -13.773 -13.195 -7.934 1 98.75 134 ARG B O 1
ATOM 2536 N N . ALA B 1 135 ? -13.398 -15.25 -7.105 1 98.88 135 ALA B N 1
ATOM 2537 C CA . ALA B 1 135 ? -11.953 -15.25 -7.34 1 98.88 135 ALA B CA 1
ATOM 2538 C C . ALA B 1 135 ? -11.516 -16.516 -8.055 1 98.88 135 ALA B C 1
ATOM 2540 O O . ALA B 1 135 ? -12.023 -17.609 -7.773 1 98.88 135 ALA B O 1
ATOM 2541 N N . GLU B 1 136 ? -10.539 -16.344 -8.945 1 98.88 136 GLU B N 1
ATOM 2542 C CA . GLU B 1 136 ? -10.031 -17.469 -9.719 1 98.88 136 GLU B CA 1
ATOM 2543 C C . GLU B 1 136 ? -8.539 -17.688 -9.484 1 98.88 136 GLU B C 1
ATOM 2545 O O . GLU B 1 136 ? -7.848 -16.781 -9.008 1 98.88 136 GLU B O 1
ATOM 2550 N N . TRP B 1 137 ? -8.109 -18.891 -9.766 1 98.81 137 TRP B N 1
ATOM 2551 C CA . TRP B 1 137 ? -6.727 -19.344 -9.758 1 98.81 137 TRP B CA 1
ATOM 2552 C C . TRP B 1 137 ? -6.445 -20.25 -10.961 1 98.81 137 TRP B C 1
ATOM 2554 O O . TRP B 1 137 ? -7.09 -21.281 -11.141 1 98.81 137 TRP B O 1
ATOM 2564 N N . HIS B 1 138 ? -5.551 -19.734 -11.805 1 98.69 138 HIS B N 1
ATOM 2565 C CA . HIS B 1 138 ? -5.152 -20.5 -12.984 1 98.69 138 HIS B CA 1
ATOM 2566 C C . HIS B 1 138 ? -3.74 -21.047 -12.836 1 98.69 138 HIS B C 1
ATOM 2568 O O . HIS B 1 138 ? -2.824 -20.328 -12.438 1 98.69 138 HIS B O 1
ATOM 2574 N N . CYS B 1 139 ? -3.602 -22.328 -13.141 1 98.5 139 CYS B N 1
ATOM 2575 C CA . CYS B 1 139 ? -2.264 -22.906 -13.102 1 98.5 139 CYS B CA 1
ATOM 2576 C C . CYS B 1 139 ? -2.133 -24.047 -14.102 1 98.5 139 CYS B C 1
ATOM 2578 O O . CYS B 1 139 ? -3.135 -24.625 -14.523 1 98.5 139 CYS B O 1
ATOM 2580 N N . ARG B 1 140 ? -0.926 -24.234 -14.492 1 98.12 140 ARG B N 1
ATOM 2581 C CA . ARG B 1 140 ? -0.684 -25.422 -15.312 1 98.12 140 ARG B CA 1
ATOM 2582 C C . ARG B 1 140 ? -1.085 -26.688 -14.57 1 98.12 140 ARG B C 1
ATOM 2584 O O . ARG B 1 140 ? -0.854 -26.812 -13.367 1 98.12 140 ARG B O 1
ATOM 2591 N N . ALA B 1 141 ? -1.584 -27.672 -15.312 1 98 141 ALA B N 1
ATOM 2592 C CA . ALA B 1 141 ? -2.229 -28.828 -14.695 1 98 141 ALA B CA 1
ATOM 2593 C C . ALA B 1 141 ? -1.209 -29.688 -13.969 1 98 141 ALA B C 1
ATOM 2595 O O . ALA B 1 141 ? -1.557 -30.406 -13.023 1 98 141 ALA B O 1
ATOM 2596 N N . ASP B 1 142 ? 0.022 -29.562 -14.375 1 97.31 142 ASP B N 1
ATOM 2597 C CA . ASP B 1 142 ? 1.038 -30.406 -13.742 1 97.31 142 ASP B CA 1
ATOM 2598 C C . ASP B 1 142 ? 1.748 -29.656 -12.625 1 97.31 142 ASP B C 1
ATOM 2600 O O . ASP B 1 142 ? 2.738 -30.141 -12.07 1 97.31 142 ASP B O 1
ATOM 2604 N N . ASN B 1 143 ? 1.377 -28.438 -12.328 1 97.81 143 ASN B N 1
ATOM 2605 C CA . ASN B 1 143 ? 1.912 -27.703 -11.188 1 97.81 143 ASN B CA 1
ATOM 2606 C C . ASN B 1 143 ? 1.187 -28.062 -9.898 1 97.81 143 ASN B C 1
ATOM 2608 O O . ASN B 1 143 ? 0.367 -27.281 -9.398 1 97.81 143 ASN B O 1
ATOM 2612 N N . GLU B 1 144 ? 1.562 -29.141 -9.336 1 97.25 144 GLU B N 1
ATOM 2613 C CA . GLU B 1 144 ? 0.889 -29.688 -8.156 1 97.25 144 GLU B CA 1
ATOM 2614 C C . GLU B 1 144 ? 0.997 -28.719 -6.977 1 97.25 144 GLU B C 1
ATOM 2616 O O . GLU B 1 144 ? 0.074 -28.625 -6.164 1 97.25 144 GLU B O 1
ATOM 2621 N N . ARG B 1 145 ? 2.123 -28.109 -6.867 1 96.69 145 ARG B N 1
ATOM 2622 C CA . ARG B 1 145 ? 2.297 -27.156 -5.777 1 96.69 145 ARG B CA 1
ATOM 2623 C C . ARG B 1 145 ? 1.291 -26.016 -5.883 1 96.69 145 ARG B C 1
ATOM 2625 O O . ARG B 1 145 ? 0.745 -25.578 -4.871 1 96.69 145 ARG B O 1
ATOM 2632 N N . SER B 1 146 ? 1.044 -25.547 -7.066 1 97.81 146 SER B N 1
ATOM 2633 C CA . SER B 1 146 ? 0.095 -24.469 -7.297 1 97.81 146 SER B CA 1
ATOM 2634 C C . SER B 1 146 ? -1.337 -24.922 -7.027 1 97.81 146 SER B C 1
ATOM 2636 O O . SER B 1 146 ? -2.094 -24.234 -6.344 1 97.81 146 SER B O 1
ATOM 2638 N N . SER B 1 147 ? -1.695 -26.094 -7.547 1 98.44 147 SER B N 1
ATOM 2639 C CA . SER B 1 147 ? -3.049 -26.594 -7.305 1 98.44 147 SER B CA 1
ATOM 2640 C C . SER B 1 147 ? -3.285 -26.859 -5.82 1 98.44 147 SER B C 1
ATOM 2642 O O . SER B 1 147 ? -4.398 -26.672 -5.324 1 98.44 147 SER B O 1
ATOM 2644 N N . ALA B 1 148 ? -2.275 -27.219 -5.121 1 98.25 148 ALA B N 1
ATOM 2645 C CA . ALA B 1 148 ? -2.395 -27.453 -3.682 1 98.25 148 ALA B CA 1
ATOM 2646 C C . ALA B 1 148 ? -2.746 -26.156 -2.949 1 98.25 148 ALA B C 1
ATOM 2648 O O . ALA B 1 148 ? -3.488 -26.188 -1.965 1 98.25 148 ALA B O 1
ATOM 2649 N N . VAL B 1 149 ? -2.223 -25.016 -3.385 1 97.94 149 VAL B N 1
ATOM 2650 C CA . VAL B 1 149 ? -2.57 -23.719 -2.797 1 97.94 149 VAL B CA 1
ATOM 2651 C C . VAL B 1 149 ? -4.059 -23.453 -3 1 97.94 149 VAL B C 1
ATOM 2653 O O . VAL B 1 149 ? -4.762 -23.062 -2.061 1 97.94 149 VAL B O 1
ATOM 2656 N N . ALA B 1 150 ? -4.539 -23.656 -4.207 1 98.31 150 ALA B N 1
ATOM 2657 C CA . ALA B 1 150 ? -5.953 -23.453 -4.504 1 98.31 150 ALA B CA 1
ATOM 2658 C C . ALA B 1 150 ? -6.832 -24.312 -3.6 1 98.31 150 ALA B C 1
ATOM 2660 O O . ALA B 1 150 ? -7.824 -23.828 -3.047 1 98.31 150 ALA B O 1
ATOM 2661 N N . GLU B 1 151 ? -6.398 -25.516 -3.447 1 98 151 GLU B N 1
ATOM 2662 C CA . GLU B 1 151 ? -7.137 -26.438 -2.578 1 98 151 GLU B CA 1
ATOM 2663 C C . GLU B 1 151 ? -7.141 -25.938 -1.135 1 98 151 GLU B C 1
ATOM 2665 O O . GLU B 1 151 ? -8.188 -25.938 -0.479 1 98 151 GLU B O 1
ATOM 2670 N N . ARG B 1 152 ? -5.977 -25.531 -0.632 1 97.19 152 ARG B N 1
ATOM 2671 C CA . ARG B 1 152 ? -5.871 -25.031 0.74 1 97.19 152 ARG B CA 1
ATOM 2672 C C . ARG B 1 152 ? -6.727 -23.797 0.946 1 97.19 152 ARG B C 1
ATOM 2674 O O . ARG B 1 152 ? -7.223 -23.547 2.047 1 97.19 152 ARG B O 1
ATOM 2681 N N . LEU B 1 153 ? -6.938 -23.062 -0.087 1 97.38 153 LEU B N 1
ATOM 2682 C CA . LEU B 1 153 ? -7.734 -21.844 -0.011 1 97.38 153 LEU B CA 1
ATOM 2683 C C . LEU B 1 153 ? -9.219 -22.156 -0.125 1 97.38 153 LEU B C 1
ATOM 2685 O O . LEU B 1 153 ? -10.062 -21.266 -0.046 1 97.38 153 LEU B O 1
ATOM 2689 N N . GLY B 1 154 ? -9.539 -23.422 -0.335 1 97.75 154 GLY B N 1
ATOM 2690 C CA . GLY B 1 154 ? -10.93 -23.844 -0.381 1 97.75 154 GLY B CA 1
ATOM 2691 C C . GLY B 1 154 ? -11.547 -23.703 -1.758 1 97.75 154 GLY B C 1
ATOM 2692 O O . GLY B 1 154 ? -12.773 -23.703 -1.895 1 97.75 154 GLY B O 1
ATOM 2693 N N . MET B 1 155 ? -10.75 -23.609 -2.789 1 98.56 155 MET B N 1
ATOM 2694 C CA . MET B 1 155 ? -11.289 -23.406 -4.133 1 98.56 155 MET B CA 1
ATOM 2695 C C . MET B 1 155 ? -11.742 -24.719 -4.746 1 98.56 155 MET B C 1
ATOM 2697 O O . MET B 1 155 ? -11.273 -25.797 -4.352 1 98.56 155 MET B O 1
ATOM 2701 N N . THR B 1 156 ? -12.602 -24.547 -5.742 1 98.69 156 THR B N 1
ATOM 2702 C CA . THR B 1 156 ? -13.117 -25.688 -6.496 1 98.69 156 THR B CA 1
ATOM 2703 C C . THR B 1 156 ? -12.516 -25.719 -7.898 1 98.69 156 THR B C 1
ATOM 2705 O O . THR B 1 156 ? -12.422 -24.688 -8.562 1 98.69 156 THR B O 1
ATOM 2708 N N . LEU B 1 157 ? -12.094 -26.875 -8.305 1 98.81 157 LEU B N 1
ATOM 2709 C CA . LEU B 1 157 ? -11.672 -27.031 -9.695 1 98.81 157 LEU B CA 1
ATOM 2710 C C . LEU B 1 157 ? -12.875 -26.984 -10.633 1 98.81 157 LEU B C 1
ATOM 2712 O O . LEU B 1 157 ? -13.68 -27.922 -10.672 1 98.81 157 LEU B O 1
ATOM 2716 N N . GLU B 1 158 ? -12.906 -25.969 -11.352 1 98.62 158 GLU B N 1
ATOM 2717 C CA . GLU B 1 158 ? -14.086 -25.781 -12.195 1 98.62 158 GLU B CA 1
ATOM 2718 C C . GLU B 1 158 ? -13.867 -26.359 -13.586 1 98.62 158 GLU B C 1
ATOM 2720 O O . GLU B 1 158 ? -14.82 -26.656 -14.305 1 98.62 158 GLU B O 1
ATOM 2725 N N . GLY B 1 159 ? -12.57 -26.453 -14.031 1 98.38 159 GLY B N 1
ATOM 2726 C CA . GLY B 1 159 ? -12.336 -27.016 -15.344 1 98.38 159 GLY B CA 1
ATOM 2727 C C . GLY B 1 159 ? -10.867 -27.078 -15.719 1 98.38 159 GLY B C 1
ATOM 2728 O O . GLY B 1 159 ? -10.016 -26.578 -14.984 1 98.38 159 GLY B O 1
ATOM 2729 N N . VAL B 1 160 ? -10.672 -27.812 -16.75 1 98.38 160 VAL B N 1
ATOM 2730 C CA . VAL B 1 160 ? -9.352 -27.922 -17.344 1 98.38 160 VAL B CA 1
ATOM 2731 C C . VAL B 1 160 ? -9.406 -27.5 -18.812 1 98.38 160 VAL B C 1
ATOM 2733 O O . VAL B 1 160 ? -10.195 -28.031 -19.594 1 98.38 160 VAL B O 1
ATOM 2736 N N . SER B 1 161 ? -8.672 -26.453 -19.125 1 98.12 161 SER B N 1
ATOM 2737 C CA . SER B 1 161 ? -8.516 -26.047 -20.516 1 98.12 161 SER B CA 1
ATOM 2738 C C . SER B 1 161 ? -7.398 -26.828 -21.203 1 98.12 161 SER B C 1
ATOM 2740 O O . SER B 1 161 ? -6.234 -26.734 -20.812 1 98.12 161 SER B O 1
ATOM 2742 N N . ARG B 1 162 ? -7.789 -27.547 -22.219 1 98.06 162 ARG B N 1
ATOM 2743 C CA . ARG B 1 162 ? -6.809 -28.391 -22.906 1 98.06 162 ARG B CA 1
ATOM 2744 C C . ARG B 1 162 ? -5.844 -27.531 -23.719 1 98.06 162 ARG B C 1
ATOM 2746 O O . ARG B 1 162 ? -6.262 -26.594 -24.406 1 98.06 162 ARG B O 1
ATOM 2753 N N . ALA B 1 163 ? -4.555 -27.828 -23.672 1 97.62 163 ALA B N 1
ATOM 2754 C CA . ALA B 1 163 ? -3.5 -27.188 -24.469 1 97.62 163 ALA B CA 1
ATOM 2755 C C . ALA B 1 163 ? -3.605 -25.672 -24.406 1 97.62 163 ALA B C 1
ATOM 2757 O O . ALA B 1 163 ? -3.578 -25 -25.438 1 97.62 163 ALA B O 1
ATOM 2758 N N . ALA B 1 164 ? -3.746 -25.062 -23.188 1 97.19 164 ALA B N 1
ATOM 2759 C CA . ALA B 1 164 ? -4.016 -23.641 -23.031 1 97.19 164 ALA B CA 1
ATOM 2760 C C . ALA B 1 164 ? -2.82 -22.922 -22.406 1 97.19 164 ALA B C 1
ATOM 2762 O O . ALA B 1 164 ? -2.826 -21.688 -22.281 1 97.19 164 ALA B O 1
ATOM 2763 N N . TRP B 1 165 ? -1.775 -23.656 -22.016 1 95.88 165 TRP B N 1
ATOM 2764 C CA . TRP B 1 165 ? -0.572 -23.094 -21.406 1 95.88 165 TRP B CA 1
ATOM 2765 C C . TRP B 1 165 ? 0.665 -23.453 -22.234 1 95.88 165 TRP B C 1
ATOM 2767 O O . TRP B 1 165 ? 1.115 -24.594 -22.234 1 95.88 165 TRP B O 1
ATOM 2777 N N . ARG B 1 166 ? 1.195 -22.422 -22.922 1 94.19 166 ARG B N 1
ATOM 2778 C CA . ARG B 1 166 ? 2.346 -22.688 -23.781 1 94.19 166 ARG B CA 1
ATOM 2779 C C . ARG B 1 166 ? 3.652 -22.438 -23.031 1 94.19 166 ARG B C 1
ATOM 2781 O O . ARG B 1 166 ? 3.865 -21.359 -22.469 1 94.19 166 ARG B O 1
ATOM 2788 N N . TYR B 1 167 ? 4.52 -23.5 -23.062 1 94.69 167 TYR B N 1
ATOM 2789 C CA . TYR B 1 167 ? 5.848 -23.375 -22.469 1 94.69 167 TYR B CA 1
ATOM 2790 C C . TYR B 1 167 ? 6.809 -24.391 -23.078 1 94.69 167 TYR B C 1
ATOM 2792 O O . TYR B 1 167 ? 6.453 -25.562 -23.266 1 94.69 167 TYR B O 1
ATOM 2800 N N . GLY B 1 168 ? 7.984 -23.859 -23.391 1 92.62 168 GLY B N 1
ATOM 2801 C CA . GLY B 1 168 ? 9.023 -24.75 -23.891 1 92.62 168 GLY B CA 1
ATOM 2802 C C . GLY B 1 168 ? 8.648 -25.453 -25.172 1 92.62 168 GLY B C 1
ATOM 2803 O O . GLY B 1 168 ? 8.922 -26.641 -25.344 1 92.62 168 GLY B O 1
ATOM 2804 N N . GLY B 1 169 ? 7.84 -24.844 -25.844 1 93.56 169 GLY B N 1
ATOM 2805 C CA . GLY B 1 169 ? 7.492 -25.391 -27.141 1 93.56 169 GLY B CA 1
ATOM 2806 C C . GLY B 1 169 ? 6.355 -26.391 -27.094 1 93.56 169 GLY B C 1
ATOM 2807 O O . GLY B 1 169 ? 5.984 -26.969 -28.109 1 93.56 169 GLY B O 1
ATOM 2808 N N . ALA B 1 170 ? 5.852 -26.562 -25.922 1 96.25 170 ALA B N 1
ATOM 2809 C CA . ALA B 1 170 ? 4.762 -27.516 -25.766 1 96.25 170 ALA B CA 1
ATOM 2810 C C . ALA B 1 170 ? 3.52 -26.844 -25.188 1 96.25 170 ALA B C 1
ATOM 2812 O O . ALA B 1 170 ? 3.617 -25.797 -24.547 1 96.25 170 ALA B O 1
ATOM 2813 N N . TRP B 1 171 ? 2.428 -27.438 -25.531 1 96.94 171 TRP B N 1
ATOM 2814 C CA . TRP B 1 171 ? 1.152 -27.016 -24.969 1 96.94 171 TRP B CA 1
ATOM 2815 C C . TRP B 1 171 ? 0.776 -27.891 -23.766 1 96.94 171 TRP B C 1
ATOM 2817 O O . TRP B 1 171 ? 0.852 -29.125 -23.844 1 96.94 171 TRP B O 1
ATOM 2827 N N . HIS B 1 172 ? 0.469 -27.219 -22.672 1 97.88 172 HIS B N 1
ATOM 2828 C CA . HIS B 1 172 ? 0.033 -27.891 -21.453 1 97.88 172 HIS B CA 1
ATOM 2829 C C . HIS B 1 172 ? -1.404 -27.531 -21.109 1 97.88 172 HIS B C 1
ATOM 2831 O O . HIS B 1 172 ? -1.903 -26.484 -21.531 1 97.88 172 HIS B O 1
ATOM 2837 N N . ASP B 1 173 ? -1.973 -28.406 -20.438 1 98.5 173 ASP B N 1
ATOM 2838 C CA . ASP B 1 173 ? -3.312 -28.094 -19.938 1 98.5 173 ASP B CA 1
ATOM 2839 C C . ASP B 1 173 ? -3.262 -27.094 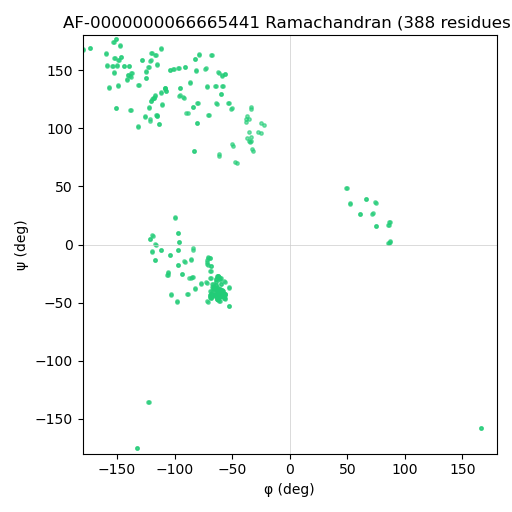-18.797 1 98.5 173 ASP B C 1
ATOM 2841 O O . ASP B 1 173 ? -2.252 -26.984 -18.094 1 98.5 173 ASP B O 1
ATOM 2845 N N . GLU B 1 174 ? -4.34 -26.297 -18.641 1 98.56 174 GLU B N 1
ATOM 2846 C CA . GLU B 1 174 ? -4.488 -25.297 -17.594 1 98.56 174 GLU B CA 1
ATOM 2847 C C . GLU B 1 174 ? -5.691 -25.594 -16.703 1 98.56 174 GLU B C 1
ATOM 2849 O O . GLU B 1 174 ? -6.797 -25.812 -17.203 1 98.56 174 GLU B O 1
ATOM 2854 N N . GLN B 1 175 ? -5.461 -25.672 -15.453 1 98.81 175 GLN B N 1
ATOM 2855 C CA . GLN B 1 175 ? -6.559 -25.812 -14.5 1 98.81 175 GLN B CA 1
ATOM 2856 C C . GLN B 1 175 ? -7.113 -24.438 -14.102 1 98.81 175 GLN B C 1
ATOM 2858 O O . GLN B 1 175 ? -6.355 -23.5 -13.891 1 98.81 175 GLN B O 1
ATOM 2863 N N . ILE B 1 176 ? -8.422 -24.375 -14 1 98.75 176 ILE B N 1
ATOM 2864 C CA . ILE B 1 176 ? -9.125 -23.188 -13.523 1 98.75 176 ILE B CA 1
ATOM 2865 C C . ILE B 1 176 ? -9.836 -23.5 -12.211 1 98.75 176 ILE B C 1
ATOM 2867 O O . ILE B 1 176 ? -10.758 -24.328 -12.18 1 98.75 176 ILE B O 1
ATOM 2871 N N . TRP B 1 177 ? -9.352 -22.922 -11.141 1 98.81 177 TRP B N 1
ATOM 2872 C CA . TRP B 1 177 ? -9.953 -23.016 -9.812 1 98.81 177 TRP B CA 1
ATOM 2873 C C . TRP B 1 177 ? -10.695 -21.734 -9.453 1 98.81 177 TRP B C 1
ATOM 2875 O O . TRP B 1 177 ? -10.336 -20.641 -9.914 1 98.81 177 TRP B O 1
ATOM 2885 N N . ALA B 1 178 ? -11.75 -21.891 -8.633 1 98.88 178 ALA B N 1
ATOM 2886 C CA . ALA B 1 178 ? -12.477 -20.688 -8.234 1 98.88 178 ALA B CA 1
ATOM 2887 C C . ALA B 1 178 ? -13.078 -20.844 -6.844 1 98.88 178 ALA B C 1
ATOM 2889 O O . ALA B 1 178 ? -13.227 -21.969 -6.352 1 98.88 178 ALA B O 1
ATOM 2890 N N . ILE B 1 179 ? -13.359 -19.797 -6.223 1 98.69 179 ILE B N 1
ATOM 2891 C CA . ILE B 1 179 ? -14.094 -19.75 -4.965 1 98.69 179 ILE B CA 1
ATOM 2892 C C . ILE B 1 179 ? -15.039 -18.547 -4.977 1 98.69 179 ILE B C 1
ATOM 2894 O O . ILE B 1 179 ? -14.703 -17.484 -5.512 1 98.69 179 ILE B O 1
ATOM 2898 N N . LEU B 1 180 ? -16.219 -18.734 -4.41 1 98.56 180 LEU B N 1
ATOM 2899 C CA . LEU B 1 180 ? -17.219 -17.672 -4.297 1 98.56 180 LEU B CA 1
ATOM 2900 C C . LEU B 1 180 ? -17.156 -17 -2.926 1 98.56 180 LEU B C 1
ATOM 2902 O O . LEU B 1 180 ? -16.797 -17.656 -1.938 1 98.56 180 LEU B O 1
ATOM 2906 N N . ALA B 1 181 ? -17.547 -15.789 -2.939 1 97.69 181 ALA B N 1
ATOM 2907 C CA . ALA B 1 181 ? -17.578 -15.047 -1.679 1 97.69 181 ALA B CA 1
ATOM 2908 C C . ALA B 1 181 ? -18.359 -15.812 -0.618 1 97.69 181 ALA B C 1
ATOM 2910 O O . ALA B 1 181 ? -17.984 -15.82 0.557 1 97.69 181 ALA B O 1
ATOM 2911 N N . THR B 1 182 ? -19.406 -16.469 -0.953 1 97.31 182 THR B N 1
ATOM 2912 C CA . THR B 1 182 ? -20.281 -17.172 -0.023 1 97.31 182 THR B CA 1
ATOM 2913 C C . THR B 1 182 ? -19.594 -18.406 0.542 1 97.31 182 THR B C 1
ATOM 2915 O O . THR B 1 182 ? -20.031 -18.953 1.562 1 97.31 182 THR B O 1
ATOM 2918 N N . GLU B 1 183 ? -18.562 -18.844 -0.085 1 97.31 183 GLU B N 1
ATOM 2919 C CA . GLU B 1 183 ? -17.844 -20.047 0.333 1 97.31 183 GLU B CA 1
ATOM 2920 C C . GLU B 1 183 ? -16.625 -19.688 1.187 1 97.31 183 GLU B C 1
ATOM 2922 O O . GLU B 1 183 ? -16.078 -20.531 1.887 1 97.31 183 GLU B O 1
ATOM 2927 N N . TRP B 1 184 ? -16.266 -18.391 1.043 1 95 184 TRP B N 1
ATOM 2928 C CA . TRP B 1 184 ? -15.016 -17.984 1.674 1 95 184 TRP B CA 1
ATOM 2929 C C . TRP B 1 184 ? -15.211 -17.75 3.168 1 95 184 TRP B C 1
ATOM 2931 O O . TRP B 1 184 ? -16.125 -17.031 3.574 1 95 184 TRP B O 1
ATOM 2941 N N . THR B 1 185 ? -14.461 -18.484 3.959 1 84.06 185 THR B N 1
ATOM 2942 C CA . THR B 1 185 ? -14.375 -18.266 5.398 1 84.06 185 THR B CA 1
ATOM 2943 C C . THR B 1 185 ? -12.969 -17.844 5.805 1 84.06 185 THR B C 1
ATOM 2945 O O . THR B 1 185 ? -12.008 -18.594 5.613 1 84.06 185 THR B O 1
ATOM 2948 N N . ALA B 1 186 ? -12.898 -16.547 6.207 1 71.12 186 ALA B N 1
ATOM 2949 C CA . ALA B 1 186 ? -11.586 -16.047 6.602 1 71.12 186 ALA B CA 1
ATOM 2950 C C . ALA B 1 186 ? -10.953 -16.938 7.664 1 71.12 186 ALA B C 1
ATOM 2952 O O . ALA B 1 186 ? -11.633 -17.375 8.594 1 71.12 186 ALA B O 1
ATOM 2953 N N . PRO B 1 187 ? -9.75 -17.438 7.254 1 60.62 187 PRO B N 1
ATOM 2954 C CA . PRO B 1 187 ? -9.133 -18.25 8.305 1 60.62 187 PRO B CA 1
ATOM 2955 C C . PRO B 1 187 ? -9.086 -17.531 9.656 1 60.62 187 PRO B C 1
ATOM 2957 O O . PRO B 1 187 ? -8.984 -16.297 9.703 1 60.62 187 PRO B O 1
ATOM 2960 N N . SER B 1 188 ? -9.773 -18.094 10.664 1 49.75 188 SER B N 1
ATOM 2961 C CA . SER B 1 188 ? -9.68 -17.516 12.008 1 49.75 188 SER B CA 1
ATOM 2962 C C . SER B 1 188 ? -8.289 -16.938 12.258 1 49.75 188 SER B C 1
ATOM 2964 O O . SER B 1 188 ? -7.297 -17.438 11.734 1 49.75 188 SER B O 1
ATOM 2966 N N . ALA B 1 189 ? -8.227 -15.711 12.492 1 42.34 189 ALA B N 1
ATOM 2967 C CA . ALA B 1 189 ? -6.934 -15.172 12.898 1 42.34 189 ALA B CA 1
ATOM 2968 C C . ALA B 1 189 ? -6.066 -16.25 13.539 1 42.34 189 ALA B C 1
ATOM 2970 O O . ALA B 1 189 ? -6.555 -17.062 14.344 1 42.34 189 ALA B O 1
ATOM 2971 N N . ILE B 1 190 ? -5.031 -16.812 12.852 1 35.56 190 ILE B N 1
ATOM 2972 C CA . ILE B 1 190 ? -4.168 -17.641 13.688 1 35.56 190 ILE B CA 1
ATOM 2973 C C . ILE B 1 190 ? -4.125 -17.062 15.109 1 35.56 190 ILE B C 1
ATOM 2975 O O . ILE B 1 190 ? -3.693 -15.93 15.305 1 35.56 190 ILE B O 1
ATOM 2979 N N . THR B 1 191 ? -5.043 -17.312 15.969 1 32.5 191 THR B N 1
ATOM 2980 C CA . THR B 1 191 ? -4.883 -17.016 17.391 1 32.5 191 THR B CA 1
ATOM 2981 C C . THR B 1 191 ? -3.439 -17.25 17.828 1 32.5 191 THR B C 1
ATOM 2983 O O . THR B 1 191 ? -2.889 -18.344 17.609 1 32.5 191 THR B O 1
ATOM 2986 N N . ARG B 1 192 ? -2.635 -16.25 17.875 1 30.81 192 ARG B N 1
ATOM 2987 C CA . ARG B 1 192 ? -1.428 -16.391 18.688 1 30.81 192 ARG B CA 1
ATOM 2988 C C . ARG B 1 192 ? -1.692 -17.234 19.922 1 30.81 192 ARG B C 1
ATOM 2990 O O . ARG B 1 192 ? -2.637 -16.969 20.672 1 30.81 192 ARG B O 1
ATOM 2997 N N . GLY B 1 193 ? -1.531 -18.5 19.75 1 29.05 193 GLY B N 1
ATOM 2998 C CA . GLY B 1 193 ? -1.522 -19.359 20.938 1 29.05 193 GLY B CA 1
ATOM 2999 C C . GLY B 1 193 ? -0.883 -18.703 22.141 1 29.05 193 GLY B C 1
ATOM 3000 O O . GLY B 1 193 ? 0.259 -18.234 22.078 1 29.05 193 GLY B O 1
ATOM 3001 N N . THR B 1 194 ? -1.646 -17.969 22.984 1 26.27 194 THR B N 1
ATOM 3002 C CA . THR B 1 194 ? -1.231 -17.766 24.375 1 26.27 194 THR B CA 1
ATOM 3003 C C . THR B 1 194 ? -0.783 -19.094 24.984 1 26.27 194 THR B C 1
ATOM 3005 O O . THR B 1 194 ? -1.574 -20.031 25.109 1 26.27 194 THR B O 1
ATOM 3008 N N . GLY B 1 195 ? 0.301 -19.688 24.625 1 22.38 195 GLY B N 1
ATOM 3009 C CA . GLY B 1 195 ? 0.813 -20.656 25.594 1 22.38 195 GLY B CA 1
ATOM 3010 C C . GLY B 1 195 ? 0.641 -20.219 27.031 1 22.38 195 GLY B C 1
ATOM 3011 O O . GLY B 1 195 ? 1.023 -19.094 27.391 1 22.38 195 GLY B O 1
ATOM 3012 N N . ARG B 1 196 ? -0.314 -20.812 27.75 1 20.5 196 ARG B N 1
ATOM 3013 C CA . ARG B 1 196 ? -0.158 -21.016 29.188 1 20.5 196 ARG B CA 1
ATOM 3014 C C . ARG B 1 196 ? 1.206 -21.625 29.516 1 20.5 196 ARG B C 1
ATOM 3016 O O . ARG B 1 196 ? 1.676 -22.516 28.812 1 20.5 196 ARG B O 1
#

Organism: Nocardia brasiliensis (strain ATCC 700358 / HUJEG-1) (NCBI:txid1133849)